Protein AF-0000000080326945 (afdb_homodimer)

Foldseek 3Di:
DAAEEEFEPLLFFLNVLLVLVVLQVPHEYEYEEQDPVSQVVSQVVSCVPRVHHYHYDHDDLLDDCNLVVSLVVVVVVDLRYAEYELDDAAFAFAAPVPDDPVVLVSRLSNLAVSLVSNCVSCVVSNLPYQAHEYEYEAALLLLAQAGRRRSNSVSSVVRLVVQLVVQVVCVVTNYFGAYEHEYLALTCNCVVNVNPPLSVVSVVVHDGSNQSSVQRVVCGVVSHHYTYPDPVSVVSSVVSVVDDRVVVRVVNCVSRPD/DAAEEEFEPLLFFLNVLLVLVVLQVPHEYEYEEQDPVSQVVSQVVSCVPRVHHYHYDHDDLLDDCNLVVSLVVVVVVDLRYAEYELDDAAFAFAAPVPDDPVVLVSRLSNLAVSLVSNCVSCVVSNLPYQAHEYEYEAALLLLAQAGRRRSNSVSSVVRLVVQLVVQVVCVVTNYFGAYEHEYLALTCNCVVNVNPPLSVVSVVVHDGSNQSSVQRVVCGVVSHHYTYPDPVSVVVSVVSVVDPRVVVRVVNCVSRPD

Radius of gyration: 23.0 Å; Cα contacts (8 Å, |Δi|>4): 1086; chains: 2; bounding box: 55×68×50 Å

Sequence (516 aa):
MNQYALITGASKGIGKAMAKSLARSGYHLLLIARSADELQQLAQSITEQYQVNVHYLPIDLSANTAALEIADWCNTQTSALSILVNNAGYGLWGNFQELSLREQLNMLRLNIDAVIELTHHLLPVLKKQKQAYILNVSSTAAYQAVPTLALYAASKSFILSYSRALRYELKDSPVAVSCLCPGPTATGFSSRAGMDALAELAEKFNMSAEKVAETGLKGMFKKKAEIIPGFLNKLSVVGTGLLPKSLIERITAGLYRQMNQYALITGASKGIGKAMAKSLARSGYHLLLIARSADELQQLAQSITEQYQVNVHYLPIDLSANTAALEIADWCNTQTSALSILVNNAGYGLWGNFQELSLREQLNMLRLNIDAVIELTHHLLPVLKKQKQAYILNVSSTAAYQAVPTLALYAASKSFILSYSRALRYELKDSPVAVSCLCPGPTATGFSSRAGMDALAELAEKFNMSAEKVAETGLKGMFKKKAEIIPGFLNKLSVVGTGLLPKSLIERITAGLYRQ

Solvent-accessible surface area (backbone atoms only — not comparable to full-atom values): 25142 Å² total; per-residue (Å²): 115,84,38,26,33,39,30,30,35,23,63,45,51,44,29,30,33,37,51,53,53,42,28,70,72,46,32,22,38,37,37,27,26,61,51,52,68,50,38,50,53,49,35,50,54,46,28,72,72,51,72,37,58,54,48,72,49,61,45,58,56,59,42,89,61,32,36,58,53,47,40,54,50,46,58,72,74,43,82,39,42,26,33,42,35,44,48,44,64,72,59,64,59,45,49,75,86,75,46,57,66,69,59,53,50,46,39,45,33,29,48,42,51,30,47,54,47,34,48,61,65,41,44,68,49,23,54,71,32,87,60,17,39,36,38,40,53,45,26,51,45,29,68,44,38,25,28,33,28,22,66,40,16,11,44,20,24,19,46,48,26,29,36,51,8,48,24,61,71,28,62,88,50,39,36,38,35,18,29,29,24,42,54,70,42,65,36,74,58,34,64,76,25,73,32,65,74,57,40,59,64,37,49,75,74,24,49,51,32,56,58,44,23,51,48,38,52,54,33,44,79,68,55,33,60,70,34,54,46,56,69,68,45,42,49,50,56,54,46,50,75,70,47,60,64,71,57,48,32,51,54,41,26,62,74,56,56,130,115,84,37,27,33,38,31,29,35,23,64,45,54,44,28,30,33,37,52,53,53,42,28,71,73,47,30,22,39,37,36,26,27,64,50,52,67,50,38,51,52,49,35,51,54,47,28,71,72,50,73,37,58,55,47,71,50,61,44,57,54,58,42,88,62,32,36,57,54,49,41,54,51,46,58,72,73,43,80,38,41,25,31,41,33,45,47,44,64,72,61,63,61,45,49,76,86,76,46,56,65,69,60,54,52,46,40,45,33,28,49,42,51,30,48,54,45,35,48,61,65,40,44,68,48,24,53,71,32,86,60,16,39,36,39,39,55,44,27,52,47,29,68,43,36,24,29,34,26,23,65,40,17,11,44,20,23,19,45,46,27,29,35,51,8,48,23,61,70,29,62,89,50,37,37,40,36,17,27,29,25,42,54,71,43,66,38,76,58,34,63,77,28,72,33,64,73,58,42,59,67,37,47,76,73,23,51,51,32,55,58,44,24,52,47,39,50,55,33,44,78,70,54,32,60,69,34,53,47,55,70,67,46,42,49,50,52,54,46,50,75,71,46,60,65,71,57,49,32,51,53,40,26,61,73,56,56,128

InterPro domains:
  IPR002347 Short-chain dehydrogenase/reductase SDR [PF00106] (4-191)
  IPR002347 Short-chain dehydrogenase/reductase SDR [PR00080] (79-90)
  IPR002347 Short-chain dehydrogenase/reductase SDR [PR00080] (132-140)
  IPR002347 Short-chain dehydrogenase/reductase SDR [PR00080] (152-171)
  IPR002347 Short-chain dehydrogenase/reductase SDR [PR00081] (4-21)
  IPR002347 Short-chain dehydrogenase/reductase SDR [PR00081] (79-90)
  IPR002347 Short-chain dehydrogenase/reductase SDR [PR00081] (126-142)
  IPR002347 Short-chain dehydrogenase/reductase SDR [PR00081] (152-171)
  IPR002347 Short-chain dehydrogenase/reductase SDR [PR00081] (173-190)
  IPR020904 Short-chain dehydrogenase/reductase, conserved site [PS00061] (139-167)
  IPR036291 NAD(P)-binding domain superfamily [SSF51735] (2-250)

Organism: NCBI:txid1503925

pLDDT: mean 90.4, std 16.18, range [36.91, 98.94]

Secondary structure (DSSP, 8-state):
---EEEEESTTSHHHHHHHHHHHHTT-EEEEEES-HHHHHHHHHHHHHHH---EEEEE--TTSTTHHHHHHHHHHHH-S-EEEEEE-------S-GGGS-HHHHHHHHIIIIIHHHHHHHHHHHHHHTSSSEEEEEE--GGGGS--TTSHHHHHHHHHHHHHHHHHHHHTTTSSEEEEEE---SBSSTHHHHTT-HHHHHHHHHH-B-HHHHHHHHHHHHHTT-SEE--SHHHHHHHHHHHHS-HHHHHHHHHHHS--/---EEEEESTTSHHHHHHHHHHHHTT-EEEEEES-HHHHHHHHHHHHHHH---EEEEE--TTSTTHHHHHHHHHHHH-S-EEEEEE-------S-GGGS-HHHHHHHHIIIIIHHHHHHHHHHHHHHTSSSEEEEEE--GGGGS--TTSHHHHHHHHHHHHHHHHHHHHTTTSSEEEEEE---SBSSTHHHHTT-HHHHHHHHHH-B-HHHHHHHHHHHHHTT-SEE--SHHHHHHHHHHHHS-HHHHHHHHHHHS--

Structure (mmCIF, N/CA/C/O backbone):
data_AF-0000000080326945-model_v1
#
loop_
_entity.id
_entity.type
_entity.pdbx_description
1 polymer 'Short-chain dehydrogenase'
#
loop_
_atom_site.group_PDB
_atom_site.id
_atom_site.type_symbol
_atom_site.label_atom_id
_atom_site.label_alt_id
_atom_site.label_comp_id
_atom_site.label_asym_id
_atom_site.label_entity_id
_atom_site.label_seq_id
_atom_site.pdbx_PDB_ins_code
_atom_site.Cartn_x
_atom_site.Cartn_y
_atom_site.Cartn_z
_atom_site.occupancy
_atom_site.B_iso_or_equiv
_atom_site.auth_seq_id
_atom_site.auth_comp_id
_atom_site.auth_asym_id
_atom_site.auth_atom_id
_atom_site.pdbx_PDB_model_num
ATOM 1 N N . MET A 1 1 ? -1.358 -33.5 -16.797 1 66.19 1 MET A N 1
ATOM 2 C CA . MET A 1 1 ? -2.186 -32.469 -16.141 1 66.19 1 MET A CA 1
ATOM 3 C C . MET A 1 1 ? -2.338 -31.25 -17.031 1 66.19 1 MET A C 1
ATOM 5 O O . MET A 1 1 ? -1.392 -30.844 -17.719 1 66.19 1 MET A O 1
ATOM 9 N N . ASN A 1 2 ? -3.572 -30.828 -17.438 1 90.81 2 ASN A N 1
ATOM 10 C CA . ASN A 1 2 ? -3.809 -29.719 -18.359 1 90.81 2 ASN A CA 1
ATOM 11 C C . ASN A 1 2 ? -3.973 -28.391 -17.609 1 90.81 2 ASN A C 1
ATOM 13 O O . ASN A 1 2 ? -4.902 -27.641 -17.875 1 90.81 2 ASN A O 1
ATOM 17 N N . GLN A 1 3 ? -3.121 -28.297 -16.5 1 97.75 3 GLN A N 1
ATOM 18 C CA . GLN A 1 3 ? -3.223 -27.078 -15.695 1 97.75 3 GLN A CA 1
ATOM 19 C C . GLN A 1 3 ? -2.111 -26.094 -16.031 1 97.75 3 GLN A C 1
ATOM 21 O O . GLN A 1 3 ? -0.981 -26.5 -16.312 1 97.75 3 GLN A O 1
ATOM 26 N N . TYR A 1 4 ? -2.486 -24.812 -16.016 1 98.81 4 TYR A N 1
ATOM 27 C CA . TYR A 1 4 ? -1.535 -23.766 -16.359 1 98.81 4 TYR A CA 1
ATOM 28 C C . TYR A 1 4 ? -1.228 -22.906 -15.133 1 98.81 4 TYR A C 1
ATOM 30 O O . TYR A 1 4 ? -2.088 -22.703 -14.273 1 98.81 4 TYR A O 1
ATOM 38 N N . ALA A 1 5 ? 0.001 -22.406 -15.086 1 98.94 5 ALA A N 1
ATOM 39 C CA . ALA A 1 5 ? 0.434 -21.375 -14.148 1 98.94 5 ALA A CA 1
ATOM 40 C C . ALA A 1 5 ? 0.866 -20.109 -14.883 1 98.94 5 ALA A C 1
ATOM 42 O O . ALA A 1 5 ? 1.608 -20.172 -15.859 1 98.94 5 ALA A O 1
ATOM 43 N N . LEU A 1 6 ? 0.332 -19 -14.477 1 98.94 6 LEU A N 1
ATOM 44 C CA . LEU A 1 6 ? 0.804 -17.703 -14.961 1 98.94 6 LEU A CA 1
ATOM 45 C C . LEU A 1 6 ? 1.778 -17.078 -13.969 1 98.94 6 LEU A C 1
ATOM 47 O O . LEU A 1 6 ? 1.476 -16.969 -12.781 1 98.94 6 LEU A O 1
ATOM 51 N N . ILE A 1 7 ? 2.973 -16.719 -14.438 1 98.94 7 ILE A N 1
ATOM 52 C CA . ILE A 1 7 ? 4.012 -16.141 -13.578 1 98.94 7 ILE A CA 1
ATOM 53 C C . ILE A 1 7 ? 4.465 -14.805 -14.141 1 98.94 7 ILE A C 1
ATOM 55 O O . ILE A 1 7 ? 4.891 -14.711 -15.297 1 98.94 7 ILE A O 1
ATOM 59 N N . THR A 1 8 ? 4.34 -13.773 -13.359 1 98.88 8 THR A N 1
ATOM 60 C CA . THR A 1 8 ? 4.883 -12.477 -13.742 1 98.88 8 THR A CA 1
ATOM 61 C C . THR A 1 8 ? 6.324 -12.328 -13.266 1 98.88 8 THR A C 1
ATOM 63 O O . THR A 1 8 ? 6.703 -12.898 -12.242 1 98.88 8 THR A O 1
ATOM 66 N N . GLY A 1 9 ? 7.082 -11.492 -13.961 1 98.19 9 GLY A N 1
ATOM 67 C CA . GLY A 1 9 ? 8.5 -11.43 -13.648 1 98.19 9 GLY A CA 1
ATOM 68 C C . GLY A 1 9 ? 9.203 -12.766 -13.797 1 98.19 9 GLY A C 1
ATOM 69 O O . GLY A 1 9 ? 10.008 -13.148 -12.945 1 98.19 9 GLY A O 1
ATOM 70 N N . ALA A 1 10 ? 8.93 -13.461 -14.852 1 98.12 10 ALA A N 1
ATOM 71 C CA . ALA A 1 10 ? 9.297 -14.867 -14.969 1 98.12 10 ALA A CA 1
ATOM 72 C C . ALA A 1 10 ? 10.703 -15.023 -15.547 1 98.12 10 ALA A C 1
ATOM 74 O O . ALA A 1 10 ? 11.281 -16.109 -15.508 1 98.12 10 ALA A O 1
ATOM 75 N N . SER A 1 11 ? 11.336 -14.016 -16.031 1 95.56 11 SER A N 1
ATOM 76 C CA . SER A 1 11 ? 12.531 -14.164 -16.844 1 95.56 11 SER A CA 1
ATOM 77 C C . SER A 1 11 ? 13.781 -14.289 -15.984 1 95.56 11 SER A C 1
ATOM 79 O O . SER A 1 11 ? 14.844 -14.695 -16.469 1 95.56 11 SER A O 1
ATOM 81 N N . LYS A 1 12 ? 13.695 -13.93 -14.742 1 93.69 12 LYS A N 1
ATOM 82 C CA . LYS A 1 12 ? 14.867 -13.984 -13.867 1 93.69 12 LYS A CA 1
ATOM 83 C C . LYS A 1 12 ? 14.461 -14.25 -12.422 1 93.69 12 LYS A C 1
ATOM 85 O O . LYS A 1 12 ? 13.273 -14.258 -12.094 1 93.69 12 LYS A O 1
ATOM 90 N N . GLY A 1 13 ? 15.438 -14.602 -11.664 1 94.81 13 GLY A N 1
ATOM 91 C CA . GLY A 1 13 ? 15.289 -14.648 -10.219 1 94.81 13 GLY A CA 1
ATOM 92 C C . GLY A 1 13 ? 14.281 -15.688 -9.75 1 94.81 13 GLY A C 1
ATOM 93 O O . GLY A 1 13 ? 14.305 -16.828 -10.219 1 94.81 13 GLY A O 1
ATOM 94 N N . ILE A 1 14 ? 13.531 -15.281 -8.789 1 96.62 14 ILE A N 1
ATOM 95 C CA . ILE A 1 14 ? 12.57 -16.172 -8.148 1 96.62 14 ILE A CA 1
ATOM 96 C C . ILE A 1 14 ? 11.516 -16.609 -9.164 1 96.62 14 ILE A C 1
ATOM 98 O O . ILE A 1 14 ? 11.125 -17.781 -9.18 1 96.62 14 ILE A O 1
ATOM 102 N N . GLY A 1 15 ? 11.086 -15.695 -10.062 1 98.19 15 GLY A N 1
ATOM 103 C CA . GLY A 1 15 ? 10.094 -16.031 -11.078 1 98.19 15 GLY A CA 1
ATOM 104 C C . GLY A 1 15 ? 10.547 -17.125 -12.023 1 98.19 15 GLY A C 1
ATOM 105 O O . GLY A 1 15 ? 9.789 -18.047 -12.312 1 98.19 15 GLY A O 1
ATOM 106 N N . LYS A 1 16 ? 11.734 -17.016 -12.445 1 98.12 16 LYS A N 1
ATOM 107 C CA . LYS A 1 16 ? 12.312 -18.031 -13.32 1 98.12 16 LYS A CA 1
ATOM 108 C C . LYS A 1 16 ? 12.406 -19.375 -12.617 1 98.12 16 LYS A C 1
ATOM 110 O O . LYS A 1 16 ? 12.078 -20.406 -13.203 1 98.12 16 LYS A O 1
ATOM 115 N N . ALA A 1 17 ? 12.844 -19.359 -11.367 1 98.12 17 ALA A N 1
ATOM 116 C CA . ALA A 1 17 ? 12.961 -20.578 -10.57 1 98.12 17 ALA A CA 1
ATOM 117 C C . ALA A 1 17 ? 11.594 -21.219 -10.352 1 98.12 17 ALA A C 1
ATOM 119 O O . ALA A 1 17 ? 11.469 -22.453 -10.398 1 98.12 17 ALA A O 1
ATOM 120 N N . MET A 1 18 ? 10.586 -20.422 -10.156 1 98.62 18 MET A N 1
ATOM 121 C CA . MET A 1 18 ? 9.234 -20.953 -9.977 1 98.62 18 MET A CA 1
ATOM 122 C C . MET A 1 18 ? 8.727 -21.594 -11.266 1 98.62 18 MET A C 1
ATOM 124 O O . MET A 1 18 ? 8.086 -22.641 -11.227 1 98.62 18 MET A O 1
ATOM 128 N N . ALA A 1 19 ? 9.008 -20.922 -12.352 1 98.81 19 ALA A N 1
ATOM 129 C CA . ALA A 1 19 ? 8.602 -21.453 -13.648 1 98.81 19 ALA A CA 1
ATOM 130 C C . ALA A 1 19 ? 9.18 -22.844 -13.875 1 98.81 19 ALA A C 1
ATOM 132 O O . ALA A 1 19 ? 8.445 -23.781 -14.219 1 98.81 19 ALA A O 1
ATOM 133 N N . LYS A 1 20 ? 10.43 -23 -13.602 1 98.62 20 LYS A N 1
ATOM 134 C CA . LYS A 1 20 ? 11.102 -24.281 -13.789 1 98.62 20 LYS A CA 1
ATOM 135 C C . LYS A 1 20 ? 10.539 -25.344 -12.852 1 98.62 20 LYS A C 1
ATOM 137 O O . LYS A 1 20 ? 10.305 -26.469 -13.258 1 98.62 20 LYS A O 1
ATOM 142 N N . SER A 1 21 ? 10.328 -24.953 -11.609 1 98.5 21 SER A N 1
ATOM 143 C CA . SER A 1 21 ? 9.812 -25.875 -10.602 1 98.5 21 SER A CA 1
ATOM 144 C C . SER A 1 21 ? 8.406 -26.359 -10.953 1 98.5 21 SER A C 1
ATOM 146 O O . SER A 1 21 ? 8.102 -27.547 -10.844 1 98.5 21 SER A O 1
ATOM 148 N N . LEU A 1 22 ? 7.551 -25.438 -11.414 1 98.75 22 LEU A N 1
ATOM 149 C CA . LEU A 1 22 ? 6.184 -25.797 -11.773 1 98.75 22 LEU A CA 1
ATOM 150 C C . LEU A 1 22 ? 6.16 -26.672 -13.023 1 98.75 22 LEU A C 1
ATOM 152 O O . LEU A 1 22 ? 5.383 -27.625 -13.102 1 98.75 22 LEU A O 1
ATOM 156 N N . ALA A 1 23 ? 7.055 -26.375 -13.969 1 98.56 23 ALA A N 1
ATOM 157 C CA . ALA A 1 23 ? 7.164 -27.203 -15.164 1 98.56 23 ALA A CA 1
ATOM 158 C C . ALA A 1 23 ? 7.598 -28.625 -14.812 1 98.56 23 ALA A C 1
ATOM 160 O O . ALA A 1 23 ? 7.051 -29.594 -15.344 1 98.56 23 ALA A O 1
ATOM 161 N N . ARG A 1 24 ? 8.555 -28.688 -13.898 1 97.75 24 ARG A N 1
ATOM 162 C CA . ARG A 1 24 ? 9.031 -29.984 -13.438 1 97.75 24 ARG A CA 1
ATOM 163 C C . ARG A 1 24 ? 7.895 -30.797 -12.828 1 97.75 24 ARG A C 1
ATOM 165 O O . ARG A 1 24 ? 7.875 -32.031 -12.945 1 97.75 24 ARG A O 1
ATOM 172 N N . SER A 1 25 ? 6.969 -30.094 -12.219 1 97.25 25 SER A N 1
ATOM 173 C CA . SER A 1 25 ? 5.828 -30.75 -11.578 1 97.25 25 SER A CA 1
ATOM 174 C C . SER A 1 25 ? 4.707 -31.016 -12.578 1 97.25 25 SER A C 1
ATOM 176 O O . SER A 1 25 ? 3.633 -31.484 -12.211 1 97.25 25 SER A O 1
ATOM 178 N N . GLY A 1 26 ? 4.883 -30.594 -13.867 1 97.75 26 GLY A N 1
ATOM 179 C CA . GLY A 1 26 ? 3.961 -30.969 -14.93 1 97.75 26 GLY A CA 1
ATOM 180 C C . GLY A 1 26 ? 3.023 -29.844 -15.336 1 97.75 26 GLY A C 1
ATOM 181 O O . GLY A 1 26 ? 2.164 -30.031 -16.203 1 97.75 26 GLY A O 1
ATOM 182 N N . TYR A 1 27 ? 3.145 -28.656 -14.758 1 98.62 27 TYR A N 1
ATOM 183 C CA . TYR A 1 27 ? 2.289 -27.547 -15.133 1 98.62 27 TYR A CA 1
ATOM 184 C C . TYR A 1 27 ? 2.725 -26.938 -16.453 1 98.62 27 TYR A C 1
ATOM 186 O O . TYR A 1 27 ? 3.922 -26.812 -16.734 1 98.62 27 TYR A O 1
ATOM 194 N N . HIS A 1 28 ? 1.732 -26.609 -17.312 1 98.81 28 HIS A N 1
ATOM 195 C CA . HIS A 1 28 ? 2.004 -25.703 -18.422 1 98.81 28 HIS A CA 1
ATOM 196 C C . HIS A 1 28 ? 2.172 -24.266 -17.938 1 98.81 28 HIS A C 1
ATOM 198 O O . HIS A 1 28 ? 1.739 -23.922 -16.828 1 98.81 28 HIS A O 1
ATOM 204 N N . LEU A 1 29 ? 2.85 -23.453 -18.781 1 98.88 29 LEU A N 1
ATOM 205 C CA . LEU A 1 29 ? 3.232 -22.156 -18.219 1 98.88 29 LEU A CA 1
ATOM 206 C C . LEU A 1 29 ? 2.797 -21.016 -19.141 1 98.88 29 LEU A C 1
ATOM 208 O O . LEU A 1 29 ? 2.838 -21.156 -20.359 1 98.88 29 LEU A O 1
ATOM 212 N N . LEU A 1 30 ? 2.346 -19.922 -18.531 1 98.94 30 LEU A N 1
ATOM 213 C CA . LEU A 1 30 ? 2.225 -18.594 -19.109 1 98.94 30 LEU A CA 1
ATOM 214 C C . LEU A 1 30 ? 3.209 -17.625 -18.469 1 98.94 30 LEU A C 1
ATOM 216 O O . LEU A 1 30 ? 3.049 -17.25 -17.297 1 98.94 30 LEU A O 1
ATOM 220 N N . LEU A 1 31 ? 4.25 -17.188 -19.234 1 98.88 31 LEU A N 1
ATOM 221 C CA . LEU A 1 31 ? 5.348 -16.422 -18.672 1 98.88 31 LEU A CA 1
ATOM 222 C C . LEU A 1 31 ? 5.25 -14.953 -19.094 1 98.88 31 LEU A C 1
ATOM 224 O O . LEU A 1 31 ? 5.109 -14.648 -20.281 1 98.88 31 LEU A O 1
ATOM 228 N N . ILE A 1 32 ? 5.281 -14.039 -18.125 1 98.88 32 ILE A N 1
ATOM 229 C CA . ILE A 1 32 ? 5.195 -12.602 -18.359 1 98.88 32 ILE A CA 1
ATOM 230 C C . ILE A 1 32 ? 6.469 -11.922 -17.859 1 98.88 32 ILE A C 1
ATOM 232 O O . ILE A 1 32 ? 6.883 -12.117 -16.719 1 98.88 32 ILE A O 1
ATOM 236 N N . ALA A 1 33 ? 7.109 -11.172 -18.625 1 98.56 33 ALA A N 1
ATOM 237 C CA . ALA A 1 33 ? 8.219 -10.289 -18.297 1 98.56 33 ALA A CA 1
ATOM 238 C C . ALA A 1 33 ? 8.438 -9.25 -19.391 1 98.56 33 ALA A C 1
ATOM 240 O O . ALA A 1 33 ? 7.664 -9.172 -20.344 1 98.56 33 ALA A O 1
ATOM 241 N N . ARG A 1 34 ? 9.414 -8.469 -19.281 1 96.69 34 ARG A N 1
ATOM 242 C CA . ARG A 1 34 ? 9.625 -7.371 -20.219 1 96.69 34 ARG A CA 1
ATOM 243 C C . ARG A 1 34 ? 10.453 -7.828 -21.422 1 96.69 34 ARG A C 1
ATOM 245 O O . ARG A 1 34 ? 10.25 -7.352 -22.547 1 96.69 34 ARG A O 1
ATOM 252 N N . SER A 1 35 ? 11.367 -8.773 -21.141 1 97 35 SER A N 1
ATOM 253 C CA . SER A 1 35 ? 12.336 -9.125 -22.172 1 97 35 SER A CA 1
ATOM 254 C C . SER A 1 35 ? 11.836 -10.273 -23.031 1 97 35 SER A C 1
ATOM 256 O O . SER A 1 35 ? 11.742 -11.414 -22.578 1 97 35 SER A O 1
ATOM 258 N N . ALA A 1 36 ? 11.656 -9.953 -24.297 1 98.06 36 ALA A N 1
ATOM 259 C CA . ALA A 1 36 ? 11.188 -10.969 -25.219 1 98.06 36 ALA A CA 1
ATOM 260 C C . ALA A 1 36 ? 12.219 -12.086 -25.391 1 98.06 36 ALA A C 1
ATOM 262 O O . ALA A 1 36 ? 11.875 -13.266 -25.359 1 98.06 36 ALA A O 1
ATOM 263 N N . ASP A 1 37 ? 13.445 -11.688 -25.516 1 98.31 37 ASP A N 1
ATOM 264 C CA . ASP A 1 37 ? 14.516 -12.648 -25.75 1 98.31 37 ASP A CA 1
ATOM 265 C C . ASP A 1 37 ? 14.672 -13.594 -24.562 1 98.31 37 ASP A C 1
ATOM 267 O O . ASP A 1 37 ? 14.805 -14.812 -24.734 1 98.31 37 ASP A O 1
ATOM 271 N N . GLU A 1 38 ? 14.664 -13.094 -23.344 1 98.06 38 GLU A N 1
ATOM 272 C CA . GLU A 1 38 ? 14.805 -13.914 -22.141 1 98.06 38 GLU A CA 1
ATOM 273 C C . GLU A 1 38 ? 13.625 -14.867 -21.984 1 98.06 38 GLU A C 1
ATOM 275 O O . GLU A 1 38 ? 13.805 -16.031 -21.594 1 98.06 38 GLU A O 1
ATOM 280 N N . LEU A 1 39 ? 12.5 -14.367 -22.328 1 98.62 39 LEU A N 1
ATOM 281 C CA . LEU A 1 39 ? 11.305 -15.195 -22.219 1 98.62 39 LEU A CA 1
ATOM 282 C C . LEU A 1 39 ? 11.336 -16.328 -23.234 1 98.62 39 LEU A C 1
ATOM 284 O O . LEU A 1 39 ? 11.008 -17.469 -22.906 1 98.62 39 LEU A O 1
ATOM 288 N N . GLN A 1 40 ? 11.688 -15.977 -24.422 1 98.5 40 GLN A N 1
ATOM 289 C CA . GLN A 1 40 ? 11.75 -16.969 -25.484 1 98.5 40 GLN A CA 1
ATOM 290 C C . GLN A 1 40 ? 12.75 -18.078 -25.156 1 98.5 40 GLN A C 1
ATOM 292 O O . GLN A 1 40 ? 12.445 -19.25 -25.312 1 98.5 40 GLN A O 1
ATOM 297 N N . GLN A 1 41 ? 13.898 -17.688 -24.703 1 98.5 41 GLN A N 1
ATOM 298 C CA . GLN A 1 41 ? 14.922 -18.656 -24.328 1 98.5 41 GLN A CA 1
ATOM 299 C C . GLN A 1 41 ? 14.445 -19.547 -23.188 1 98.5 41 GLN A C 1
ATOM 301 O O . GLN A 1 41 ? 14.664 -20.766 -23.203 1 98.5 41 GLN A O 1
ATOM 306 N N . LEU A 1 42 ? 13.828 -18.953 -22.203 1 98.56 42 LEU A N 1
ATOM 307 C CA . LEU A 1 42 ? 13.312 -19.703 -21.062 1 98.56 42 LEU A CA 1
ATOM 308 C C . LEU A 1 42 ? 12.219 -20.672 -21.516 1 98.56 42 LEU A C 1
ATOM 310 O O . LEU A 1 42 ? 12.211 -21.844 -21.109 1 98.56 42 LEU A O 1
ATOM 314 N N . ALA A 1 43 ? 11.32 -20.172 -22.328 1 98.69 43 ALA A N 1
ATOM 315 C CA . ALA A 1 43 ? 10.219 -21 -22.812 1 98.69 43 ALA A CA 1
ATOM 316 C C . ALA A 1 43 ? 10.742 -22.203 -23.578 1 98.69 43 ALA A C 1
ATOM 318 O O . ALA A 1 43 ? 10.273 -23.328 -23.359 1 98.69 43 ALA A O 1
ATOM 319 N N . GLN A 1 44 ? 11.688 -21.984 -24.422 1 98.5 44 GLN A N 1
ATOM 320 C CA . GLN A 1 44 ? 12.273 -23.062 -25.203 1 98.5 44 GLN A CA 1
ATOM 321 C C . GLN A 1 44 ? 12.977 -24.078 -24.312 1 98.5 44 GLN A C 1
ATOM 323 O O . GLN A 1 44 ? 12.781 -25.281 -24.469 1 98.5 44 GLN A O 1
ATOM 328 N N . SER A 1 45 ? 13.758 -23.562 -23.391 1 98.38 45 SER A N 1
ATOM 329 C CA . SER A 1 45 ? 14.5 -24.438 -22.484 1 98.38 45 SER A CA 1
ATOM 330 C C . SER A 1 45 ? 13.555 -25.297 -21.656 1 98.38 45 SER A C 1
ATOM 332 O O . SER A 1 45 ? 13.789 -26.5 -21.469 1 98.38 45 SER A O 1
ATOM 334 N N . ILE A 1 46 ? 12.477 -24.734 -21.172 1 98.56 46 ILE A N 1
ATOM 335 C CA . ILE A 1 46 ? 11.531 -25.438 -20.312 1 98.56 46 ILE A CA 1
ATOM 336 C C . ILE A 1 46 ? 10.758 -26.469 -21.125 1 98.56 46 ILE A C 1
ATOM 338 O O . ILE A 1 46 ? 10.562 -27.594 -20.688 1 98.56 46 ILE A O 1
ATOM 342 N N . THR A 1 47 ? 10.344 -26.078 -22.312 1 98.31 47 THR A N 1
ATOM 343 C CA . THR A 1 47 ? 9.617 -26.984 -23.188 1 98.31 47 THR A CA 1
ATOM 344 C C . THR A 1 47 ? 10.461 -28.219 -23.516 1 98.31 47 THR A C 1
ATOM 346 O O . THR A 1 47 ? 9.977 -29.344 -23.453 1 98.31 47 THR A O 1
ATOM 349 N N . GLU A 1 48 ? 11.695 -28 -23.828 1 98.12 48 GLU A N 1
ATOM 350 C CA . GLU A 1 48 ? 12.594 -29.078 -24.203 1 98.12 48 GLU A CA 1
ATOM 351 C C . GLU A 1 48 ? 12.883 -29.984 -23.016 1 98.12 48 GLU A C 1
ATOM 353 O O . GLU A 1 48 ? 12.953 -31.219 -23.156 1 98.12 48 GLU A O 1
ATOM 358 N N . GLN A 1 49 ? 13 -29.406 -21.891 1 98 49 GLN A N 1
ATOM 359 C CA . GLN A 1 49 ? 13.445 -30.156 -20.719 1 98 49 GLN A CA 1
ATOM 360 C C . GLN A 1 49 ? 12.289 -30.922 -20.062 1 98 49 GLN A C 1
ATOM 362 O O . GLN A 1 49 ? 12.461 -32.031 -19.609 1 98 49 GLN A O 1
ATOM 367 N N . TYR A 1 50 ? 11.117 -30.328 -20 1 97.5 50 TYR A N 1
ATOM 368 C CA . TYR A 1 50 ? 10.07 -30.891 -19.172 1 97.5 50 TYR A CA 1
ATOM 369 C C . TYR A 1 50 ? 8.867 -31.312 -20.016 1 97.5 50 TYR A C 1
ATOM 371 O O . TYR A 1 50 ? 7.906 -31.875 -19.484 1 97.5 50 TYR A O 1
ATOM 379 N N . GLN A 1 51 ? 8.844 -31.062 -21.344 1 97 51 GLN A N 1
ATOM 380 C CA . GLN A 1 51 ? 7.809 -31.484 -22.281 1 97 51 GLN A CA 1
ATOM 381 C C . GLN A 1 51 ? 6.441 -30.938 -21.891 1 97 51 GLN A C 1
ATOM 383 O O . GLN A 1 51 ? 5.457 -31.672 -21.859 1 97 51 GLN A O 1
ATOM 388 N N . VAL A 1 52 ? 6.426 -29.656 -21.406 1 98.25 52 VAL A N 1
ATOM 389 C CA . VAL A 1 52 ? 5.188 -28.938 -21.125 1 98.25 52 VAL A CA 1
ATOM 390 C C . VAL A 1 52 ? 5.02 -27.797 -22.125 1 98.25 52 VAL A C 1
ATOM 392 O O . VAL A 1 52 ? 5.977 -27.406 -22.797 1 98.25 52 VAL A O 1
ATOM 395 N N . ASN A 1 53 ? 3.754 -27.312 -22.266 1 98.25 53 ASN A N 1
ATOM 396 C CA . ASN A 1 53 ? 3.502 -26.125 -23.094 1 98.25 53 ASN A CA 1
ATOM 397 C C . ASN A 1 53 ? 3.873 -24.844 -22.375 1 98.25 53 ASN A C 1
ATOM 399 O O . ASN A 1 53 ? 3.531 -24.672 -21.203 1 98.25 53 ASN A O 1
ATOM 403 N N . VAL A 1 54 ? 4.648 -24.016 -23.031 1 98.69 54 VAL A N 1
ATOM 404 C CA . VAL A 1 54 ? 5.027 -22.734 -22.469 1 98.69 54 VAL A CA 1
ATOM 405 C C . VAL A 1 54 ? 4.695 -21.609 -23.453 1 98.69 54 VAL A C 1
ATOM 407 O O . VAL A 1 54 ? 5.18 -21.609 -24.578 1 98.69 54 VAL A O 1
ATOM 410 N N . HIS A 1 55 ? 3.807 -20.703 -23.062 1 98.69 55 HIS A N 1
ATOM 411 C CA . HIS A 1 55 ? 3.551 -19.469 -23.781 1 98.69 55 HIS A CA 1
ATOM 412 C C . HIS A 1 55 ? 4.145 -18.266 -23.031 1 98.69 55 HIS A C 1
ATOM 414 O O . HIS A 1 55 ? 4.344 -18.328 -21.812 1 98.69 55 HIS A O 1
ATOM 420 N N . TYR A 1 56 ? 4.535 -17.281 -23.75 1 98.75 56 TYR A N 1
ATOM 421 C CA . TYR A 1 56 ? 5.098 -16.109 -23.094 1 98.75 56 TYR A CA 1
ATOM 422 C C . TYR A 1 56 ? 4.621 -14.828 -23.75 1 98.75 56 TYR A C 1
ATOM 424 O O . TYR A 1 56 ? 4.285 -14.82 -24.938 1 98.75 56 TYR A O 1
ATOM 432 N N . LEU A 1 57 ? 4.473 -13.75 -23.016 1 98.75 57 LEU A N 1
ATOM 433 C CA . LEU A 1 57 ? 4.07 -12.43 -23.469 1 98.75 57 LEU A CA 1
ATOM 434 C C . LEU A 1 57 ? 5.012 -11.359 -22.938 1 98.75 57 LEU A C 1
ATOM 436 O O . LEU A 1 57 ? 5.031 -11.086 -21.734 1 98.75 57 LEU A O 1
ATOM 440 N N . PRO A 1 58 ? 5.949 -10.82 -23.812 1 98.62 58 PRO A N 1
ATOM 441 C CA . PRO A 1 58 ? 6.754 -9.664 -23.391 1 98.62 58 PRO A CA 1
ATOM 442 C C . PRO A 1 58 ? 5.922 -8.398 -23.234 1 98.62 58 PRO A C 1
ATOM 444 O O . PRO A 1 58 ? 5.32 -7.918 -24.188 1 98.62 58 PRO A O 1
ATOM 447 N N . ILE A 1 59 ? 5.879 -7.867 -22.016 1 98.5 59 ILE A N 1
ATOM 448 C CA . ILE A 1 59 ? 5.07 -6.68 -21.75 1 98.5 59 ILE A CA 1
ATOM 449 C C . ILE A 1 59 ? 5.555 -6.004 -20.469 1 98.5 59 ILE A C 1
ATOM 451 O O . ILE A 1 59 ? 5.965 -6.676 -19.516 1 98.5 59 ILE A O 1
ATOM 455 N N . ASP A 1 60 ? 5.57 -4.719 -20.484 1 98.06 60 ASP A N 1
ATOM 456 C CA . ASP A 1 60 ? 5.809 -3.953 -19.266 1 98.06 60 ASP A CA 1
ATOM 457 C C . ASP A 1 60 ? 4.562 -3.918 -18.391 1 98.06 60 ASP A C 1
ATOM 459 O O . ASP A 1 60 ? 3.609 -3.191 -18.672 1 98.06 60 ASP A O 1
ATOM 463 N N . LEU A 1 61 ? 4.672 -4.617 -17.312 1 97.75 61 LEU A N 1
ATOM 464 C CA . LEU A 1 61 ? 3.504 -4.82 -16.469 1 97.75 61 LEU A CA 1
ATOM 465 C C . LEU A 1 61 ? 3.129 -3.529 -15.742 1 97.75 61 LEU A C 1
ATOM 467 O O . LEU A 1 61 ? 2.031 -3.418 -15.195 1 97.75 61 LEU A O 1
ATOM 471 N N . SER A 1 62 ? 4.016 -2.545 -15.688 1 96.25 62 SER A N 1
ATOM 472 C CA . SER A 1 62 ? 3.715 -1.264 -15.055 1 96.25 62 SER A CA 1
ATOM 473 C C . SER A 1 62 ? 2.938 -0.353 -16 1 96.25 62 SER A C 1
ATOM 475 O O . SER A 1 62 ? 2.471 0.715 -15.602 1 96.25 62 SER A O 1
ATOM 477 N N . ALA A 1 63 ? 2.812 -0.77 -17.297 1 95.44 63 ALA A N 1
ATOM 478 C CA . ALA A 1 63 ? 2.088 0.039 -18.266 1 95.44 63 ALA A CA 1
ATOM 479 C C . ALA A 1 63 ? 0.587 0.014 -18 1 95.44 63 ALA A C 1
ATOM 481 O O . ALA A 1 63 ? 0.06 -0.971 -17.469 1 95.44 63 ALA A O 1
ATOM 482 N N . ASN A 1 64 ? 0.056 1.149 -18.578 1 88.62 64 ASN A N 1
ATOM 483 C CA . ASN A 1 64 ? -1.396 1.223 -18.438 1 88.62 64 ASN A CA 1
ATOM 484 C C . ASN A 1 64 ? -2.084 0.082 -19.188 1 88.62 64 ASN A C 1
ATOM 486 O O . ASN A 1 64 ? -1.63 -0.333 -20.25 1 88.62 64 ASN A O 1
ATOM 490 N N . THR A 1 65 ? -2.975 -0.759 -18.75 1 93.69 65 THR A N 1
ATOM 491 C CA . THR A 1 65 ? -3.852 -1.778 -19.328 1 93.69 65 THR A CA 1
ATOM 492 C C . THR A 1 65 ? -3.135 -3.123 -19.406 1 93.69 65 THR A C 1
ATOM 494 O O . THR A 1 65 ? -3.693 -4.102 -19.906 1 93.69 65 THR A O 1
ATOM 497 N N . ALA A 1 66 ? -1.778 -3.115 -19.062 1 98.19 66 ALA A N 1
ATOM 498 C CA . ALA A 1 66 ? -0.979 -4.332 -19.188 1 98.19 66 ALA A CA 1
ATOM 499 C C . ALA A 1 66 ? -1.695 -5.523 -18.547 1 98.19 66 ALA A C 1
ATOM 501 O O . ALA A 1 66 ? -1.752 -6.605 -19.141 1 98.19 66 ALA A O 1
ATOM 502 N N . ALA A 1 67 ? -2.246 -5.316 -17.391 1 98.44 67 ALA A N 1
ATOM 503 C CA . ALA A 1 67 ? -2.896 -6.41 -16.672 1 98.44 67 ALA A CA 1
ATOM 504 C C . ALA A 1 67 ? -4.086 -6.953 -17.453 1 98.44 67 ALA A C 1
ATOM 506 O O . ALA A 1 67 ? -4.285 -8.172 -17.531 1 98.44 67 ALA A O 1
ATOM 507 N N . LEU A 1 68 ? -4.848 -6.016 -18.016 1 98.19 68 LEU A N 1
ATOM 508 C CA . LEU A 1 68 ? -5.992 -6.441 -18.828 1 98.19 68 LEU A CA 1
ATOM 509 C C . LEU A 1 68 ? -5.531 -7.191 -20.062 1 98.19 68 LEU A C 1
ATOM 511 O O . LEU A 1 68 ? -6.125 -8.211 -20.438 1 98.19 68 LEU A O 1
ATOM 515 N N . GLU A 1 69 ? -4.535 -6.699 -20.703 1 98.62 69 GLU A N 1
ATOM 516 C CA . GLU A 1 69 ? -3.971 -7.359 -21.875 1 98.62 69 GLU A CA 1
ATOM 517 C C . GLU A 1 69 ? -3.484 -8.766 -21.531 1 98.62 69 GLU A C 1
ATOM 519 O O . GLU A 1 69 ? -3.705 -9.711 -22.297 1 98.62 69 GLU A O 1
ATOM 524 N N . ILE A 1 70 ? -2.867 -8.922 -20.422 1 98.81 70 ILE A N 1
ATOM 525 C CA . ILE A 1 70 ? -2.367 -10.211 -19.969 1 98.81 70 ILE A CA 1
ATOM 526 C C . ILE A 1 70 ? -3.537 -11.156 -19.703 1 98.81 70 ILE A C 1
ATOM 528 O O . ILE A 1 70 ? -3.51 -12.32 -20.094 1 98.81 70 ILE A O 1
ATOM 532 N N . ALA A 1 71 ? -4.535 -10.648 -19.016 1 98.69 71 ALA A N 1
ATOM 533 C CA . ALA A 1 71 ? -5.695 -11.477 -18.688 1 98.69 71 ALA A CA 1
ATOM 534 C C . ALA A 1 71 ? -6.391 -11.961 -19.953 1 98.69 71 ALA A C 1
ATOM 536 O O . ALA A 1 71 ? -6.754 -13.141 -20.062 1 98.69 71 ALA A O 1
ATOM 537 N N . ASP A 1 72 ? -6.547 -11.031 -20.906 1 98.56 72 ASP A N 1
ATOM 538 C CA . ASP A 1 72 ? -7.16 -11.391 -22.188 1 98.56 72 ASP A CA 1
ATOM 539 C C . ASP A 1 72 ? -6.32 -12.43 -22.922 1 98.56 72 ASP A C 1
ATOM 541 O O . ASP A 1 72 ? -6.855 -13.422 -23.422 1 98.56 72 ASP A O 1
ATOM 545 N N . TRP A 1 73 ? -5.062 -12.203 -22.953 1 98.81 73 TRP A N 1
ATOM 546 C CA . TRP A 1 73 ? -4.129 -13.141 -23.578 1 98.81 73 TRP A CA 1
ATOM 547 C C . TRP A 1 73 ? -4.188 -14.5 -22.906 1 98.81 73 TRP A C 1
ATOM 549 O O . TRP A 1 73 ? -4.25 -15.531 -23.578 1 98.81 73 TRP A O 1
ATOM 559 N N . CYS A 1 74 ? -4.191 -14.539 -21.562 1 98.56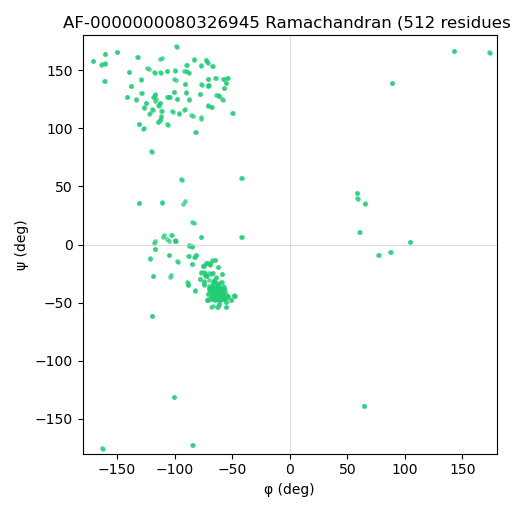 74 CYS A N 1
ATOM 560 C CA . CYS A 1 74 ? -4.301 -15.773 -20.781 1 98.56 74 CYS A CA 1
ATOM 561 C C . CYS A 1 74 ? -5.547 -16.547 -21.172 1 98.56 74 CYS A C 1
ATOM 563 O O . CYS A 1 74 ? -5.473 -17.75 -21.438 1 98.56 74 CYS A O 1
ATOM 565 N N . ASN A 1 75 ? -6.645 -15.797 -21.281 1 97.5 75 ASN A N 1
ATOM 566 C CA . ASN A 1 75 ? -7.926 -16.438 -21.562 1 97.5 75 ASN A CA 1
ATOM 567 C C . ASN A 1 75 ? -7.965 -16.984 -22.984 1 97.5 75 ASN A C 1
ATOM 569 O O . ASN A 1 75 ? -8.719 -17.922 -23.281 1 97.5 75 ASN A O 1
ATOM 573 N N . THR A 1 76 ? -7.16 -16.406 -23.875 1 98 76 THR A N 1
ATOM 574 C CA . THR A 1 76 ? -7.066 -16.938 -25.234 1 98 76 THR A CA 1
ATOM 575 C C . THR A 1 76 ? -6.199 -18.188 -25.266 1 98 76 THR A C 1
ATOM 577 O O . THR A 1 76 ? -6.391 -19.062 -26.109 1 98 76 THR A O 1
ATOM 580 N N . GLN A 1 77 ? -5.324 -18.328 -24.297 1 97.69 77 GLN A N 1
ATOM 581 C CA . GLN A 1 77 ? -4.383 -19.438 -24.312 1 97.69 77 GLN A CA 1
ATOM 582 C C . GLN A 1 77 ? -4.973 -20.672 -23.625 1 97.69 77 GLN A C 1
ATOM 584 O O . GLN A 1 77 ? -4.688 -21.797 -24.016 1 97.69 77 GLN A O 1
ATOM 589 N N . THR A 1 78 ? -5.77 -20.453 -22.594 1 97.81 78 THR A N 1
ATOM 590 C CA . THR A 1 78 ? -6.242 -21.609 -21.828 1 97.81 78 THR A CA 1
ATOM 591 C C . THR A 1 78 ? -7.434 -21.219 -20.969 1 97.81 78 THR A C 1
ATOM 593 O O . THR A 1 78 ? -7.59 -20.062 -20.578 1 97.81 78 THR A O 1
ATOM 596 N N . SER A 1 79 ? -8.258 -22.203 -20.641 1 97.56 79 SER A N 1
ATOM 597 C CA . SER A 1 79 ? -9.312 -22.062 -19.641 1 97.56 79 SER A CA 1
ATOM 598 C C . SER A 1 79 ? -8.953 -22.797 -18.359 1 97.56 79 SER A C 1
ATOM 600 O O . SER A 1 79 ? -9.734 -22.828 -17.406 1 97.56 79 SER A O 1
ATOM 602 N N . ALA A 1 80 ? -7.738 -23.344 -18.328 1 98.25 80 ALA A N 1
ATOM 603 C CA . ALA A 1 80 ? -7.328 -24.203 -17.219 1 98.25 80 ALA A CA 1
ATOM 604 C C . ALA A 1 80 ? -6.25 -23.531 -16.375 1 98.25 80 ALA A C 1
ATOM 606 O O . ALA A 1 80 ? -5.309 -24.188 -15.93 1 98.25 80 ALA A O 1
ATOM 607 N N . LEU A 1 81 ? -6.391 -22.203 -16.234 1 98.75 81 LEU A N 1
ATOM 608 C CA . LEU A 1 81 ? -5.473 -21.516 -15.336 1 98.75 81 LEU A CA 1
ATOM 609 C C . LEU A 1 81 ? -5.773 -21.859 -13.883 1 98.75 81 LEU A C 1
ATOM 611 O O . LEU A 1 81 ? -6.863 -21.562 -13.383 1 98.75 81 LEU A O 1
ATOM 615 N N . SER A 1 82 ? -4.758 -22.438 -13.234 1 98.75 82 SER A N 1
ATOM 616 C CA . SER A 1 82 ? -5.02 -22.844 -11.859 1 98.75 82 SER A CA 1
ATOM 617 C C . SER A 1 82 ? -4.051 -22.172 -10.891 1 98.75 82 SER A C 1
ATOM 619 O O . SER A 1 82 ? -4.25 -22.219 -9.672 1 98.75 82 SER A O 1
ATOM 621 N N . ILE A 1 83 ? -2.951 -21.516 -11.367 1 98.94 83 ILE A N 1
ATOM 622 C CA . ILE A 1 83 ? -1.988 -20.859 -10.5 1 98.94 83 ILE A CA 1
ATOM 623 C C . ILE A 1 83 ? -1.673 -19.469 -11.039 1 98.94 83 ILE A C 1
ATOM 625 O O . ILE A 1 83 ? -1.364 -19.312 -12.227 1 98.94 83 ILE A O 1
ATOM 629 N N . LEU A 1 84 ? -1.844 -18.5 -10.273 1 98.94 84 LEU A N 1
ATOM 630 C CA . LEU A 1 84 ? -1.369 -17.141 -10.539 1 98.94 84 LEU A CA 1
ATOM 631 C C . LEU A 1 84 ? -0.252 -16.766 -9.57 1 98.94 84 LEU A C 1
ATOM 633 O O . LEU A 1 84 ? -0.461 -16.734 -8.352 1 98.94 84 LEU A O 1
ATOM 637 N N . VAL A 1 85 ? 0.961 -16.562 -10.094 1 98.94 85 VAL A N 1
ATOM 638 C CA . VAL A 1 85 ? 2.088 -16.094 -9.289 1 98.94 85 VAL A CA 1
ATOM 639 C C . VAL A 1 85 ? 2.375 -14.633 -9.617 1 98.94 85 VAL A C 1
ATOM 641 O O . VAL A 1 85 ? 2.934 -14.32 -10.672 1 98.94 85 VAL A O 1
ATOM 644 N N . ASN A 1 86 ? 1.961 -13.789 -8.734 1 98.88 86 ASN A N 1
ATOM 645 C CA . ASN A 1 86 ? 2.346 -12.383 -8.805 1 98.88 86 ASN A CA 1
ATOM 646 C C . ASN A 1 86 ? 3.73 -12.156 -8.203 1 98.88 86 ASN A C 1
ATOM 648 O O . ASN A 1 86 ? 3.857 -11.914 -7 1 98.88 86 ASN A O 1
ATOM 652 N N . ASN A 1 87 ? 4.715 -12.117 -9.055 1 98.5 87 ASN A N 1
ATOM 653 C CA . ASN A 1 87 ? 6.105 -12.094 -8.609 1 98.5 87 ASN A CA 1
ATOM 654 C C . ASN A 1 87 ? 6.824 -10.828 -9.062 1 98.5 87 ASN A C 1
ATOM 656 O O . ASN A 1 87 ? 7.773 -10.383 -8.422 1 98.5 87 ASN A O 1
ATOM 660 N N . ALA A 1 88 ? 6.348 -10.234 -10.195 1 98.19 88 ALA A N 1
ATOM 661 C CA . ALA A 1 88 ? 7.008 -9.047 -10.719 1 98.19 88 ALA A CA 1
ATOM 662 C C . ALA A 1 88 ? 7.043 -7.934 -9.672 1 98.19 88 ALA A C 1
ATOM 664 O O . ALA A 1 88 ? 6.047 -7.676 -9 1 98.19 88 ALA A O 1
ATOM 665 N N . GLY A 1 89 ? 8.117 -7.34 -9.531 1 96.38 89 GLY A N 1
ATOM 666 C CA . GLY A 1 89 ? 8.32 -6.238 -8.602 1 96.38 89 GLY A CA 1
ATOM 667 C C . GLY A 1 89 ? 9.773 -5.793 -8.523 1 96.38 89 GLY A C 1
ATOM 668 O O . GLY A 1 89 ? 10.664 -6.469 -9.039 1 96.38 89 GLY A O 1
ATOM 669 N N . TYR A 1 90 ? 9.984 -4.668 -7.969 1 94.5 90 TYR A N 1
ATOM 670 C CA . TYR A 1 90 ? 11.336 -4.18 -7.734 1 94.5 90 TYR A CA 1
ATOM 671 C C . TYR A 1 90 ? 11.344 -3.096 -6.66 1 94.5 90 TYR A C 1
ATOM 673 O O . TYR A 1 90 ? 10.289 -2.656 -6.203 1 94.5 90 TYR A O 1
ATOM 681 N N . GLY A 1 91 ? 12.547 -2.822 -6.145 1 94.75 91 GLY A N 1
ATOM 682 C CA . GLY A 1 91 ? 12.734 -1.768 -5.164 1 94.75 91 GLY A CA 1
ATOM 683 C C . GLY A 1 91 ? 13.648 -0.656 -5.648 1 94.75 91 GLY A C 1
ATOM 684 O O . GLY A 1 91 ? 14.477 -0.87 -6.527 1 94.75 91 GLY A O 1
ATOM 685 N N . LEU A 1 92 ? 13.367 0.55 -5.168 1 93.81 92 LEU A N 1
ATOM 686 C CA . LEU A 1 92 ? 14.266 1.692 -5.32 1 93.81 92 LEU A CA 1
ATOM 687 C C . LEU A 1 92 ? 14.977 2.004 -4.008 1 93.81 92 LEU A C 1
ATOM 689 O O . LEU A 1 92 ? 14.328 2.182 -2.975 1 93.81 92 LEU A O 1
ATOM 693 N N . TRP A 1 93 ? 16.203 2.066 -4.113 1 92.12 93 TRP A N 1
ATOM 694 C CA . TRP A 1 93 ? 17 2.322 -2.914 1 92.12 93 TRP A CA 1
ATOM 695 C C . TRP A 1 93 ? 17.422 3.785 -2.842 1 92.12 93 TRP A C 1
ATOM 697 O O . TRP A 1 93 ? 17.922 4.34 -3.82 1 92.12 93 TRP A O 1
ATOM 707 N N . GLY A 1 94 ? 17.234 4.441 -1.725 1 94.38 94 GLY A N 1
ATOM 708 C CA . GLY A 1 94 ? 17.562 5.832 -1.455 1 94.38 94 GLY A CA 1
ATOM 709 C C . GLY A 1 94 ? 16.547 6.531 -0.582 1 94.38 94 GLY A C 1
ATOM 710 O O . GLY A 1 94 ? 15.453 6 -0.339 1 94.38 94 GLY A O 1
ATOM 711 N N . ASN A 1 95 ? 16.969 7.727 -0.071 1 95.62 95 ASN A N 1
ATOM 712 C CA . ASN A 1 95 ? 15.992 8.516 0.681 1 95.62 95 ASN A CA 1
ATOM 713 C C . ASN A 1 95 ? 14.836 8.969 -0.202 1 95.62 95 ASN A C 1
ATOM 715 O O . ASN A 1 95 ? 15.039 9.328 -1.365 1 95.62 95 ASN A O 1
ATOM 719 N N . PHE A 1 96 ? 13.656 9 0.343 1 97.75 96 PHE A N 1
ATOM 720 C CA . PHE A 1 96 ? 12.414 9.344 -0.333 1 97.75 96 PHE A CA 1
ATOM 721 C C . PHE A 1 96 ? 12.57 10.633 -1.131 1 97.75 96 PHE A C 1
ATOM 723 O O . PHE A 1 96 ? 12.227 10.688 -2.312 1 97.75 96 PHE A O 1
ATOM 730 N N . GLN A 1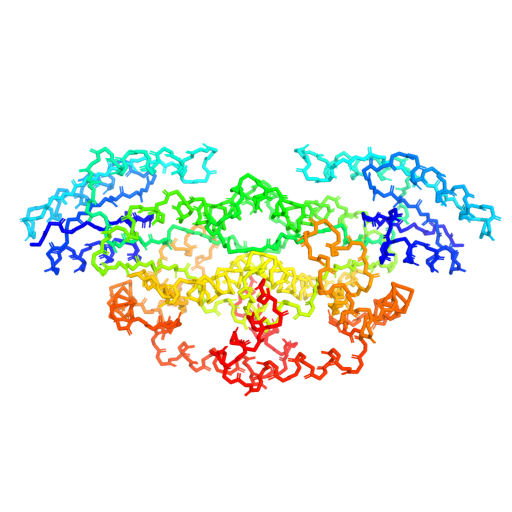 97 ? 13.211 11.594 -0.515 1 96.38 97 GLN A N 1
ATOM 731 C CA . GLN A 1 97 ? 13.281 12.922 -1.11 1 96.38 97 GLN A CA 1
ATOM 732 C C . GLN A 1 97 ? 14.281 12.953 -2.264 1 96.38 97 GLN A C 1
ATOM 734 O O . GLN A 1 97 ? 14.219 13.828 -3.129 1 96.38 97 GLN A O 1
ATOM 739 N N . GLU A 1 98 ? 15.156 11.984 -2.305 1 96.31 98 GLU A N 1
ATOM 740 C CA . GLU A 1 98 ? 16.234 11.992 -3.283 1 96.31 98 GLU A CA 1
ATOM 741 C C . GLU A 1 98 ? 15.891 11.148 -4.504 1 96.31 98 GLU A C 1
ATOM 743 O O . GLU A 1 98 ? 16.547 11.242 -5.543 1 96.31 98 GLU A O 1
ATOM 748 N N . LEU A 1 99 ? 14.891 10.344 -4.371 1 96.38 99 LEU A N 1
ATOM 749 C CA . LEU A 1 99 ? 14.477 9.469 -5.461 1 96.38 99 LEU A CA 1
ATOM 750 C C . LEU A 1 99 ? 13.484 10.18 -6.379 1 96.38 99 LEU A C 1
ATOM 752 O O . LEU A 1 99 ? 12.672 10.984 -5.922 1 96.38 99 LEU A O 1
ATOM 756 N N . SER A 1 100 ? 13.539 9.828 -7.664 1 97.31 100 SER A N 1
ATOM 757 C CA . SER A 1 100 ? 12.586 10.344 -8.633 1 97.31 100 SER A CA 1
ATOM 758 C C . SER A 1 100 ? 11.164 9.945 -8.281 1 97.31 100 SER A C 1
ATOM 760 O O . SER A 1 100 ? 10.883 8.766 -8.047 1 97.31 100 SER A O 1
ATOM 762 N N . LEU A 1 101 ? 10.305 11.031 -8.242 1 97.56 101 LEU A N 1
ATOM 763 C CA . LEU A 1 101 ? 8.906 10.75 -7.953 1 97.56 101 LEU A CA 1
ATOM 764 C C . LEU A 1 101 ? 8.312 9.805 -8.992 1 97.56 101 LEU A C 1
ATOM 766 O O . LEU A 1 101 ? 7.578 8.875 -8.648 1 97.56 101 LEU A O 1
ATOM 770 N N . ARG A 1 102 ? 8.617 10.086 -10.211 1 97.12 102 ARG A N 1
ATOM 771 C CA . ARG A 1 102 ? 8.109 9.273 -11.312 1 97.12 102 ARG A CA 1
ATOM 772 C C . ARG A 1 102 ? 8.516 7.809 -11.133 1 97.12 102 ARG A C 1
ATOM 774 O O . ARG A 1 102 ? 7.688 6.91 -11.289 1 97.12 102 ARG A O 1
ATOM 781 N N . GLU A 1 103 ? 9.773 7.504 -10.789 1 97.38 103 GLU A N 1
ATOM 782 C CA . GLU A 1 103 ? 10.266 6.141 -10.617 1 97.38 103 GLU A CA 1
ATOM 783 C C . GLU A 1 103 ? 9.617 5.473 -9.406 1 97.38 103 GLU A C 1
ATOM 785 O O . GLU A 1 103 ? 9.312 4.281 -9.438 1 97.38 103 GLU A O 1
ATOM 790 N N . GLN A 1 104 ? 9.469 6.258 -8.383 1 98 104 GLN A N 1
ATOM 791 C CA . GLN A 1 104 ? 8.836 5.73 -7.176 1 98 104 GLN A CA 1
ATOM 792 C C . GLN A 1 104 ? 7.391 5.32 -7.445 1 98 104 GLN A C 1
ATOM 794 O O . GLN A 1 104 ? 6.953 4.246 -7.023 1 98 104 GLN A O 1
ATOM 799 N N . LEU A 1 105 ? 6.648 6.156 -8.195 1 97.88 105 LEU A N 1
ATOM 800 C CA . LEU A 1 105 ? 5.258 5.848 -8.508 1 97.88 105 LEU A CA 1
ATOM 801 C C . LEU A 1 105 ? 5.168 4.676 -9.477 1 97.88 105 LEU A C 1
ATOM 803 O O . LEU A 1 105 ? 4.23 3.879 -9.414 1 97.88 105 LEU A O 1
ATOM 807 N N . ASN A 1 106 ? 6.113 4.605 -10.398 1 97.81 106 ASN A N 1
ATOM 808 C CA . ASN A 1 106 ? 6.156 3.461 -11.305 1 97.81 106 ASN A CA 1
ATOM 809 C C . ASN A 1 106 ? 6.367 2.154 -10.547 1 97.81 106 ASN A C 1
ATOM 811 O O . ASN A 1 106 ? 5.777 1.13 -10.891 1 97.81 106 ASN A O 1
ATOM 815 N N . MET A 1 107 ? 7.234 2.166 -9.547 1 97.75 107 MET A N 1
ATOM 816 C CA . MET A 1 107 ? 7.449 1.006 -8.688 1 97.75 107 MET A CA 1
ATOM 817 C C . MET A 1 107 ? 6.152 0.588 -8 1 97.75 107 MET A C 1
ATOM 819 O O . MET A 1 107 ? 5.82 -0.598 -7.965 1 97.75 107 MET A O 1
ATOM 823 N N . LEU A 1 108 ? 5.395 1.572 -7.488 1 98.44 108 LEU A N 1
ATOM 824 C CA . LEU A 1 108 ? 4.141 1.27 -6.805 1 98.44 108 LEU A CA 1
ATOM 825 C C . LEU A 1 108 ? 3.117 0.702 -7.781 1 98.44 108 LEU A C 1
ATOM 827 O O . LEU A 1 108 ? 2.346 -0.194 -7.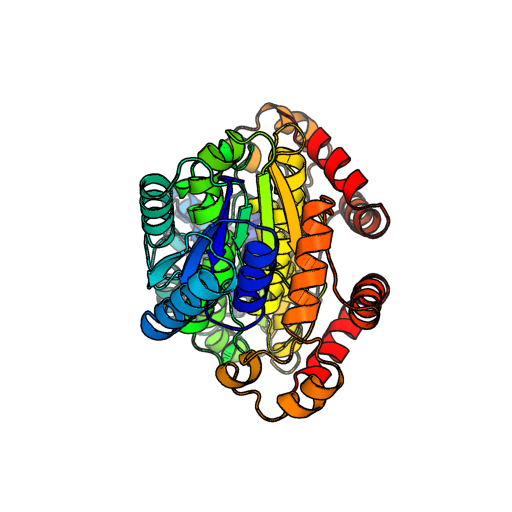426 1 98.44 108 LEU A O 1
ATOM 831 N N . ARG A 1 109 ? 3.121 1.241 -8.977 1 98.06 109 ARG A N 1
ATOM 832 C CA . ARG A 1 109 ? 2.248 0.715 -10.023 1 98.06 109 ARG A CA 1
ATOM 833 C C . ARG A 1 109 ? 2.51 -0.769 -10.258 1 98.06 109 ARG A C 1
ATOM 835 O O . ARG A 1 109 ? 1.572 -1.564 -10.352 1 98.06 109 ARG A O 1
ATOM 842 N N . LEU A 1 110 ? 3.715 -1.109 -10.352 1 98.44 110 LEU A N 1
ATOM 843 C CA . LEU A 1 110 ? 4.09 -2.496 -10.609 1 98.44 110 LEU A CA 1
ATOM 844 C C . LEU A 1 110 ? 3.836 -3.365 -9.383 1 98.44 110 LEU A C 1
ATOM 846 O O . LEU A 1 110 ? 3.227 -4.434 -9.484 1 98.44 110 LEU A O 1
ATOM 850 N N . ASN A 1 111 ? 4.289 -2.898 -8.195 1 98.56 111 ASN A N 1
ATOM 851 C CA . ASN A 1 111 ? 4.293 -3.707 -6.98 1 98.56 111 ASN A CA 1
ATOM 852 C C . ASN A 1 111 ? 2.883 -3.879 -6.418 1 98.56 111 ASN A C 1
ATOM 854 O O . ASN A 1 111 ? 2.611 -4.844 -5.699 1 98.56 111 ASN A O 1
ATOM 858 N N . ILE A 1 112 ? 2.018 -2.895 -6.727 1 98.75 112 ILE A N 1
ATOM 859 C CA . ILE A 1 112 ? 0.711 -2.926 -6.078 1 98.75 112 ILE A CA 1
ATOM 860 C C . ILE A 1 112 ? -0.386 -3.039 -7.133 1 98.75 112 ILE A C 1
ATOM 862 O O . ILE A 1 112 ? -1.024 -4.086 -7.266 1 98.75 112 ILE A O 1
ATOM 866 N N . ASP A 1 113 ? -0.486 -2.029 -8.031 1 98.56 113 ASP A N 1
ATOM 867 C CA . ASP A 1 113 ? -1.629 -1.945 -8.938 1 98.56 113 ASP A CA 1
ATOM 868 C C . ASP A 1 113 ? -1.682 -3.156 -9.867 1 98.56 113 ASP A C 1
ATOM 870 O O . ASP A 1 113 ? -2.756 -3.707 -10.117 1 98.56 113 ASP A O 1
ATOM 874 N N . ALA A 1 114 ? -0.553 -3.535 -10.383 1 98.62 114 ALA A N 1
ATOM 875 C CA . ALA A 1 114 ? -0.506 -4.668 -11.305 1 98.62 114 ALA A CA 1
ATOM 876 C C . ALA A 1 114 ? -1.011 -5.941 -10.641 1 98.62 114 ALA A C 1
ATOM 878 O O . ALA A 1 114 ? -1.727 -6.734 -11.258 1 98.62 114 ALA A O 1
ATOM 879 N N . VAL A 1 115 ? -0.625 -6.16 -9.375 1 98.75 115 VAL A N 1
ATOM 880 C CA . VAL A 1 115 ? -1.036 -7.344 -8.625 1 98.75 115 VAL A CA 1
ATOM 881 C C . VAL A 1 115 ? -2.553 -7.344 -8.453 1 98.75 115 VAL A C 1
ATOM 883 O O . VAL A 1 115 ? -3.209 -8.359 -8.688 1 98.75 115 VAL A O 1
ATOM 886 N N . ILE A 1 116 ? -3.131 -6.176 -8.062 1 98.75 116 ILE A N 1
ATOM 887 C CA . ILE A 1 116 ? -4.562 -6.023 -7.832 1 98.75 116 ILE A CA 1
ATOM 888 C C . ILE A 1 116 ? -5.324 -6.254 -9.133 1 98.75 116 ILE A C 1
ATOM 890 O O . ILE A 1 116 ? -6.305 -7 -9.164 1 98.75 116 ILE A O 1
ATOM 894 N N . GLU A 1 117 ? -4.863 -5.641 -10.203 1 98.69 117 GLU A N 1
ATOM 895 C CA . GLU A 1 117 ? -5.535 -5.715 -11.5 1 98.69 117 GLU A CA 1
ATOM 896 C C . GLU A 1 117 ? -5.52 -7.141 -12.039 1 98.69 117 GLU A C 1
ATOM 898 O O . GLU A 1 117 ? -6.551 -7.656 -12.484 1 98.69 117 GLU A O 1
ATOM 903 N N . LEU A 1 118 ? -4.363 -7.781 -12.016 1 98.75 118 LEU A N 1
ATOM 904 C CA . LEU A 1 118 ? -4.234 -9.133 -12.555 1 98.75 118 LEU A CA 1
ATOM 905 C C . LEU A 1 118 ? -5.105 -10.109 -11.773 1 98.75 118 LEU A C 1
ATOM 907 O O . LEU A 1 118 ? -5.801 -10.938 -12.367 1 98.75 118 LEU A O 1
ATOM 911 N N . THR A 1 119 ? -5.02 -9.984 -10.453 1 98.81 119 THR A N 1
ATOM 912 C CA . THR A 1 119 ? -5.828 -10.859 -9.609 1 98.81 119 THR A CA 1
ATOM 913 C C . THR A 1 119 ? -7.312 -10.672 -9.906 1 98.81 119 THR A C 1
ATOM 915 O O . THR A 1 119 ? -8.047 -11.656 -10.07 1 98.81 119 THR A O 1
ATOM 918 N N . HIS A 1 120 ? -7.738 -9.422 -9.984 1 98.69 120 HIS A N 1
ATOM 919 C CA . HIS A 1 120 ? -9.141 -9.125 -10.234 1 98.69 120 HIS A CA 1
ATOM 920 C C . HIS A 1 120 ? -9.602 -9.727 -11.562 1 98.69 120 HIS A C 1
ATOM 922 O O . HIS A 1 120 ? -10.656 -10.359 -11.633 1 98.69 120 HIS A O 1
ATOM 928 N N . HIS A 1 121 ? -8.82 -9.586 -12.609 1 98.56 121 HIS A N 1
ATOM 929 C CA . HIS A 1 121 ? -9.188 -10.016 -13.953 1 98.56 121 HIS A CA 1
ATOM 930 C C . HIS A 1 121 ? -9.148 -11.539 -14.07 1 98.56 121 HIS A C 1
ATOM 932 O O . HIS A 1 121 ? -9.906 -12.125 -14.852 1 98.56 121 HIS A O 1
ATOM 938 N N . LEU A 1 122 ? -8.328 -12.219 -13.266 1 98.81 122 LEU A N 1
ATOM 939 C CA . LEU A 1 122 ? -8.094 -13.633 -13.492 1 98.81 122 LEU A CA 1
ATOM 940 C C . LEU A 1 122 ? -8.836 -14.484 -12.469 1 98.81 122 LEU A C 1
ATOM 942 O O . LEU A 1 122 ? -8.906 -15.711 -12.602 1 98.81 122 LEU A O 1
ATOM 946 N N . LEU A 1 123 ? -9.414 -13.82 -11.43 1 98.69 123 LEU A N 1
ATOM 947 C CA . LEU A 1 123 ? -10.133 -14.555 -10.391 1 98.69 123 LEU A CA 1
ATOM 948 C C . LEU A 1 123 ? -11.258 -15.391 -10.992 1 98.69 123 LEU A C 1
ATOM 950 O O . LEU A 1 123 ? -11.469 -16.531 -10.594 1 98.69 123 LEU A O 1
ATOM 954 N N . PRO A 1 124 ? -11.977 -14.867 -12.023 1 98.31 124 PRO A N 1
ATOM 955 C CA . PRO A 1 124 ? -13.078 -15.664 -12.578 1 98.31 124 PRO A CA 1
ATOM 956 C C . PRO A 1 124 ? -12.602 -17 -13.164 1 98.31 124 PRO A C 1
ATOM 958 O O . PRO A 1 124 ? -13.242 -18.031 -12.945 1 98.31 124 PRO A O 1
ATOM 961 N N . VAL A 1 125 ? -11.516 -17.047 -13.867 1 98.5 125 VAL A N 1
ATOM 962 C CA . VAL A 1 125 ? -11.031 -18.297 -14.461 1 98.5 125 VAL A CA 1
ATOM 963 C C . VAL A 1 125 ? -10.43 -19.188 -13.375 1 98.5 125 VAL A C 1
ATOM 965 O O . VAL A 1 125 ? -10.547 -20.406 -13.43 1 98.5 125 VAL A O 1
ATOM 968 N N . LEU A 1 126 ? -9.789 -18.625 -12.352 1 98.81 126 LEU A N 1
ATOM 969 C CA . LEU A 1 126 ? -9.234 -19.391 -11.242 1 98.81 126 LEU A CA 1
ATOM 970 C C . LEU A 1 126 ? -10.336 -20.094 -10.461 1 98.81 126 LEU A C 1
ATOM 972 O O . LEU A 1 126 ? -10.188 -21.266 -10.078 1 98.81 126 LEU A O 1
ATOM 976 N N . LYS A 1 127 ? -11.422 -19.438 -10.312 1 98.44 127 LYS A N 1
ATOM 977 C CA . LYS A 1 127 ? -12.523 -19.953 -9.5 1 98.44 127 LYS A CA 1
ATOM 978 C C . LYS A 1 127 ? -13.227 -21.109 -10.203 1 98.44 127 LYS A C 1
ATOM 980 O O . LYS A 1 127 ? -13.992 -21.844 -9.578 1 98.44 127 LYS A O 1
ATOM 985 N N . LYS A 1 128 ? -13 -21.25 -11.484 1 98 128 LYS A N 1
ATOM 986 C CA . LYS A 1 128 ? -13.641 -22.312 -12.25 1 98 128 LYS A CA 1
ATOM 987 C C . LYS A 1 128 ? -12.883 -23.625 -12.102 1 98 128 LYS A C 1
ATOM 989 O O . LYS A 1 128 ? -13.391 -24.688 -12.469 1 98 128 LYS A O 1
ATOM 994 N N . GLN A 1 129 ? -11.711 -23.594 -11.539 1 98.31 129 GLN A N 1
ATOM 995 C CA . GLN A 1 129 ? -10.898 -24.797 -11.383 1 98.31 129 GLN A CA 1
ATOM 996 C C . GLN A 1 129 ? -11.305 -25.578 -10.141 1 98.31 129 GLN A C 1
ATOM 998 O O . GLN A 1 129 ? -11.961 -25.031 -9.242 1 98.31 129 GLN A O 1
ATOM 1003 N N . LYS A 1 130 ? -10.969 -26.859 -10.117 1 97.81 130 LYS A N 1
ATOM 1004 C CA . LYS A 1 130 ? -11.203 -27.672 -8.922 1 97.81 130 LYS A CA 1
ATOM 1005 C C . LYS A 1 130 ? -10.398 -27.156 -7.738 1 97.81 130 LYS A C 1
ATOM 1007 O O . LYS A 1 130 ? -10.898 -27.109 -6.613 1 97.81 130 LYS A O 1
ATOM 1012 N N . GLN A 1 131 ? -9.188 -26.859 -7.977 1 98.38 131 GLN A N 1
ATOM 1013 C CA . GLN A 1 131 ? -8.266 -26.219 -7.027 1 98.38 131 GLN A CA 1
ATOM 1014 C C . GLN A 1 131 ? -7.371 -25.203 -7.723 1 98.38 131 GLN A C 1
ATOM 1016 O O . GLN A 1 131 ? -6.781 -25.5 -8.766 1 98.38 131 GLN A O 1
ATOM 1021 N N . ALA A 1 132 ? -7.355 -23.984 -7.188 1 98.81 132 ALA A N 1
ATOM 1022 C CA . ALA A 1 132 ? -6.5 -22.938 -7.742 1 98.81 132 ALA A CA 1
ATOM 1023 C C . ALA A 1 132 ? -5.719 -22.234 -6.645 1 98.81 132 ALA A C 1
ATOM 1025 O O . ALA A 1 132 ? -6.023 -22.391 -5.457 1 98.81 132 ALA A O 1
ATOM 1026 N N . TYR A 1 133 ? -4.613 -21.516 -7.047 1 98.94 133 TYR A N 1
ATOM 1027 C CA . TYR A 1 133 ? -3.707 -20.859 -6.109 1 98.94 133 TYR A CA 1
ATOM 1028 C C . TYR A 1 133 ? -3.311 -19.469 -6.609 1 98.94 133 TYR A C 1
ATOM 1030 O O . TYR A 1 133 ? -3.088 -19.281 -7.809 1 98.94 133 TYR A O 1
ATOM 1038 N N . ILE A 1 134 ? -3.318 -18.578 -5.75 1 98.94 134 ILE A N 1
ATOM 1039 C CA . ILE A 1 134 ? -2.664 -17.281 -5.953 1 98.94 134 ILE A CA 1
ATOM 1040 C C . ILE A 1 134 ? -1.471 -17.156 -5.008 1 98.94 134 ILE A C 1
ATOM 1042 O O . ILE A 1 134 ? -1.609 -17.328 -3.795 1 98.94 134 ILE A O 1
ATOM 1046 N N . LEU A 1 135 ? -0.303 -16.953 -5.531 1 98.94 135 LEU A N 1
ATOM 1047 C CA . LEU A 1 135 ? 0.897 -16.672 -4.754 1 98.94 135 LEU A CA 1
ATOM 1048 C C . LEU A 1 135 ? 1.378 -15.242 -5.012 1 98.94 135 LEU A C 1
ATOM 1050 O O . LEU A 1 135 ? 1.833 -14.93 -6.113 1 98.94 135 LEU A O 1
ATOM 1054 N N . ASN A 1 136 ? 1.193 -14.375 -4.047 1 98.94 136 ASN A N 1
ATOM 1055 C CA . ASN A 1 136 ? 1.749 -13.023 -4.094 1 98.94 136 ASN A CA 1
ATOM 1056 C C . ASN A 1 136 ? 3.139 -12.969 -3.465 1 98.94 136 ASN A C 1
ATOM 1058 O O . ASN A 1 136 ? 3.34 -13.461 -2.352 1 98.94 136 ASN A O 1
ATOM 1062 N N . VAL A 1 137 ? 4.066 -12.375 -4.176 1 98.5 137 VAL A N 1
ATOM 1063 C CA . VAL A 1 137 ? 5.422 -12.273 -3.646 1 98.5 137 VAL A CA 1
ATOM 1064 C C . VAL A 1 137 ? 5.613 -10.914 -2.973 1 98.5 137 VAL A C 1
ATOM 1066 O O . VAL A 1 137 ? 5.539 -9.875 -3.627 1 98.5 137 VAL A O 1
ATOM 1069 N N . SER A 1 138 ? 5.77 -10.938 -1.716 1 97.75 138 SER A N 1
ATOM 1070 C CA . SER A 1 138 ? 6.086 -9.781 -0.886 1 97.75 138 SER A CA 1
ATOM 1071 C C . SER A 1 138 ? 7.566 -9.742 -0.533 1 97.75 138 SER A C 1
ATOM 1073 O O . SER A 1 138 ? 8.422 -9.797 -1.418 1 97.75 138 SER A O 1
ATOM 1075 N N . SER A 1 139 ? 7.859 -9.555 0.746 1 94.5 139 SER A N 1
ATOM 1076 C CA . SER A 1 139 ? 9.219 -9.477 1.277 1 94.5 139 SER A CA 1
ATOM 1077 C C . SER A 1 139 ? 9.211 -9.484 2.803 1 94.5 139 SER A C 1
ATOM 1079 O O . SER A 1 139 ? 8.195 -9.18 3.428 1 94.5 139 SER A O 1
ATOM 1081 N N . THR A 1 140 ? 10.367 -9.883 3.352 1 92.5 140 THR A N 1
ATOM 1082 C CA . THR A 1 140 ? 10.523 -9.703 4.789 1 92.5 140 THR A CA 1
ATOM 1083 C C . THR A 1 140 ? 10.461 -8.219 5.156 1 92.5 140 THR A C 1
ATOM 1085 O O . THR A 1 140 ? 10.172 -7.871 6.305 1 92.5 140 THR A O 1
ATOM 1088 N N . ALA A 1 141 ? 10.672 -7.324 4.215 1 92.94 141 ALA A N 1
ATOM 1089 C CA . ALA A 1 141 ? 10.562 -5.883 4.418 1 92.94 141 ALA A CA 1
ATOM 1090 C C . ALA A 1 141 ? 9.117 -5.484 4.738 1 92.94 141 ALA A C 1
ATOM 1092 O O . ALA A 1 141 ? 8.867 -4.371 5.199 1 92.94 141 ALA A O 1
ATOM 1093 N N . ALA A 1 142 ? 8.18 -6.395 4.52 1 95.69 142 ALA A N 1
ATOM 1094 C CA . ALA A 1 142 ? 6.766 -6.113 4.727 1 95.69 142 ALA A CA 1
ATOM 1095 C C . ALA A 1 142 ? 6.449 -5.957 6.215 1 95.69 142 ALA A C 1
ATOM 1097 O O . ALA A 1 142 ? 5.395 -5.434 6.578 1 95.69 142 ALA A O 1
ATOM 1098 N N . TYR A 1 143 ? 7.359 -6.422 7.066 1 93.38 143 TYR A N 1
ATOM 1099 C CA . TYR A 1 143 ? 7.016 -6.57 8.477 1 93.38 143 TYR A CA 1
ATOM 1100 C C . TYR A 1 143 ? 7.539 -5.395 9.297 1 93.38 143 TYR A C 1
ATOM 1102 O O . TYR A 1 143 ? 7.426 -5.383 10.523 1 93.38 143 TYR A O 1
ATOM 1110 N N . GLN A 1 144 ? 8.133 -4.445 8.625 1 91.5 144 GLN A N 1
ATOM 1111 C CA . GLN A 1 144 ? 8.711 -3.289 9.305 1 91.5 144 GLN A CA 1
ATOM 1112 C C . GLN A 1 144 ? 8.898 -2.123 8.336 1 91.5 144 GLN A C 1
ATOM 1114 O O . GLN A 1 144 ? 9 -2.324 7.129 1 91.5 144 GLN A O 1
ATOM 1119 N N . ALA A 1 145 ? 8.922 -0.898 8.961 1 92.94 145 ALA A N 1
ATOM 1120 C CA . ALA A 1 145 ? 9.359 0.25 8.172 1 92.94 145 ALA A CA 1
ATOM 1121 C C . ALA A 1 145 ? 10.859 0.191 7.898 1 92.94 145 ALA A C 1
ATOM 1123 O O . ALA A 1 145 ? 11.641 -0.152 8.789 1 92.94 145 ALA A O 1
ATOM 1124 N N . VAL A 1 146 ? 11.25 0.489 6.676 1 92.25 146 VAL A N 1
ATOM 1125 C CA . VAL A 1 146 ? 12.656 0.39 6.305 1 92.25 146 VAL A CA 1
ATOM 1126 C C . VAL A 1 146 ? 13.117 1.703 5.68 1 92.25 146 VAL A C 1
ATOM 1128 O O . VAL A 1 146 ? 12.945 1.919 4.477 1 92.25 146 VAL A O 1
ATOM 1131 N N . PRO A 1 147 ? 13.797 2.543 6.488 1 93.5 147 PRO A N 1
ATOM 1132 C CA . PRO A 1 147 ? 14.391 3.736 5.883 1 93.5 147 PRO A CA 1
ATOM 1133 C C . PRO A 1 147 ? 15.289 3.41 4.688 1 93.5 147 PRO A C 1
ATOM 1135 O O . PRO A 1 147 ? 15.93 2.355 4.664 1 93.5 147 PRO A O 1
ATOM 1138 N N . THR A 1 148 ? 15.305 4.25 3.611 1 93.12 148 THR A N 1
ATOM 1139 C CA . THR A 1 148 ? 16.031 4.148 2.355 1 93.12 148 THR A CA 1
ATOM 1140 C C . THR A 1 148 ? 15.375 3.137 1.425 1 93.12 148 THR A C 1
ATOM 1142 O O . THR A 1 148 ? 15.766 3.002 0.263 1 93.12 148 THR A O 1
ATOM 1145 N N . LEU A 1 149 ? 14.398 2.383 1.896 1 95.06 149 LEU A N 1
ATOM 1146 C CA . LEU A 1 149 ? 13.5 1.539 1.12 1 95.06 149 LEU A CA 1
ATOM 1147 C C . LEU A 1 149 ? 12.047 1.787 1.517 1 95.06 149 LEU A C 1
ATOM 1149 O O . LEU A 1 149 ? 11.25 0.848 1.595 1 95.06 149 LEU A O 1
ATOM 1153 N N . ALA A 1 150 ? 11.773 3.021 1.824 1 96.56 150 ALA A N 1
ATOM 1154 C CA . ALA A 1 150 ? 10.516 3.402 2.475 1 96.56 150 ALA A CA 1
ATOM 1155 C C . ALA A 1 150 ? 9.312 2.916 1.672 1 96.56 150 ALA A C 1
ATOM 1157 O O . ALA A 1 150 ? 8.469 2.189 2.193 1 96.56 150 ALA A O 1
ATOM 1158 N N . LEU A 1 151 ? 9.258 3.252 0.39 1 98.5 151 LEU A N 1
ATOM 1159 C CA . LEU A 1 151 ? 8.078 2.928 -0.406 1 98.5 151 LEU A CA 1
ATOM 1160 C C . LEU A 1 151 ? 8.086 1.458 -0.815 1 98.5 151 LEU A C 1
ATOM 1162 O O . LEU A 1 151 ? 7.031 0.838 -0.945 1 98.5 151 LEU A O 1
ATOM 1166 N N . TYR A 1 152 ? 9.25 0.853 -0.977 1 97.06 152 TYR A N 1
ATOM 1167 C CA . TYR A 1 152 ? 9.312 -0.577 -1.255 1 97.06 152 TYR A CA 1
ATOM 1168 C C . TYR A 1 152 ? 8.734 -1.384 -0.099 1 97.06 152 TYR A C 1
ATOM 1170 O O . TYR A 1 152 ? 7.828 -2.193 -0.292 1 97.06 152 TYR A O 1
ATOM 1178 N N . ALA A 1 153 ? 9.281 -1.114 1.115 1 97.19 153 ALA A N 1
ATOM 1179 C CA . ALA A 1 153 ? 8.805 -1.824 2.297 1 97.19 153 ALA A CA 1
ATOM 1180 C C . ALA A 1 153 ? 7.305 -1.604 2.5 1 97.19 153 ALA A C 1
ATOM 1182 O O . ALA A 1 153 ? 6.566 -2.545 2.805 1 97.19 153 ALA A O 1
ATOM 1183 N N . ALA A 1 154 ? 6.867 -0.383 2.295 1 98.69 154 ALA A N 1
ATOM 1184 C CA . ALA A 1 154 ? 5.449 -0.07 2.434 1 98.69 154 ALA A CA 1
ATOM 1185 C C . ALA A 1 154 ? 4.613 -0.846 1.418 1 98.69 154 ALA A C 1
ATOM 1187 O O . ALA A 1 154 ? 3.537 -1.352 1.746 1 98.69 154 ALA A O 1
ATOM 1188 N N . SER A 1 155 ? 5.082 -0.962 0.191 1 98.69 155 SER A N 1
ATOM 1189 C CA . SER A 1 155 ? 4.363 -1.704 -0.839 1 98.69 155 SER A CA 1
ATOM 1190 C C . SER A 1 155 ? 4.25 -3.182 -0.478 1 98.69 155 SER A C 1
ATOM 1192 O O . SER A 1 155 ? 3.229 -3.816 -0.75 1 98.69 155 SER A O 1
ATOM 1194 N N . LYS A 1 156 ? 5.301 -3.715 0.106 1 98.44 156 LYS A N 1
ATOM 1195 C CA . LYS A 1 156 ? 5.281 -5.125 0.475 1 98.44 156 LYS A CA 1
ATOM 1196 C C . LYS A 1 156 ? 4.402 -5.363 1.701 1 98.44 156 LYS A C 1
ATOM 1198 O O . LYS A 1 156 ? 3.77 -6.414 1.824 1 98.44 156 LYS A O 1
ATOM 1203 N N . SER A 1 157 ? 4.344 -4.379 2.607 1 98.38 157 SER A N 1
ATOM 1204 C CA . SER A 1 157 ? 3.363 -4.43 3.689 1 98.38 157 SER A CA 1
ATOM 1205 C C . SER A 1 157 ? 1.939 -4.438 3.146 1 98.38 157 SER A C 1
ATOM 1207 O O . SER A 1 157 ? 1.08 -5.164 3.65 1 98.38 157 SER A O 1
ATOM 1209 N N . PHE A 1 158 ? 1.685 -3.617 2.135 1 98.81 158 PHE A N 1
ATOM 1210 C CA . PHE A 1 158 ? 0.399 -3.598 1.446 1 98.81 158 PHE A CA 1
ATOM 1211 C C . PHE A 1 158 ? 0.046 -4.984 0.919 1 98.81 158 PHE A C 1
ATOM 1213 O O . PHE A 1 158 ? -1.047 -5.492 1.179 1 98.81 158 PHE A O 1
ATOM 1220 N N . ILE A 1 159 ? 0.976 -5.617 0.237 1 98.88 159 ILE A N 1
ATOM 1221 C CA . ILE A 1 159 ? 0.748 -6.906 -0.408 1 98.88 159 ILE A CA 1
ATOM 1222 C C . ILE A 1 159 ? 0.447 -7.965 0.648 1 98.88 159 ILE A C 1
ATOM 1224 O O . ILE A 1 159 ? -0.42 -8.82 0.45 1 98.88 159 ILE A O 1
ATOM 1228 N N . LEU A 1 160 ? 1.173 -7.934 1.732 1 98.38 160 LEU A N 1
ATOM 1229 C CA . LEU A 1 160 ? 0.955 -8.891 2.811 1 98.38 160 LEU A CA 1
ATOM 1230 C C . LEU A 1 160 ? -0.45 -8.75 3.387 1 98.38 160 LEU A C 1
ATOM 1232 O O . LEU A 1 160 ? -1.183 -9.734 3.492 1 98.38 160 LEU A O 1
ATOM 1236 N N . SER A 1 161 ? -0.859 -7.527 3.762 1 98.19 161 SER A N 1
ATOM 1237 C CA . SER A 1 161 ? -2.184 -7.262 4.316 1 98.19 161 SER A CA 1
ATOM 1238 C C . SER A 1 161 ? -3.281 -7.664 3.336 1 98.19 161 SER A C 1
ATOM 1240 O O . SER A 1 161 ? -4.227 -8.367 3.709 1 98.19 161 SER A O 1
ATOM 1242 N N . TYR A 1 162 ? -3.119 -7.258 2.068 1 98.69 162 TYR A N 1
ATOM 1243 C CA . TYR A 1 162 ? -4.055 -7.57 0.996 1 98.69 162 TYR A CA 1
ATOM 1244 C C . TYR A 1 162 ? -4.215 -9.078 0.832 1 98.69 162 TYR A C 1
ATOM 1246 O O . TYR A 1 162 ? -5.336 -9.586 0.749 1 98.69 162 TYR A O 1
ATOM 1254 N N . SER A 1 163 ? -3.1 -9.773 0.816 1 98.81 163 SER A N 1
ATOM 1255 C CA . SER A 1 163 ? -3.105 -11.219 0.588 1 98.81 163 SER A CA 1
ATOM 1256 C C . SER A 1 163 ? -3.891 -11.945 1.673 1 98.81 163 SER A C 1
ATOM 1258 O O . SER A 1 163 ? -4.688 -12.836 1.377 1 98.81 163 SER A O 1
ATOM 1260 N N . ARG A 1 164 ? -3.637 -11.531 2.891 1 97.88 164 ARG A N 1
ATOM 1261 C CA . ARG A 1 164 ? -4.305 -12.195 4.004 1 97.88 164 ARG A CA 1
ATOM 1262 C C . ARG A 1 164 ? -5.809 -11.93 3.98 1 97.88 164 ARG A C 1
ATOM 1264 O O . ARG A 1 164 ? -6.605 -12.82 4.258 1 97.88 164 ARG A O 1
ATOM 1271 N N . ALA A 1 165 ? -6.207 -10.695 3.697 1 97.75 165 ALA A N 1
ATOM 1272 C CA . ALA A 1 165 ? -7.629 -10.367 3.617 1 97.75 165 ALA A CA 1
ATOM 1273 C C . ALA A 1 165 ? -8.297 -11.125 2.471 1 97.75 165 ALA A C 1
ATOM 1275 O O . ALA A 1 165 ? -9.391 -11.672 2.637 1 97.75 165 ALA A O 1
ATOM 1276 N N . LEU A 1 166 ? -7.652 -11.141 1.315 1 98.5 166 LEU A N 1
ATOM 1277 C CA . LEU A 1 166 ? -8.188 -11.844 0.155 1 98.5 166 LEU A CA 1
ATOM 1278 C C . LEU A 1 166 ? -8.352 -13.328 0.445 1 98.5 166 LEU A C 1
ATOM 1280 O O . LEU A 1 166 ? -9.344 -13.938 0.04 1 98.5 166 LEU A O 1
ATOM 1284 N N . ARG A 1 167 ? -7.324 -13.938 1.098 1 98.38 167 ARG A N 1
ATOM 1285 C CA . ARG A 1 167 ? -7.375 -15.336 1.506 1 98.38 167 ARG A CA 1
ATOM 1286 C C . ARG A 1 167 ? -8.656 -15.641 2.277 1 98.38 167 ARG A C 1
ATOM 1288 O O . ARG A 1 167 ? -9.344 -16.625 1.994 1 98.38 167 ARG A O 1
ATOM 1295 N N . TYR A 1 168 ? -8.945 -14.773 3.238 1 96.56 168 TYR A N 1
ATOM 1296 C CA . TYR A 1 168 ? -10.148 -14.961 4.039 1 96.56 168 TYR A CA 1
ATOM 1297 C C . TYR A 1 168 ? -11.406 -14.844 3.176 1 96.56 168 TYR A C 1
ATOM 1299 O O . TYR A 1 168 ? -12.336 -15.641 3.305 1 96.56 168 TYR A O 1
ATOM 1307 N N . GLU A 1 169 ? -11.453 -13.859 2.279 1 96.81 169 GLU A N 1
ATOM 1308 C CA . GLU A 1 169 ? -12.625 -13.617 1.444 1 96.81 169 GLU A CA 1
ATOM 1309 C C . GLU A 1 169 ? -12.883 -14.789 0.504 1 96.81 169 GLU A C 1
ATOM 1311 O O . GLU A 1 169 ? -14.031 -15.055 0.136 1 96.81 169 GLU A O 1
ATOM 1316 N N . LEU A 1 170 ? -11.812 -15.5 0.137 1 98.06 170 LEU A N 1
ATOM 1317 C CA . LEU A 1 170 ? -11.938 -16.578 -0.848 1 98.06 170 LEU A CA 1
ATOM 1318 C C . LEU A 1 170 ? -11.938 -17.938 -0.171 1 98.06 170 LEU A C 1
ATOM 1320 O O . LEU A 1 170 ? -11.859 -18.969 -0.843 1 98.06 170 LEU A O 1
ATOM 1324 N N . LYS A 1 171 ? -12 -17.984 1.155 1 95.81 171 LYS A N 1
ATOM 1325 C CA . LYS A 1 171 ? -11.797 -19.219 1.927 1 95.81 171 LYS A CA 1
ATOM 1326 C C . LYS A 1 171 ? -12.797 -20.281 1.525 1 95.81 171 LYS A C 1
ATOM 1328 O O . LYS A 1 171 ? -12.523 -21.484 1.65 1 95.81 171 LYS A O 1
ATOM 1333 N N . ASP A 1 172 ? -13.953 -19.859 1.008 1 96.62 172 ASP A N 1
ATOM 1334 C CA . ASP A 1 172 ? -14.992 -20.828 0.643 1 96.62 172 ASP A CA 1
ATOM 1335 C C . ASP A 1 172 ? -14.977 -21.109 -0.859 1 96.62 172 ASP A C 1
ATOM 1337 O O . ASP A 1 172 ? -15.891 -21.75 -1.385 1 96.62 172 ASP A O 1
ATOM 1341 N N . SER A 1 173 ? -14.078 -20.562 -1.575 1 97.94 173 SER A N 1
ATOM 1342 C CA . SER A 1 173 ? -13.859 -20.828 -2.992 1 97.94 173 SER A CA 1
ATOM 1343 C C . SER A 1 173 ? -12.734 -21.844 -3.191 1 97.94 173 SER A C 1
ATOM 1345 O O . SER A 1 173 ? -12.047 -22.219 -2.238 1 97.94 173 SER A O 1
ATOM 1347 N N . PRO A 1 174 ? -12.555 -22.328 -4.395 1 98.56 174 PRO A N 1
ATOM 1348 C CA . PRO A 1 174 ? -11.445 -23.25 -4.648 1 98.56 174 PRO A CA 1
ATOM 1349 C C . PRO A 1 174 ? -10.102 -22.547 -4.758 1 98.56 174 PRO A C 1
ATOM 1351 O O . PRO A 1 174 ? -9.086 -23.188 -5.062 1 98.56 174 PRO A O 1
ATOM 1354 N N . VAL A 1 175 ? -10.094 -21.25 -4.484 1 98.88 175 VAL A N 1
ATOM 1355 C CA . VAL A 1 175 ? -8.875 -20.469 -4.684 1 98.88 175 VAL A CA 1
ATOM 1356 C C . VAL A 1 175 ? -8.188 -20.234 -3.338 1 98.88 175 VAL A C 1
ATOM 1358 O O . VAL A 1 175 ? -8.75 -19.578 -2.455 1 98.88 175 VAL A O 1
ATOM 1361 N N . ALA A 1 176 ? -6.973 -20.812 -3.146 1 98.88 176 ALA A N 1
ATOM 1362 C CA . ALA A 1 176 ? -6.137 -20.516 -1.984 1 98.88 176 ALA A CA 1
ATOM 1363 C C . ALA A 1 176 ? -5.188 -19.359 -2.262 1 98.88 176 ALA A C 1
ATOM 1365 O O . ALA A 1 176 ? -4.652 -19.234 -3.365 1 98.88 176 ALA A O 1
ATOM 1366 N N . VAL A 1 177 ? -5.035 -18.484 -1.296 1 98.88 177 VAL A N 1
ATOM 1367 C CA . VAL A 1 177 ? -4.156 -17.328 -1.437 1 98.88 177 VAL A CA 1
ATOM 1368 C C . VAL A 1 177 ? -3.02 -17.422 -0.423 1 98.88 177 VAL A C 1
ATOM 1370 O O . VAL A 1 177 ? -3.256 -17.609 0.772 1 98.88 177 VAL A O 1
ATOM 1373 N N . SER A 1 178 ? -1.793 -17.359 -0.902 1 98.88 178 SER A N 1
ATOM 1374 C CA . SER A 1 178 ? -0.592 -17.359 -0.073 1 98.88 178 SER A CA 1
ATOM 1375 C C . SER A 1 178 ? 0.271 -16.125 -0.364 1 98.88 178 SER A C 1
ATOM 1377 O O . SER A 1 178 ? 0.201 -15.562 -1.454 1 98.88 178 SER A O 1
ATOM 1379 N N . CYS A 1 179 ? 1.001 -15.711 0.613 1 98.75 179 CYS A N 1
ATOM 1380 C CA . CYS A 1 179 ? 1.968 -14.625 0.479 1 98.75 179 CYS A CA 1
ATOM 1381 C C . CYS A 1 179 ? 3.377 -15.109 0.802 1 98.75 179 CYS A C 1
ATOM 1383 O O . CYS A 1 179 ? 3.641 -15.57 1.915 1 98.75 179 CYS A O 1
ATOM 1385 N N . LEU A 1 180 ? 4.277 -15.078 -0.192 1 98.62 180 LEU A N 1
ATOM 1386 C CA . LEU A 1 180 ? 5.688 -15.406 -0.008 1 98.62 180 LEU A CA 1
ATOM 1387 C C . LEU A 1 180 ? 6.484 -14.18 0.412 1 98.62 180 LEU A C 1
ATOM 1389 O O . LEU A 1 180 ? 6.453 -13.148 -0.27 1 98.62 180 LEU A O 1
ATOM 1393 N N . CYS A 1 181 ? 7.168 -14.25 1.487 1 97.12 181 CYS A N 1
ATOM 1394 C CA . CYS A 1 181 ? 7.926 -13.133 2.031 1 97.12 181 CYS A CA 1
ATOM 1395 C C . CYS A 1 181 ? 9.406 -13.469 2.131 1 97.12 181 CYS A C 1
ATOM 1397 O O . CYS A 1 181 ? 9.93 -13.688 3.227 1 97.12 181 CYS A O 1
ATOM 1399 N N . PRO A 1 182 ? 10.062 -13.359 0.986 1 94.62 182 PRO A N 1
ATOM 1400 C CA . PRO A 1 182 ? 11.492 -13.68 0.984 1 94.62 182 PRO A CA 1
ATOM 1401 C C . PRO A 1 182 ? 12.344 -12.562 1.591 1 94.62 182 PRO A C 1
ATOM 1403 O O . PRO A 1 182 ? 11.906 -11.414 1.655 1 94.62 182 PRO A O 1
ATOM 1406 N N . GLY A 1 183 ? 13.508 -12.906 2.117 1 86.56 183 GLY A N 1
ATOM 1407 C CA . GLY A 1 183 ? 14.523 -11.938 2.482 1 86.56 183 GLY A CA 1
ATOM 1408 C C . GLY A 1 183 ? 15.414 -11.539 1.317 1 86.56 183 GLY A C 1
ATOM 1409 O O . GLY A 1 183 ? 15.078 -11.797 0.159 1 86.56 183 GLY A O 1
ATOM 1410 N N . PRO A 1 184 ? 16.531 -10.719 1.708 1 67.81 184 PRO A N 1
ATOM 1411 C CA . PRO A 1 184 ? 17.5 -10.422 0.641 1 67.81 184 PRO A CA 1
ATOM 1412 C C . PRO A 1 184 ? 17.938 -11.672 -0.115 1 67.81 184 PRO A C 1
ATOM 1414 O O . PRO A 1 184 ? 18.266 -12.688 0.503 1 67.81 184 PRO A O 1
ATOM 1417 N N . THR A 1 185 ? 17.594 -11.719 -1.26 1 51.75 185 THR A N 1
ATOM 1418 C CA . THR A 1 185 ? 17.891 -12.875 -2.094 1 51.75 185 THR A CA 1
ATOM 1419 C C . THR A 1 185 ? 18.844 -12.5 -3.227 1 51.75 185 THR A C 1
ATOM 1421 O O . THR A 1 185 ? 18.797 -11.383 -3.74 1 51.75 185 THR A O 1
ATOM 1424 N N . ALA A 1 186 ? 20.016 -13.125 -3.277 1 43.09 186 ALA A N 1
ATOM 1425 C CA . ALA A 1 186 ? 20.969 -12.867 -4.344 1 43.09 186 ALA A CA 1
ATOM 1426 C C . ALA A 1 186 ? 20.281 -12.766 -5.699 1 43.09 186 ALA A C 1
ATOM 1428 O O . ALA A 1 186 ? 20.125 -13.758 -6.406 1 43.09 186 ALA A O 1
ATOM 1429 N N . THR A 1 187 ? 19.312 -11.836 -5.809 1 45.62 187 THR A N 1
ATOM 1430 C CA . THR A 1 187 ? 18.703 -11.602 -7.113 1 45.62 187 THR A CA 1
ATOM 1431 C C . THR A 1 187 ? 19.312 -10.367 -7.773 1 45.62 187 THR A C 1
ATOM 1433 O O . THR A 1 187 ? 20.047 -9.609 -7.129 1 45.62 187 THR A O 1
ATOM 1436 N N . GLY A 1 188 ? 19.453 -10.148 -8.945 1 40.22 188 GLY A N 1
ATOM 1437 C CA . GLY A 1 188 ? 19.859 -8.93 -9.609 1 40.22 188 GLY A CA 1
ATOM 1438 C C . GLY A 1 188 ? 19.219 -7.684 -9.031 1 40.22 188 GLY A C 1
ATOM 1439 O O . GLY A 1 188 ? 19.172 -6.637 -9.68 1 40.22 188 GLY A O 1
ATOM 1440 N N . PHE A 1 189 ? 18.516 -7.773 -8 1 41.56 189 PHE A N 1
ATOM 1441 C CA . PHE A 1 189 ? 17.859 -6.641 -7.367 1 41.56 189 PHE A CA 1
ATOM 1442 C C . PHE A 1 189 ? 18.859 -5.582 -6.949 1 41.56 189 PHE A C 1
ATOM 1444 O O . PHE A 1 189 ? 18.594 -4.383 -7.027 1 41.56 189 PHE A O 1
ATOM 1451 N N . SER A 1 190 ? 20.016 -6.062 -6.473 1 40 190 SER A N 1
ATOM 1452 C CA . SER A 1 190 ? 21.031 -5.102 -6.086 1 40 190 SER A CA 1
ATOM 1453 C C . SER A 1 190 ? 21.469 -4.246 -7.273 1 40 190 SER A C 1
ATOM 1455 O O . SER A 1 190 ? 21.953 -3.125 -7.094 1 40 190 SER A O 1
ATOM 1457 N N . SER A 1 191 ? 21.5 -4.879 -8.344 1 39.78 191 SER A N 1
ATOM 1458 C CA . SER A 1 191 ? 22.031 -4.062 -9.422 1 39.78 191 SER A CA 1
ATOM 1459 C C . SER A 1 191 ? 21.094 -2.92 -9.789 1 39.78 191 SER A C 1
ATOM 1461 O O . SER A 1 191 ? 21.547 -1.831 -10.148 1 39.78 191 SER A O 1
ATOM 1463 N N . ARG A 1 192 ? 19.875 -3.289 -9.883 1 40.62 192 ARG A N 1
ATOM 1464 C CA . ARG A 1 192 ? 19.016 -2.203 -10.32 1 40.62 192 ARG A CA 1
ATOM 1465 C C . ARG A 1 192 ? 18.828 -1.167 -9.219 1 40.62 192 ARG A C 1
ATOM 1467 O O . ARG A 1 192 ? 18.516 -0.008 -9.492 1 40.62 192 ARG A O 1
ATOM 1474 N N . ALA A 1 193 ? 18.953 -1.696 -8.039 1 43.69 193 ALA A N 1
ATOM 1475 C CA . ALA A 1 193 ? 18.734 -0.75 -6.949 1 43.69 193 ALA A CA 1
ATOM 1476 C C . ALA A 1 193 ? 20.016 0.027 -6.633 1 43.69 193 ALA A C 1
ATOM 1478 O O . ALA A 1 193 ? 20.094 0.701 -5.602 1 43.69 193 ALA A O 1
ATOM 1479 N N . GLY A 1 194 ? 21.078 0.137 -7.496 1 37.69 194 GLY A N 1
ATOM 1480 C CA . GLY A 1 194 ? 22.328 0.842 -7.254 1 37.69 194 GLY A CA 1
ATOM 1481 C C . GLY A 1 194 ? 23.094 0.304 -6.059 1 37.69 194 GLY A C 1
ATOM 1482 O O . GLY A 1 194 ? 23.875 1.026 -5.441 1 37.69 194 GLY A O 1
ATOM 1483 N N . MET A 1 195 ? 22.766 -0.761 -5.496 1 42.22 195 MET A N 1
ATOM 1484 C CA . MET A 1 195 ? 23.391 -1.242 -4.262 1 42.22 195 MET A CA 1
ATOM 1485 C C . MET A 1 195 ? 24.531 -2.209 -4.57 1 42.22 195 MET A C 1
ATOM 1487 O O . MET A 1 195 ? 24.453 -3.393 -4.23 1 42.22 195 MET A O 1
ATOM 1491 N N . ASP A 1 196 ? 25.406 -1.923 -5.23 1 38.62 196 ASP A N 1
ATOM 1492 C CA . ASP A 1 196 ? 26.562 -2.785 -5.449 1 38.62 196 ASP A CA 1
ATOM 1493 C C . ASP A 1 196 ? 27.188 -3.217 -4.121 1 38.62 196 ASP A C 1
ATOM 1495 O O . ASP A 1 196 ? 27.688 -4.332 -4.004 1 38.62 196 ASP A O 1
ATOM 1499 N N . ALA A 1 197 ? 27.344 -2.352 -3.23 1 39.81 197 ALA A N 1
ATOM 1500 C CA . ALA A 1 197 ? 28.094 -2.652 -2.016 1 39.81 197 ALA A CA 1
ATOM 1501 C C . ALA A 1 197 ? 27.359 -3.684 -1.158 1 39.81 197 ALA A C 1
ATOM 1503 O O . ALA A 1 197 ? 28 -4.543 -0.537 1 39.81 197 ALA A O 1
ATOM 1504 N N . LEU A 1 198 ? 26.219 -3.631 -0.927 1 39.28 198 LEU A N 1
ATOM 1505 C CA . LEU A 1 198 ? 25.406 -4.57 -0.164 1 39.28 198 LEU A CA 1
ATOM 1506 C C . LEU A 1 198 ? 25.266 -5.895 -0.906 1 39.28 198 LEU A C 1
ATOM 1508 O O . LEU A 1 198 ? 24.766 -6.875 -0.348 1 39.28 198 LEU A O 1
ATOM 1512 N N . ALA A 1 199 ? 25.547 -5.973 -2.047 1 42.16 199 ALA A N 1
ATOM 1513 C CA . ALA A 1 199 ? 25.594 -7.219 -2.805 1 42.16 199 ALA A CA 1
ATOM 1514 C C . ALA A 1 199 ? 26.516 -8.234 -2.133 1 42.16 199 ALA A C 1
ATOM 1516 O O . ALA A 1 199 ? 26.203 -9.422 -2.074 1 42.16 199 ALA A O 1
ATOM 1517 N N . GLU A 1 200 ? 27.578 -7.809 -1.729 1 43.09 200 GLU A N 1
ATOM 1518 C CA . GLU A 1 200 ? 28.531 -8.742 -1.127 1 43.09 200 GLU A CA 1
ATOM 1519 C C . GLU A 1 200 ? 27.984 -9.305 0.184 1 43.09 200 GLU A C 1
ATOM 1521 O O . GLU A 1 200 ? 28.125 -10.5 0.456 1 43.09 200 GLU A O 1
ATOM 1526 N N . LEU A 1 201 ? 27.594 -8.516 1.049 1 40.19 201 LEU A N 1
ATOM 1527 C CA . LEU A 1 201 ? 27.109 -9.039 2.324 1 40.19 201 LEU A CA 1
ATOM 1528 C C . LEU A 1 201 ? 25.828 -9.828 2.139 1 40.19 201 LEU A C 1
ATOM 1530 O O . LEU A 1 201 ? 25.625 -10.859 2.785 1 40.19 201 LEU A O 1
ATOM 1534 N N . ALA A 1 202 ? 25 -9.422 1.268 1 44.5 202 ALA A N 1
ATOM 1535 C CA . ALA A 1 202 ? 23.766 -10.094 0.872 1 44.5 202 ALA A CA 1
ATOM 1536 C C . ALA A 1 202 ? 24.062 -11.43 0.192 1 44.5 202 ALA A C 1
ATOM 1538 O O . ALA A 1 202 ? 23.297 -12.383 0.325 1 44.5 202 ALA A O 1
ATOM 1539 N N . GLU A 1 203 ? 25.125 -11.531 -0.464 1 44.44 203 GLU A N 1
ATOM 1540 C CA . GLU A 1 203 ? 25.484 -12.828 -1.033 1 44.44 203 GLU A CA 1
ATOM 1541 C C . GLU A 1 203 ? 25.656 -13.883 0.057 1 44.44 203 GLU A C 1
ATOM 1543 O O . GLU A 1 203 ? 25.375 -15.062 -0.168 1 44.44 203 GLU A O 1
ATOM 1548 N N . LYS A 1 204 ? 26.312 -13.391 1.083 1 43.88 204 LYS A N 1
ATOM 1549 C CA . LYS A 1 204 ? 26.625 -14.445 2.047 1 43.88 204 LYS A CA 1
ATOM 1550 C C . LYS A 1 204 ? 25.344 -14.969 2.703 1 43.88 204 LYS A C 1
ATOM 1552 O O . LYS A 1 204 ? 25.312 -16.125 3.154 1 43.88 204 LYS A O 1
ATOM 1557 N N . PHE A 1 205 ? 24.328 -14.219 2.977 1 50.41 205 PHE A N 1
ATOM 1558 C CA . PHE A 1 205 ? 23.156 -14.656 3.719 1 50.41 205 PHE A CA 1
ATOM 1559 C C . PHE A 1 205 ? 21.938 -14.766 2.801 1 50.41 205 PHE A C 1
ATOM 1561 O O . PHE A 1 205 ? 20.844 -15.078 3.254 1 50.41 205 PHE A O 1
ATOM 1568 N N . ASN A 1 206 ? 22.234 -14.602 1.468 1 63.06 206 ASN A N 1
ATOM 1569 C CA . ASN A 1 206 ? 21.188 -14.57 0.46 1 63.06 206 ASN A CA 1
ATOM 1570 C C . ASN A 1 206 ? 20.781 -15.977 0.029 1 63.06 206 ASN A C 1
ATOM 1572 O O . ASN A 1 206 ? 21.625 -16.797 -0.301 1 63.06 206 ASN A O 1
ATOM 1576 N N . MET A 1 207 ? 19.516 -16.328 0.435 1 79.75 207 MET A N 1
ATOM 1577 C CA . MET A 1 207 ? 18.969 -17.562 -0.106 1 79.75 207 MET A CA 1
ATOM 1578 C C . MET A 1 207 ? 18.938 -17.531 -1.63 1 79.75 207 MET A C 1
ATOM 1580 O O . MET A 1 207 ? 18.766 -16.469 -2.223 1 79.75 207 MET A O 1
ATOM 1584 N N . SER A 1 208 ? 19.234 -18.719 -2.236 1 89.62 208 SER A N 1
ATOM 1585 C CA . SER A 1 208 ? 19.156 -18.797 -3.691 1 89.62 208 SER A CA 1
ATOM 1586 C C . SER A 1 208 ? 17.703 -18.656 -4.176 1 89.62 208 SER A C 1
ATOM 1588 O O . SER A 1 208 ? 16.766 -19.016 -3.455 1 89.62 208 SER A O 1
ATOM 1590 N N . ALA A 1 209 ? 17.562 -18.188 -5.383 1 94.06 209 ALA A N 1
ATOM 1591 C CA . ALA A 1 209 ? 16.234 -18.062 -6 1 94.06 209 ALA A CA 1
ATOM 1592 C C . ALA A 1 209 ? 15.523 -19.406 -6.039 1 94.06 209 ALA A C 1
ATOM 1594 O O . ALA A 1 209 ? 14.312 -19.484 -5.828 1 94.06 209 ALA A O 1
ATOM 1595 N N . GLU A 1 210 ? 16.297 -20.484 -6.262 1 94.94 210 GLU A N 1
ATOM 1596 C CA . GLU A 1 210 ? 15.75 -21.828 -6.352 1 94.94 210 GLU A CA 1
ATOM 1597 C C . GLU A 1 210 ? 15.172 -22.281 -5.016 1 94.94 210 GLU A C 1
ATOM 1599 O O . GLU A 1 210 ? 14.07 -22.828 -4.965 1 94.94 210 GLU A O 1
ATOM 1604 N N . LYS A 1 211 ? 15.906 -22 -3.959 1 94.56 211 LYS A N 1
ATOM 1605 C CA . LYS A 1 211 ? 15.43 -22.391 -2.633 1 94.56 211 LYS A CA 1
ATOM 1606 C C . LYS A 1 211 ? 14.195 -21.594 -2.232 1 94.56 211 LYS A C 1
ATOM 1608 O O . LYS A 1 211 ? 13.258 -22.156 -1.653 1 94.56 211 LYS A O 1
ATOM 1613 N N . VAL A 1 212 ? 14.203 -20.328 -2.533 1 96.19 212 VAL A N 1
ATOM 1614 C CA . VAL A 1 212 ? 13.055 -19.469 -2.236 1 96.19 212 VAL A CA 1
ATOM 1615 C C . VAL A 1 212 ? 11.836 -19.938 -3.023 1 96.19 212 VAL A C 1
ATOM 1617 O O . VAL A 1 212 ? 10.742 -20.078 -2.469 1 96.19 212 VAL A O 1
ATOM 1620 N N . ALA A 1 213 ? 12.047 -20.25 -4.289 1 97.44 213 ALA A N 1
ATOM 1621 C CA . ALA A 1 213 ? 10.969 -20.703 -5.156 1 97.44 213 ALA A CA 1
ATOM 1622 C C . ALA A 1 213 ? 10.375 -22.016 -4.648 1 97.44 213 ALA A C 1
ATOM 1624 O O . ALA A 1 213 ? 9.148 -22.172 -4.562 1 97.44 213 ALA A O 1
ATOM 1625 N N . GLU A 1 214 ? 11.227 -22.938 -4.285 1 96.94 214 GLU A N 1
ATOM 1626 C CA . GLU A 1 214 ? 10.773 -24.234 -3.803 1 96.94 214 GLU A CA 1
ATOM 1627 C C . GLU A 1 214 ? 9.969 -24.094 -2.512 1 96.94 214 GLU A C 1
ATOM 1629 O O . GLU A 1 214 ? 8.906 -24.703 -2.371 1 96.94 214 GLU A O 1
ATOM 1634 N N . THR A 1 215 ? 10.516 -23.297 -1.591 1 97.31 215 THR A N 1
ATOM 1635 C CA . THR A 1 215 ? 9.812 -23.078 -0.331 1 97.31 215 THR A CA 1
ATOM 1636 C C . THR A 1 215 ? 8.477 -22.375 -0.571 1 97.31 215 THR A C 1
ATOM 1638 O O . THR A 1 215 ? 7.469 -22.734 0.042 1 97.31 215 THR A O 1
ATOM 1641 N N . GLY A 1 216 ? 8.492 -21.406 -1.428 1 98.31 216 GLY A N 1
ATOM 1642 C CA . GLY A 1 216 ? 7.277 -20.688 -1.762 1 98.31 216 GLY A CA 1
ATOM 1643 C C . GLY A 1 216 ? 6.199 -21.578 -2.361 1 98.31 216 GLY A C 1
ATOM 1644 O O . GLY A 1 216 ? 5.051 -21.547 -1.918 1 98.31 216 GLY A O 1
ATOM 1645 N N . LEU A 1 217 ? 6.57 -22.406 -3.342 1 98.75 217 LEU A N 1
ATOM 1646 C CA . LEU A 1 217 ? 5.609 -23.281 -4.02 1 98.75 217 LEU A CA 1
ATOM 1647 C C . LEU A 1 217 ? 5.098 -24.359 -3.082 1 98.75 217 LEU A C 1
ATOM 1649 O O . LEU A 1 217 ? 3.906 -24.672 -3.076 1 98.75 217 LEU A O 1
ATOM 1653 N N . LYS A 1 218 ? 6.012 -24.906 -2.283 1 98.56 218 LYS A N 1
ATOM 1654 C CA . LYS A 1 218 ? 5.59 -25.906 -1.298 1 98.56 218 LYS A CA 1
ATOM 1655 C C . LYS A 1 218 ? 4.566 -25.312 -0.328 1 98.56 218 LYS A C 1
ATOM 1657 O O . LYS A 1 218 ? 3.553 -25.953 -0.027 1 98.56 218 LYS A O 1
ATOM 1662 N N . GLY A 1 219 ? 4.883 -24.125 0.167 1 98.69 219 GLY A N 1
ATOM 1663 C CA . GLY A 1 219 ? 3.947 -23.453 1.049 1 98.69 219 GLY A CA 1
ATOM 1664 C C . GLY A 1 219 ? 2.621 -23.141 0.382 1 98.69 219 GLY A C 1
ATOM 1665 O O . GLY A 1 219 ? 1.563 -23.25 1.002 1 98.69 219 GLY A O 1
ATOM 1666 N N . MET A 1 220 ? 2.676 -22.734 -0.852 1 98.69 220 MET A N 1
ATOM 1667 C CA . MET A 1 220 ? 1.47 -22.422 -1.618 1 98.69 220 MET A CA 1
ATOM 1668 C C . MET A 1 220 ? 0.579 -23.656 -1.744 1 98.69 220 MET A C 1
ATOM 1670 O O . MET A 1 220 ? -0.619 -23.594 -1.46 1 98.69 220 MET A O 1
ATOM 1674 N N . PHE A 1 221 ? 1.154 -24.781 -2.105 1 98.62 221 PHE A N 1
ATOM 1675 C CA . PHE A 1 221 ? 0.386 -26 -2.303 1 98.62 221 PHE A CA 1
ATOM 1676 C C . PHE A 1 221 ? -0.185 -26.5 -0.982 1 98.62 221 PHE A C 1
ATOM 1678 O O . PHE A 1 221 ? -1.207 -27.188 -0.962 1 98.62 221 PHE A O 1
ATOM 1685 N N . LYS A 1 222 ? 0.479 -26.109 0.118 1 98.69 222 LYS A N 1
ATOM 1686 C CA . LYS A 1 222 ? -0.028 -26.453 1.444 1 98.69 222 LYS A CA 1
ATOM 1687 C C . LYS A 1 222 ? -1.018 -25.391 1.939 1 98.69 222 LYS A C 1
ATOM 1689 O O . LYS A 1 222 ? -1.487 -25.469 3.076 1 98.69 222 LYS A O 1
ATOM 1694 N N . LYS A 1 223 ? -1.264 -24.375 1.157 1 98.5 223 LYS A N 1
ATOM 1695 C CA . LYS A 1 223 ? -2.25 -23.328 1.397 1 98.5 223 LYS A CA 1
ATOM 1696 C C . LYS A 1 223 ? -1.888 -22.5 2.631 1 98.5 223 LYS A C 1
ATOM 1698 O O . LYS A 1 223 ? -2.766 -22.109 3.398 1 98.5 223 LYS A O 1
ATOM 1703 N N . LYS A 1 224 ? -0.588 -22.328 2.785 1 98.25 224 LYS A N 1
ATOM 1704 C CA . LYS A 1 224 ? -0.145 -21.484 3.891 1 98.25 224 LYS A CA 1
ATOM 1705 C C . LYS A 1 224 ? -0.463 -20.016 3.625 1 98.25 224 LYS A C 1
ATOM 1707 O O . LYS A 1 224 ? -0.331 -19.547 2.496 1 98.25 224 LYS A O 1
ATOM 1712 N N . ALA A 1 225 ? -0.852 -19.281 4.676 1 97.5 225 ALA A N 1
ATOM 1713 C CA . ALA A 1 225 ? -1.183 -17.875 4.539 1 97.5 225 ALA A CA 1
ATOM 1714 C C . ALA A 1 225 ? 0.069 -17.047 4.273 1 97.5 225 ALA A C 1
ATOM 1716 O O . ALA A 1 225 ? 0.062 -16.156 3.416 1 97.5 225 ALA A O 1
ATOM 1717 N N . GLU A 1 226 ? 1.13 -17.234 5.004 1 97.38 226 GLU A N 1
ATOM 1718 C CA . GLU A 1 226 ? 2.416 -16.547 4.938 1 97.38 226 GLU A CA 1
ATOM 1719 C C . GLU A 1 226 ? 3.57 -17.547 4.863 1 97.38 226 GLU A C 1
ATOM 1721 O O . GLU A 1 226 ? 3.604 -18.531 5.613 1 97.38 226 GLU A O 1
ATOM 1726 N N . ILE A 1 227 ? 4.445 -17.328 3.924 1 97.94 227 ILE A N 1
ATOM 1727 C CA . ILE A 1 227 ? 5.594 -18.188 3.711 1 97.94 227 ILE A CA 1
ATOM 1728 C C . ILE A 1 227 ? 6.883 -17.375 3.812 1 97.94 227 ILE A C 1
ATOM 1730 O O . ILE A 1 227 ? 7.152 -16.516 2.969 1 97.94 227 ILE A O 1
ATOM 1734 N N . ILE A 1 228 ? 7.668 -17.578 4.762 1 95.75 228 ILE A N 1
ATOM 1735 C CA . ILE A 1 228 ? 8.945 -16.906 4.973 1 95.75 228 ILE A CA 1
ATOM 1736 C C . ILE A 1 228 ? 10.086 -17.922 4.836 1 95.75 228 ILE A C 1
ATOM 1738 O O . ILE A 1 228 ? 10.328 -18.719 5.742 1 95.75 228 ILE A O 1
ATOM 1742 N N . PRO A 1 229 ? 10.797 -17.844 3.699 1 93.94 229 PRO A N 1
ATOM 1743 C CA . PRO A 1 229 ? 11.875 -18.812 3.494 1 93.94 229 PRO A CA 1
ATOM 1744 C C . PRO A 1 229 ? 13.07 -18.578 4.414 1 93.94 229 PRO A C 1
ATOM 1746 O O . PRO A 1 229 ? 13.523 -17.438 4.562 1 93.94 229 PRO A O 1
ATOM 1749 N N . GLY A 1 230 ? 13.609 -19.625 4.961 1 88.94 230 GLY A N 1
ATOM 1750 C CA . GLY A 1 230 ? 14.836 -19.547 5.738 1 88.94 230 GLY A CA 1
ATOM 1751 C C . GLY A 1 230 ? 14.594 -19.266 7.211 1 88.94 230 GLY A C 1
ATOM 1752 O O . GLY A 1 230 ? 13.805 -18.391 7.559 1 88.94 230 GLY A O 1
ATOM 1753 N N . PHE A 1 231 ? 15.312 -19.906 7.984 1 81 231 PHE A N 1
ATOM 1754 C CA . PHE A 1 231 ? 15.156 -19.812 9.43 1 81 231 PHE A CA 1
ATOM 1755 C C . PHE A 1 231 ? 15.531 -18.406 9.922 1 81 231 PHE A C 1
ATOM 1757 O O . PHE A 1 231 ? 14.836 -17.844 10.773 1 81 231 PHE A O 1
ATOM 1764 N N . LEU A 1 232 ? 16.547 -17.906 9.328 1 77.88 232 LEU A N 1
ATOM 1765 C CA . LEU A 1 232 ? 17.016 -16.594 9.766 1 77.88 232 LEU A CA 1
ATOM 1766 C C . LEU A 1 232 ? 15.992 -15.523 9.406 1 77.88 232 LEU A C 1
ATOM 1768 O O . LEU A 1 232 ? 15.773 -14.586 10.18 1 77.88 232 LEU A O 1
ATOM 1772 N N . ASN A 1 233 ? 15.398 -15.68 8.234 1 85.62 233 ASN A N 1
ATOM 1773 C CA . ASN A 1 233 ? 14.344 -14.758 7.844 1 85.62 233 ASN A CA 1
ATOM 1774 C C . ASN A 1 233 ? 13.141 -14.859 8.773 1 85.62 233 ASN A C 1
ATOM 1776 O O . ASN A 1 233 ? 12.555 -13.844 9.156 1 85.62 233 ASN A O 1
ATOM 1780 N N . LYS A 1 234 ? 12.82 -16.047 9.133 1 86.56 234 LYS A N 1
ATOM 1781 C CA . LYS A 1 234 ? 11.711 -16.25 10.055 1 86.56 234 LYS A CA 1
ATOM 1782 C C . LYS A 1 234 ? 11.984 -15.602 11.406 1 86.56 234 LYS A C 1
ATOM 1784 O O . LYS A 1 234 ? 11.109 -14.938 11.961 1 86.56 234 LYS A O 1
ATOM 1789 N N . LEU A 1 235 ? 13.195 -15.75 11.828 1 81 235 LEU A N 1
ATOM 1790 C CA . LEU A 1 235 ? 13.578 -15.164 13.109 1 81 235 LEU A CA 1
ATOM 1791 C C . LEU A 1 235 ? 13.523 -13.648 13.055 1 81 235 LEU A C 1
ATOM 1793 O O . LEU A 1 235 ? 13.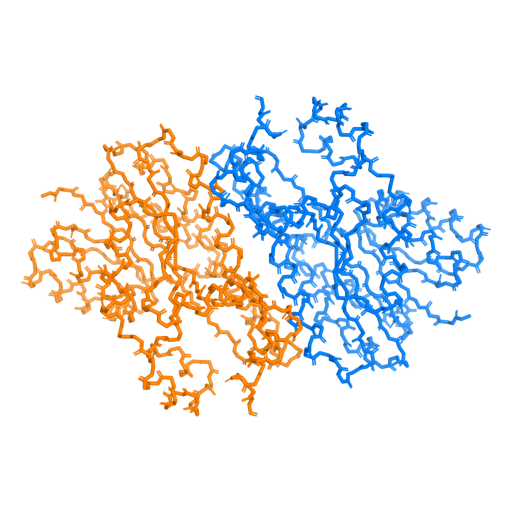102 -13 14.016 1 81 235 LEU A O 1
ATOM 1797 N N . SER A 1 236 ? 13.945 -13.18 11.961 1 81.81 236 SER A N 1
ATOM 1798 C CA . SER A 1 236 ? 13.945 -11.734 11.789 1 81.81 236 SER A CA 1
ATOM 1799 C C . SER A 1 236 ? 12.523 -11.18 11.82 1 81.81 236 SER A C 1
ATOM 1801 O O . SER A 1 236 ? 12.273 -10.133 12.422 1 81.81 236 SER A O 1
ATOM 1803 N N . VAL A 1 237 ? 11.648 -11.852 11.188 1 85.25 237 VAL A N 1
ATOM 1804 C CA . VAL A 1 237 ? 10.25 -11.422 11.125 1 85.25 237 VAL A CA 1
ATOM 1805 C C . VAL A 1 237 ? 9.633 -11.492 12.516 1 85.25 237 VAL A C 1
ATOM 1807 O O . VAL A 1 237 ? 8.93 -10.562 12.938 1 85.25 237 VAL A O 1
ATOM 1810 N N . VAL A 1 238 ? 9.984 -12.531 13.258 1 81.5 238 VAL A N 1
ATOM 1811 C CA . VAL A 1 238 ? 9.484 -12.68 14.617 1 81.5 238 VAL A CA 1
ATOM 1812 C C . VAL A 1 238 ? 10.062 -11.578 15.508 1 81.5 238 VAL A C 1
ATOM 1814 O O . VAL A 1 238 ? 9.359 -11 16.328 1 81.5 238 VAL A O 1
ATOM 1817 N N . GLY A 1 239 ? 11.32 -11.281 15.32 1 79.56 239 GLY A N 1
ATOM 1818 C CA . GLY A 1 239 ? 11.992 -10.25 16.094 1 79.56 239 GLY A CA 1
ATOM 1819 C C . GLY A 1 239 ? 11.398 -8.875 15.898 1 79.56 239 GLY A C 1
ATOM 1820 O O . GLY A 1 239 ? 11.312 -8.086 16.844 1 79.56 239 GLY A O 1
ATOM 1821 N N . THR A 1 240 ? 10.93 -8.648 14.703 1 82 240 THR A N 1
ATOM 1822 C CA . THR A 1 240 ? 10.336 -7.352 14.398 1 82 240 THR A CA 1
ATOM 1823 C C . THR A 1 240 ? 9.062 -7.141 15.211 1 82 240 THR A C 1
ATOM 1825 O O . THR A 1 240 ? 8.711 -6.004 15.539 1 82 240 THR A O 1
ATOM 1828 N N . GLY A 1 241 ? 8.375 -8.219 15.5 1 78.31 241 GLY A N 1
ATOM 1829 C CA . GLY A 1 241 ? 7.16 -8.125 16.297 1 78.31 241 GLY A CA 1
ATOM 1830 C C . GLY A 1 241 ? 7.426 -7.887 17.766 1 78.31 241 GLY A C 1
ATOM 1831 O O . GLY A 1 241 ? 6.555 -7.406 18.5 1 78.31 241 GLY A O 1
ATOM 1832 N N . LEU A 1 242 ? 8.664 -8.148 18.188 1 78.56 242 LEU A N 1
ATOM 1833 C CA . LEU A 1 242 ? 8.969 -8.125 19.609 1 78.56 242 LEU A CA 1
ATOM 1834 C C . LEU A 1 242 ? 9.734 -6.852 19.984 1 78.56 242 LEU A C 1
ATOM 1836 O O . LEU A 1 242 ? 9.648 -6.383 21.125 1 78.56 242 LEU A O 1
ATOM 1840 N N . LEU A 1 243 ? 10.469 -6.266 19.094 1 79.62 243 LEU A N 1
ATOM 1841 C CA . LEU A 1 243 ? 11.32 -5.109 19.359 1 79.62 243 LEU A CA 1
ATOM 1842 C C . LEU A 1 243 ? 10.555 -3.809 19.125 1 79.62 243 LEU A C 1
ATOM 1844 O O . LEU A 1 243 ? 9.648 -3.756 18.281 1 79.62 243 LEU A O 1
ATOM 1848 N N . PRO A 1 244 ? 10.984 -2.766 19.953 1 80.5 244 PRO A N 1
ATOM 1849 C CA . PRO A 1 244 ? 10.398 -1.457 19.656 1 80.5 244 PRO A CA 1
ATOM 1850 C C . PRO A 1 244 ? 10.617 -1.032 18.203 1 80.5 244 PRO A C 1
ATOM 1852 O O . PRO A 1 244 ? 11.688 -1.277 17.641 1 80.5 244 PRO A O 1
ATOM 1855 N N . LYS A 1 245 ? 9.602 -0.469 17.656 1 83.38 245 LYS A N 1
ATOM 1856 C CA . LYS A 1 245 ? 9.625 -0.091 16.25 1 83.38 245 LYS A CA 1
ATOM 1857 C C . LYS A 1 245 ? 10.781 0.858 15.961 1 83.38 245 LYS A C 1
ATOM 1859 O O . LYS A 1 245 ? 11.422 0.762 14.906 1 83.38 245 LYS A O 1
ATOM 1864 N N . SER A 1 246 ? 11.062 1.774 16.844 1 81.62 246 SER A N 1
ATOM 1865 C CA . SER A 1 246 ? 12.148 2.723 16.625 1 81.62 246 SER A CA 1
ATOM 1866 C C . SER A 1 246 ? 13.492 2.008 16.531 1 81.62 246 SER A C 1
ATOM 1868 O O . SER A 1 246 ? 14.367 2.424 15.773 1 81.62 246 SER A O 1
ATOM 1870 N N . LEU A 1 247 ? 13.648 0.973 17.266 1 77.25 247 LEU A N 1
ATOM 1871 C CA . LEU A 1 247 ? 14.875 0.184 17.219 1 77.25 247 LEU A CA 1
ATOM 1872 C C . LEU A 1 247 ? 14.977 -0.568 15.891 1 77.25 247 LEU A C 1
ATOM 1874 O O . LEU A 1 247 ? 16.047 -0.625 15.289 1 77.25 247 LEU A O 1
ATOM 1878 N N . ILE A 1 248 ? 13.898 -1.029 15.484 1 78.94 248 ILE A N 1
ATOM 1879 C CA . ILE A 1 248 ? 13.859 -1.757 14.219 1 78.94 248 ILE A CA 1
ATOM 1880 C C . ILE A 1 248 ? 14.227 -0.817 13.078 1 78.94 248 ILE A C 1
ATOM 1882 O O . ILE A 1 248 ? 15.023 -1.173 12.203 1 78.94 248 ILE A O 1
ATOM 1886 N N . GLU A 1 249 ? 13.688 0.375 13.07 1 82.06 249 GLU A N 1
ATOM 1887 C CA . GLU A 1 249 ? 13.984 1.36 12.039 1 82.06 249 GLU A CA 1
ATOM 1888 C C . GLU A 1 249 ? 15.469 1.727 12.031 1 82.06 249 GLU A C 1
ATOM 1890 O O . GLU A 1 249 ? 16.062 1.888 10.969 1 82.06 249 GLU A O 1
ATOM 1895 N N . ARG A 1 250 ? 16.031 1.813 13.195 1 78.06 250 ARG A N 1
ATOM 1896 C CA . ARG A 1 250 ? 17.453 2.123 13.312 1 78.06 250 ARG A CA 1
ATOM 1897 C C . ARG A 1 250 ? 18.312 0.995 12.75 1 78.06 250 ARG A C 1
ATOM 1899 O O . ARG A 1 250 ? 19.266 1.242 12 1 78.06 250 ARG A O 1
ATOM 1906 N N . ILE A 1 251 ? 17.969 -0.211 13.125 1 77.06 251 ILE A N 1
ATOM 1907 C CA . ILE A 1 251 ? 18.719 -1.383 12.688 1 77.06 251 ILE A CA 1
ATOM 1908 C C . ILE A 1 251 ? 18.625 -1.523 11.172 1 77.06 251 ILE A C 1
ATOM 1910 O O . ILE A 1 251 ? 19.641 -1.707 10.492 1 77.06 251 ILE A O 1
ATOM 1914 N N . THR A 1 252 ? 17.484 -1.387 10.672 1 81.94 252 THR A N 1
ATOM 1915 C CA . THR A 1 252 ? 17.297 -1.556 9.234 1 81.94 252 THR A CA 1
ATOM 1916 C C . THR A 1 252 ? 17.938 -0.409 8.461 1 81.94 252 THR A C 1
ATOM 1918 O O . THR A 1 252 ? 18.5 -0.618 7.383 1 81.94 252 THR A O 1
ATOM 1921 N N . ALA A 1 253 ? 17.844 0.782 9.016 1 79.38 253 ALA A N 1
ATOM 1922 C CA . ALA A 1 253 ? 18.531 1.915 8.398 1 79.38 253 ALA A CA 1
ATOM 1923 C C . ALA A 1 253 ? 20.031 1.661 8.305 1 79.38 253 ALA A C 1
ATOM 1925 O O . ALA A 1 253 ? 20.672 2.039 7.316 1 79.38 253 ALA A O 1
ATOM 1926 N N . GLY A 1 254 ? 20.547 1.066 9.32 1 77.19 254 GLY A N 1
ATOM 1927 C CA . GLY A 1 254 ? 21.969 0.744 9.336 1 77.19 254 GLY A CA 1
ATOM 1928 C C . GLY A 1 254 ? 22.359 -0.297 8.305 1 77.19 254 GLY A C 1
ATOM 1929 O O . GLY A 1 254 ? 23.453 -0.243 7.746 1 77.19 254 GLY A O 1
ATOM 1930 N N . LEU A 1 255 ? 21.422 -1.186 8.055 1 70.5 255 LEU A N 1
ATOM 1931 C CA . LEU A 1 255 ? 21.672 -2.262 7.102 1 70.5 255 LEU A CA 1
ATOM 1932 C C . LEU A 1 255 ? 21.656 -1.736 5.672 1 70.5 255 LEU A C 1
ATOM 1934 O O . LEU A 1 255 ? 22.344 -2.268 4.805 1 70.5 255 LEU A O 1
ATOM 1938 N N . TYR A 1 256 ? 20.969 -0.627 5.488 1 69.81 256 TYR A N 1
ATOM 1939 C CA . TYR A 1 256 ? 20.766 -0.15 4.125 1 69.81 256 TYR A CA 1
ATOM 1940 C C . TYR A 1 256 ? 21.422 1.211 3.92 1 69.81 256 TYR A C 1
ATOM 1942 O O . TYR A 1 256 ? 21.125 1.912 2.951 1 69.81 256 TYR A O 1
ATOM 1950 N N . ARG A 1 257 ? 22.141 1.696 5.059 1 62.12 257 ARG A N 1
ATOM 1951 C CA . ARG A 1 257 ? 22.828 2.973 4.949 1 62.12 257 ARG A CA 1
ATOM 1952 C C . ARG A 1 257 ? 23.859 2.939 3.826 1 62.12 257 ARG A C 1
ATOM 1954 O O . ARG A 1 257 ? 24.547 1.933 3.635 1 62.12 257 ARG A O 1
ATOM 1961 N N . GLN A 1 258 ? 23.703 3.975 2.84 1 50.09 258 GLN A N 1
ATOM 1962 C CA . GLN A 1 258 ? 24.688 4.168 1.792 1 50.09 258 GLN A CA 1
ATOM 1963 C C . GLN A 1 258 ? 26.062 4.488 2.387 1 50.09 258 GLN A C 1
ATOM 1965 O O . GLN A 1 258 ? 26.156 5.137 3.43 1 50.09 258 GLN A O 1
ATOM 1970 N N . MET B 1 1 ? 1.439 34.625 14.117 1 66.56 1 MET B N 1
ATOM 1971 C CA . MET B 1 1 ? 2.246 33.594 13.516 1 66.56 1 MET B CA 1
ATOM 1972 C C . MET B 1 1 ? 1.953 33.469 12.023 1 66.56 1 MET B C 1
ATOM 1974 O O . MET B 1 1 ? 0.803 33.594 11.602 1 66.56 1 MET B O 1
ATOM 1978 N N . ASN B 1 2 ? 2.938 33.625 11.094 1 90.94 2 ASN B N 1
ATOM 1979 C CA . ASN B 1 2 ? 2.736 33.625 9.648 1 90.94 2 ASN B CA 1
ATOM 1980 C C . ASN B 1 2 ? 2.916 32.219 9.07 1 90.94 2 ASN B C 1
ATOM 1982 O O . ASN B 1 2 ? 3.525 32.062 8.008 1 90.94 2 ASN B O 1
ATOM 1986 N N . GLN B 1 3 ? 2.469 31.219 9.922 1 97.75 3 GLN B N 1
ATOM 1987 C CA . GLN B 1 3 ? 2.641 29.844 9.484 1 97.75 3 GLN B CA 1
ATOM 1988 C C . GLN B 1 3 ? 1.349 29.281 8.883 1 97.75 3 GLN B C 1
ATOM 1990 O O . GLN B 1 3 ? 0.255 29.609 9.359 1 97.75 3 GLN B O 1
ATOM 1995 N N . TYR B 1 4 ? 1.516 28.5 7.836 1 98.81 4 TYR B N 1
ATOM 1996 C CA . TYR B 1 4 ? 0.37 27.906 7.145 1 98.81 4 TYR B CA 1
ATOM 1997 C C . TYR B 1 4 ? 0.331 26.406 7.332 1 98.81 4 TYR B C 1
ATOM 1999 O O . TYR B 1 4 ? 1.375 25.75 7.445 1 98.81 4 TYR B O 1
ATOM 2007 N N . ALA B 1 5 ? -0.875 25.875 7.363 1 98.94 5 ALA B N 1
ATOM 2008 C CA . ALA B 1 5 ? -1.143 24.438 7.293 1 98.94 5 ALA B CA 1
ATOM 2009 C C . ALA B 1 5 ? -1.948 24.094 6.047 1 98.94 5 ALA B C 1
ATOM 2011 O O . ALA B 1 5 ? -2.936 24.75 5.73 1 98.94 5 ALA B O 1
ATOM 2012 N N . LEU B 1 6 ? -1.477 23.125 5.305 1 98.94 6 LEU B N 1
ATOM 2013 C CA . LEU B 1 6 ? -2.25 22.562 4.199 1 98.94 6 LEU B CA 1
ATOM 2014 C C . LEU B 1 6 ? -2.957 21.281 4.625 1 98.94 6 LEU B C 1
ATOM 2016 O O . LEU B 1 6 ? -2.326 20.375 5.168 1 98.94 6 LEU B O 1
ATOM 2020 N N . ILE B 1 7 ? -4.273 21.219 4.441 1 98.94 7 ILE B N 1
ATOM 2021 C CA . ILE B 1 7 ? -5.07 20.062 4.852 1 98.94 7 ILE B CA 1
ATOM 2022 C C . ILE B 1 7 ? -5.852 19.531 3.654 1 98.94 7 ILE B C 1
ATOM 2024 O O . ILE B 1 7 ? -6.617 20.266 3.021 1 98.94 7 ILE B O 1
ATOM 2028 N N . THR B 1 8 ? -5.645 18.297 3.33 1 98.88 8 THR B N 1
ATOM 2029 C CA . THR B 1 8 ? -6.453 17.656 2.301 1 98.88 8 THR B CA 1
ATOM 2030 C C . THR B 1 8 ? -7.691 17 2.912 1 98.88 8 THR B C 1
ATOM 2032 O O . THR B 1 8 ? -7.66 16.562 4.062 1 98.88 8 THR B O 1
ATOM 2035 N N . GLY B 1 9 ? -8.734 16.859 2.104 1 98.19 9 GLY B N 1
ATOM 2036 C CA . GLY B 1 9 ? -9.984 16.391 2.674 1 98.19 9 GLY B CA 1
ATOM 2037 C C . GLY B 1 9 ? -10.508 17.281 3.783 1 98.19 9 GLY B C 1
ATOM 2038 O O . GLY B 1 9 ? -10.953 16.781 4.824 1 98.19 9 GLY B O 1
ATOM 2039 N N . ALA B 1 10 ? -10.469 18.547 3.586 1 98.19 10 ALA B N 1
ATOM 2040 C CA . ALA B 1 10 ? -10.656 19.516 4.668 1 98.19 10 ALA B CA 1
ATOM 2041 C C . ALA B 1 10 ? -12.133 19.844 4.859 1 98.19 10 ALA B C 1
ATOM 2043 O O . ALA B 1 10 ? -12.516 20.453 5.867 1 98.19 10 ALA B O 1
ATOM 2044 N N . SER B 1 11 ? -13.023 19.453 4.023 1 95.56 11 SER B N 1
ATOM 2045 C CA . SER B 1 11 ? -14.383 19.984 4.004 1 95.56 11 SER B CA 1
ATOM 2046 C C . SER B 1 11 ? -15.281 19.25 4.996 1 95.56 11 SER B C 1
ATOM 2048 O O . SER B 1 11 ? -16.375 19.719 5.316 1 95.56 11 SER B O 1
ATOM 2050 N N . LYS B 1 12 ? -14.867 18.109 5.453 1 93.75 12 LYS B N 1
ATOM 2051 C CA . LYS B 1 12 ? -15.695 17.344 6.375 1 93.75 12 LYS B CA 1
ATOM 2052 C C . LYS B 1 12 ? -14.844 16.5 7.32 1 93.75 12 LYS B C 1
ATOM 2054 O O . LYS B 1 12 ? -13.617 16.422 7.156 1 93.75 12 LYS B O 1
ATOM 2059 N N . GLY B 1 13 ? -15.477 16.031 8.32 1 94.88 13 GLY B N 1
ATOM 2060 C CA . GLY B 1 13 ? -14.891 15.016 9.18 1 94.88 13 GLY B CA 1
ATOM 2061 C C . GLY B 1 13 ? -13.664 15.492 9.922 1 94.88 13 GLY B C 1
ATOM 2062 O O . GLY B 1 13 ? -13.664 16.594 10.492 1 94.88 13 GLY B O 1
ATOM 2063 N N . ILE B 1 14 ? -12.719 14.625 9.977 1 96.69 14 ILE B N 1
ATOM 2064 C CA . ILE B 1 14 ? -11.492 14.859 10.719 1 96.69 14 ILE B CA 1
ATOM 2065 C C . ILE B 1 14 ? -10.75 16.062 10.117 1 96.69 14 ILE B C 1
ATOM 2067 O O . ILE B 1 14 ? -10.219 16.891 10.852 1 96.69 14 ILE B O 1
ATOM 2071 N N . GLY B 1 15 ? -10.75 16.188 8.773 1 98.19 15 GLY B N 1
ATOM 2072 C CA . GLY B 1 15 ? -10.078 17.281 8.102 1 98.19 15 GLY B CA 1
ATOM 2073 C C . GLY B 1 15 ? -10.641 18.641 8.484 1 98.19 15 GLY B C 1
ATOM 2074 O O . GLY B 1 15 ? -9.883 19.578 8.766 1 98.19 15 GLY B O 1
ATOM 2075 N N . LYS B 1 16 ? -11.906 18.719 8.516 1 98.19 16 LYS B N 1
ATOM 2076 C CA . LYS B 1 16 ? -12.578 19.953 8.906 1 98.19 16 LYS B CA 1
ATOM 2077 C C . LYS B 1 16 ? -12.258 20.312 10.359 1 98.19 16 LYS B C 1
ATOM 2079 O O . LYS B 1 16 ? -11.977 21.469 10.672 1 98.19 16 LYS B O 1
ATOM 2084 N N . ALA B 1 17 ? -12.281 19.312 11.219 1 98.12 17 ALA B N 1
ATOM 2085 C CA . ALA B 1 17 ? -11.984 19.516 12.633 1 98.12 17 ALA B CA 1
ATOM 2086 C C . ALA B 1 17 ? -10.539 19.969 12.828 1 98.12 17 ALA B C 1
ATOM 2088 O O . ALA B 1 17 ? -10.258 20.828 13.672 1 98.12 17 ALA B O 1
ATOM 2089 N N . MET B 1 18 ? -9.641 19.438 12.055 1 98.62 18 MET B N 1
ATOM 2090 C CA . MET B 1 18 ? -8.242 19.828 12.133 1 98.62 18 MET B CA 1
ATOM 2091 C C . MET B 1 18 ? -8.062 21.281 11.688 1 98.62 18 MET B C 1
ATOM 2093 O O . MET B 1 18 ? -7.301 22.031 12.297 1 98.62 18 MET B O 1
ATOM 2097 N N . ALA B 1 19 ? -8.758 21.609 10.609 1 98.81 19 ALA B N 1
ATOM 2098 C CA . ALA B 1 19 ? -8.688 22.969 10.109 1 98.81 19 ALA B CA 1
ATOM 2099 C C . ALA B 1 19 ? -9.102 23.969 11.18 1 98.81 19 ALA B C 1
ATOM 2101 O O . ALA B 1 19 ? -8.391 24.953 11.438 1 98.81 19 ALA B O 1
ATOM 2102 N N . LYS B 1 20 ? -10.18 23.688 11.836 1 98.62 20 LYS B N 1
ATOM 2103 C CA . LYS B 1 20 ? -10.695 24.578 12.875 1 98.62 20 LYS B CA 1
ATOM 2104 C C . LYS B 1 20 ? -9.727 24.672 14.055 1 98.62 20 LYS B C 1
ATOM 2106 O O . LYS B 1 20 ? -9.469 25.75 14.578 1 98.62 20 LYS B O 1
ATOM 2111 N N . SER B 1 21 ? -9.203 23.531 14.453 1 98.5 21 SER B N 1
ATOM 2112 C CA . SER B 1 21 ? -8.289 23.469 15.586 1 98.5 21 SER B CA 1
ATOM 2113 C C . SER B 1 21 ? -7 24.234 15.297 1 98.5 21 SER B C 1
ATOM 2115 O O . SER B 1 21 ? -6.512 24.984 16.156 1 98.5 21 SER B O 1
ATOM 2117 N N . LEU B 1 22 ? -6.461 24.094 14.086 1 98.75 22 LEU B N 1
ATOM 2118 C CA . LEU B 1 22 ? -5.234 24.781 13.711 1 98.75 22 LEU B CA 1
ATOM 2119 C C . LEU B 1 22 ? -5.469 26.281 13.602 1 98.75 22 LEU B C 1
ATOM 2121 O O . LEU B 1 22 ? -4.625 27.078 14.023 1 98.75 22 LEU B O 1
ATOM 2125 N N . ALA B 1 23 ? -6.633 26.672 13.102 1 98.62 23 ALA B N 1
ATOM 2126 C CA . ALA B 1 23 ? -6.984 28.078 13.023 1 98.62 23 ALA B CA 1
ATOM 2127 C C . ALA B 1 23 ? -7.09 28.703 14.414 1 98.62 23 ALA B C 1
ATOM 2129 O O . ALA B 1 23 ? -6.602 29.812 14.648 1 98.62 23 ALA B O 1
ATOM 2130 N N . ARG B 1 24 ? -7.703 27.938 15.297 1 97.75 24 ARG B N 1
ATOM 2131 C CA . ARG B 1 24 ? -7.836 28.391 16.672 1 97.75 24 ARG B CA 1
ATOM 2132 C C . ARG B 1 24 ? -6.465 28.625 17.297 1 97.75 24 ARG B C 1
ATOM 2134 O O . ARG B 1 24 ? -6.309 29.531 18.125 1 97.75 24 ARG B O 1
ATOM 2141 N N . SER B 1 25 ? -5.508 27.844 16.875 1 97.31 25 SER B N 1
ATOM 2142 C CA . SER B 1 25 ? -4.148 27.953 17.391 1 97.31 25 SER B CA 1
ATOM 2143 C C . SER B 1 25 ? -3.361 29.016 16.641 1 97.31 25 SER B C 1
ATOM 2145 O O . SER B 1 25 ? -2.168 29.203 16.891 1 97.31 25 SER B O 1
ATOM 2147 N N . GLY B 1 26 ? -3.975 29.672 15.617 1 97.81 26 GLY B N 1
ATOM 2148 C CA . GLY B 1 26 ? -3.371 30.828 14.984 1 97.81 26 GLY B CA 1
ATOM 2149 C C . GLY B 1 26 ? -2.77 30.516 13.625 1 97.81 26 GLY B C 1
ATOM 2150 O O . GLY B 1 26 ? -2.197 31.406 12.977 1 97.81 26 GLY B O 1
ATOM 2151 N N . TYR B 1 27 ? -2.869 29.297 13.133 1 98.62 27 TYR B N 1
ATOM 2152 C CA . TYR B 1 27 ? -2.332 28.953 11.82 1 98.62 27 TYR B CA 1
ATOM 2153 C C . TYR B 1 27 ? -3.23 29.484 10.703 1 98.62 27 TYR B C 1
ATOM 2155 O O . TYR B 1 27 ? -4.457 29.422 10.812 1 98.62 27 TYR B O 1
ATOM 2163 N N . HIS B 1 28 ? -2.592 30.047 9.656 1 98.81 28 HIS B N 1
ATOM 2164 C CA . HIS B 1 28 ? -3.312 30.234 8.398 1 98.81 28 HIS B CA 1
ATOM 2165 C C . HIS B 1 28 ? -3.523 28.906 7.68 1 98.81 28 HIS B C 1
ATOM 2167 O O . HIS B 1 28 ? -2.828 27.922 7.961 1 98.81 28 HIS B O 1
ATOM 2173 N N . LEU B 1 29 ? -4.531 28.891 6.762 1 98.88 29 LEU B N 1
ATOM 2174 C CA . LEU B 1 29 ? -4.902 27.562 6.258 1 98.88 29 LEU B CA 1
ATOM 2175 C C . LEU B 1 29 ? -4.93 27.562 4.734 1 98.88 29 LEU B C 1
ATOM 2177 O O . LEU B 1 29 ? -5.32 28.547 4.109 1 98.88 29 LEU B O 1
ATOM 2181 N N . LEU B 1 30 ? -4.477 26.453 4.152 1 98.94 30 LEU B N 1
ATOM 2182 C CA . LEU B 1 30 ? -4.727 26.016 2.781 1 98.94 30 LEU B CA 1
ATOM 2183 C C . LEU B 1 30 ? -5.594 24.766 2.754 1 98.94 30 LEU B C 1
ATOM 2185 O O . LEU B 1 30 ? -5.145 23.688 3.139 1 98.94 30 LEU B O 1
ATOM 2189 N N . LEU B 1 31 ? -6.867 24.906 2.291 1 98.88 31 LEU B N 1
ATOM 2190 C CA . LEU B 1 31 ? -7.844 23.828 2.389 1 98.88 31 LEU B CA 1
ATOM 2191 C C . LEU B 1 31 ? -8.078 23.188 1.025 1 98.88 31 LEU B C 1
ATOM 2193 O O . LEU B 1 31 ? -8.344 23.875 0.044 1 98.88 31 LEU B O 1
ATOM 2197 N N . ILE B 1 32 ? -7.945 21.875 0.943 1 98.88 32 ILE B N 1
ATOM 2198 C CA . ILE B 1 32 ? -8.133 21.094 -0.284 1 98.88 32 ILE B CA 1
ATOM 2199 C C . ILE B 1 32 ? -9.281 20.109 -0.105 1 98.88 32 ILE B C 1
ATOM 2201 O O . ILE B 1 32 ? -9.297 19.344 0.856 1 98.88 32 ILE B O 1
ATOM 2205 N N . ALA B 1 33 ? -10.211 20.094 -0.932 1 98.56 33 ALA B N 1
ATOM 2206 C CA . ALA B 1 33 ? -11.281 19.109 -1.051 1 98.56 33 ALA B CA 1
ATOM 2207 C C . ALA B 1 33 ? -11.961 19.203 -2.412 1 98.56 33 ALA B C 1
ATOM 2209 O O . ALA B 1 33 ? -11.523 19.953 -3.283 1 98.56 33 ALA B O 1
ATOM 2210 N N . ARG B 1 34 ? -12.977 18.469 -2.61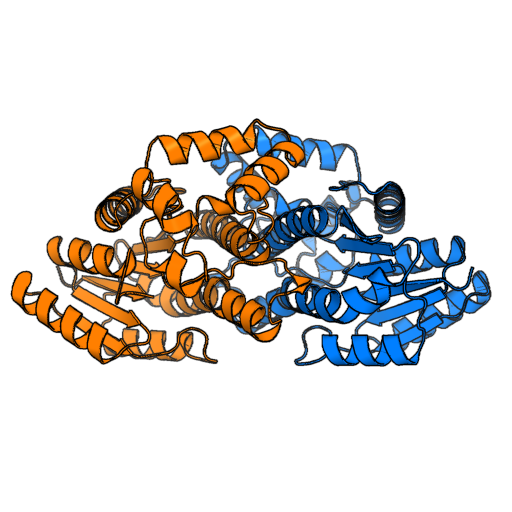1 1 96.62 34 ARG B N 1
ATOM 2211 C CA . ARG B 1 34 ? -13.609 18.406 -3.926 1 96.62 34 ARG B CA 1
ATOM 2212 C C . ARG B 1 34 ? -14.688 19.484 -4.059 1 96.62 34 ARG B C 1
ATOM 2214 O O . ARG B 1 34 ? -14.898 20.016 -5.145 1 96.62 34 ARG B O 1
ATOM 2221 N N . SER B 1 35 ? -15.32 19.781 -2.918 1 97.06 35 SER B N 1
ATOM 2222 C CA . SER B 1 35 ? -16.5 20.641 -2.984 1 97.06 35 SER B CA 1
ATOM 2223 C C . SER B 1 35 ? -16.125 22.109 -2.807 1 97.06 35 SER B C 1
ATOM 2225 O O . SER B 1 35 ? -15.75 22.531 -1.714 1 97.06 35 SER B O 1
ATOM 2227 N N . ALA B 1 36 ? -16.375 22.844 -3.859 1 98.06 36 ALA B N 1
ATOM 2228 C CA . ALA B 1 36 ? -16.078 24.266 -3.807 1 98.06 36 ALA B CA 1
ATOM 2229 C C . ALA B 1 36 ? -16.938 24.984 -2.773 1 98.06 36 ALA B C 1
ATOM 2231 O O . ALA B 1 36 ? -16.453 25.781 -1.982 1 98.06 36 ALA B O 1
ATOM 2232 N N . ASP B 1 37 ? -18.188 24.641 -2.771 1 98.31 37 ASP B N 1
ATOM 2233 C CA . ASP B 1 37 ? -19.141 25.297 -1.876 1 98.31 37 ASP B CA 1
ATOM 2234 C C . ASP B 1 37 ? -18.797 25.016 -0.414 1 98.31 37 ASP B C 1
ATOM 2236 O O . ASP B 1 37 ? -18.812 25.938 0.414 1 98.31 37 ASP B O 1
ATOM 2240 N N . GLU B 1 38 ? -18.5 23.781 -0.06 1 98.06 38 GLU B N 1
ATOM 2241 C CA . GLU B 1 38 ? -18.156 23.422 1.312 1 98.06 38 GLU B CA 1
ATOM 2242 C C . GLU B 1 38 ? -16.859 24.094 1.758 1 98.06 38 GLU B C 1
ATOM 2244 O O . GLU B 1 38 ? -16.75 24.547 2.898 1 98.06 38 GLU B O 1
ATOM 2249 N N . LEU B 1 39 ? -15.969 24.172 0.834 1 98.62 39 LEU B N 1
ATOM 2250 C CA . LEU B 1 39 ? -14.695 24.812 1.15 1 98.62 39 LEU B CA 1
ATOM 2251 C C . LEU B 1 39 ? -14.875 26.312 1.381 1 98.62 39 LEU B C 1
ATOM 2253 O O . LEU B 1 39 ? -14.305 26.875 2.322 1 98.62 39 LEU B O 1
ATOM 2257 N N . GLN B 1 40 ? -15.609 26.906 0.523 1 98.5 40 GLN B N 1
ATOM 2258 C CA . GLN B 1 40 ? -15.852 28.328 0.633 1 98.5 40 GLN B CA 1
ATOM 2259 C C . GLN B 1 40 ? -16.531 28.672 1.954 1 98.5 40 GLN B C 1
ATOM 2261 O O . GLN B 1 40 ? -16.141 29.609 2.643 1 98.5 40 GLN B O 1
ATOM 2266 N N . GLN B 1 41 ? -17.531 27.922 2.289 1 98.5 41 GLN B N 1
ATOM 2267 C CA . GLN B 1 41 ? -18.25 28.141 3.539 1 98.5 41 GLN B CA 1
ATOM 2268 C C . GLN B 1 41 ? -17.328 27.953 4.742 1 98.5 41 GLN B C 1
ATOM 2270 O O . GLN B 1 41 ? -17.375 28.734 5.691 1 98.5 41 GLN B O 1
ATOM 2275 N N . LEU B 1 42 ? -16.547 26.922 4.703 1 98.56 42 LEU B N 1
ATOM 2276 C CA . LEU B 1 42 ? -15.609 26.656 5.789 1 98.56 42 LEU B CA 1
ATOM 2277 C C . LEU B 1 42 ? -14.578 27.766 5.906 1 98.56 42 LEU B C 1
ATOM 2279 O O . LEU B 1 42 ? -14.281 28.234 7.012 1 98.56 42 LEU B O 1
ATOM 2283 N N . ALA B 1 43 ? -14.047 28.172 4.77 1 98.69 43 ALA B N 1
ATOM 2284 C CA . ALA B 1 43 ? -13.039 29.219 4.75 1 98.69 43 ALA B CA 1
ATOM 2285 C C . ALA B 1 43 ? -13.594 30.516 5.348 1 98.69 43 ALA B C 1
ATOM 2287 O O . ALA B 1 43 ? -12.938 31.156 6.164 1 98.69 43 ALA B O 1
ATOM 2288 N N . GLN B 1 44 ? -14.773 30.844 4.969 1 98.5 44 GLN B N 1
ATOM 2289 C CA . GLN B 1 44 ? -15.414 32.062 5.469 1 98.5 44 GLN B CA 1
ATOM 2290 C C . GLN B 1 44 ? -15.656 31.984 6.973 1 98.5 44 GLN B C 1
ATOM 2292 O O . GLN B 1 44 ? -15.352 32.906 7.711 1 98.5 44 GLN B O 1
ATOM 2297 N N . SER B 1 45 ? -16.203 30.859 7.387 1 98.38 45 SER B N 1
ATOM 2298 C CA . SER B 1 45 ? -16.5 30.656 8.805 1 98.38 45 SER B CA 1
ATOM 2299 C C . SER B 1 45 ? -15.234 30.734 9.648 1 98.38 45 SER B C 1
ATOM 2301 O O . SER B 1 45 ? -15.234 31.344 10.719 1 98.38 45 SER B O 1
ATOM 2303 N N . ILE B 1 46 ? -14.148 30.156 9.195 1 98.62 46 ILE B N 1
ATOM 2304 C CA . ILE B 1 46 ? -12.898 30.109 9.945 1 98.62 46 ILE B CA 1
ATOM 2305 C C . ILE B 1 46 ? -12.273 31.5 9.977 1 98.62 46 ILE B C 1
ATOM 2307 O O . ILE B 1 46 ? -11.797 31.953 11.023 1 98.62 46 ILE B O 1
ATOM 2311 N N . THR B 1 47 ? -12.305 32.188 8.844 1 98.31 47 THR B N 1
ATOM 2312 C CA . THR B 1 47 ? -11.742 33.531 8.781 1 98.31 47 THR B CA 1
ATOM 2313 C C . THR B 1 47 ? -12.469 34.469 9.75 1 98.31 47 THR B C 1
ATOM 2315 O O . THR B 1 47 ? -11.836 35.219 10.477 1 98.31 47 THR B O 1
ATOM 2318 N N . GLU B 1 48 ? -13.75 34.375 9.766 1 98.12 48 GLU B N 1
ATOM 2319 C CA . GLU B 1 48 ? -14.57 35.25 10.617 1 98.12 48 GLU B CA 1
ATOM 2320 C C . GLU B 1 48 ? -14.359 34.906 12.094 1 98.12 48 GLU B C 1
ATOM 2322 O O . GLU B 1 48 ? -14.289 35.812 12.93 1 98.12 48 GLU B O 1
ATOM 2327 N N . GLN B 1 49 ? -14.211 33.688 12.383 1 98.06 49 GLN B N 1
ATOM 2328 C CA . GLN B 1 49 ? -14.172 33.25 13.766 1 98.06 49 GLN B CA 1
ATOM 2329 C C . GLN B 1 49 ? -12.781 33.438 14.367 1 98.06 49 GLN B C 1
ATOM 2331 O O . GLN B 1 49 ? -12.656 33.812 15.531 1 98.06 49 GLN B O 1
ATOM 2336 N N . TYR B 1 50 ? -11.75 33.156 13.617 1 97.5 50 TYR B N 1
ATOM 2337 C CA . TYR B 1 50 ? -10.422 33.062 14.219 1 97.5 50 TYR B CA 1
ATOM 2338 C C . TYR B 1 50 ? -9.484 34.125 13.656 1 97.5 50 TYR B C 1
ATOM 2340 O O . TYR B 1 50 ? -8.344 34.25 14.109 1 97.5 50 TYR B O 1
ATOM 2348 N N . GLN B 1 51 ? -9.898 34.938 12.672 1 97.06 51 GLN B N 1
ATOM 2349 C CA . GLN B 1 51 ? -9.148 36.062 12.102 1 97.06 51 GLN B CA 1
ATOM 2350 C C . GLN B 1 51 ? -7.816 35.594 11.531 1 97.06 51 GLN B C 1
ATOM 2352 O O . GLN B 1 51 ? -6.777 36.219 11.797 1 97.06 51 GLN B O 1
ATOM 2357 N N . VAL B 1 52 ? -7.84 34.406 10.859 1 98.31 52 VAL B N 1
ATOM 2358 C CA . VAL B 1 52 ? -6.688 33.906 10.117 1 98.31 52 VAL B CA 1
ATOM 2359 C C . VAL B 1 52 ? -6.988 33.906 8.625 1 98.31 52 VAL B C 1
ATOM 2361 O O . VAL B 1 52 ? -8.148 34.031 8.219 1 98.31 52 VAL B O 1
ATOM 2364 N N . ASN B 1 53 ? -5.902 33.875 7.789 1 98.31 53 ASN B N 1
ATOM 2365 C CA . ASN B 1 53 ? -6.078 33.75 6.348 1 98.31 53 ASN B CA 1
ATOM 2366 C C . ASN B 1 53 ? -6.387 32.312 5.941 1 98.31 53 ASN B C 1
ATOM 2368 O O . ASN B 1 53 ? -5.73 31.375 6.402 1 98.31 53 ASN B O 1
ATOM 2372 N N . VAL B 1 54 ? -7.434 32.156 5.172 1 98.75 54 VAL B N 1
ATOM 2373 C CA . VAL B 1 54 ? -7.801 30.828 4.676 1 98.75 54 VAL B CA 1
ATOM 2374 C C . VAL B 1 54 ? -7.941 30.875 3.158 1 98.75 54 VAL B C 1
ATOM 2376 O O . VAL B 1 54 ? -8.742 31.641 2.621 1 98.75 54 VAL B O 1
ATOM 2379 N N . HIS B 1 55 ? -7.113 30.109 2.453 1 98.69 55 HIS B N 1
ATOM 2380 C CA . HIS B 1 55 ? -7.262 29.859 1.024 1 98.69 55 HIS B CA 1
ATOM 2381 C C . HIS B 1 55 ? -7.762 28.438 0.767 1 98.69 55 HIS B C 1
ATOM 2383 O O . HIS B 1 55 ? -7.57 27.547 1.6 1 98.69 55 HIS B O 1
ATOM 2389 N N . TYR B 1 56 ? -8.492 28.266 -0.278 1 98.75 56 TYR B N 1
ATOM 2390 C CA . TYR B 1 56 ? -8.984 26.922 -0.574 1 98.75 56 TYR B CA 1
ATOM 2391 C C . TYR B 1 56 ? -8.914 26.641 -2.068 1 98.75 56 TYR B C 1
ATOM 2393 O O . TYR B 1 56 ? -8.953 27.562 -2.887 1 98.75 56 TYR B O 1
ATOM 2401 N N . LEU B 1 57 ? -8.703 25.406 -2.457 1 98.75 57 LEU B N 1
ATOM 2402 C CA . LEU B 1 57 ? -8.641 24.922 -3.832 1 98.75 57 LEU B CA 1
ATOM 2403 C C . LEU B 1 57 ? -9.516 23.688 -4.016 1 98.75 57 LEU B C 1
ATOM 2405 O O . LEU B 1 57 ? -9.203 22.625 -3.486 1 98.75 57 LEU B O 1
ATOM 2409 N N . PRO B 1 58 ? -10.742 23.859 -4.664 1 98.62 58 PRO B N 1
ATOM 2410 C CA . PRO B 1 58 ? -11.531 22.672 -5.016 1 98.62 58 PRO B CA 1
ATOM 2411 C C . PRO B 1 58 ? -10.867 21.828 -6.105 1 98.62 58 PRO B C 1
ATOM 2413 O O . PRO B 1 58 ? -10.656 22.312 -7.223 1 98.62 58 PRO B O 1
ATOM 2416 N N . ILE B 1 59 ? -10.547 20.594 -5.781 1 98.5 59 ILE B N 1
ATOM 2417 C CA . ILE B 1 59 ? -9.859 19.734 -6.742 1 98.5 59 ILE B CA 1
ATOM 2418 C C . ILE B 1 59 ? -10.023 18.266 -6.328 1 98.5 59 ILE B C 1
ATOM 2420 O O . ILE B 1 59 ? -10.031 17.953 -5.137 1 98.5 59 ILE B O 1
ATOM 2424 N N . ASP B 1 60 ? -10.219 17.422 -7.285 1 98.06 60 ASP B N 1
ATOM 2425 C CA . ASP B 1 60 ? -10.18 15.984 -7.051 1 98.06 60 ASP B CA 1
ATOM 2426 C C . ASP B 1 60 ? -8.742 15.484 -6.922 1 98.06 60 ASP B C 1
ATOM 2428 O O . ASP B 1 60 ? -8.031 15.352 -7.922 1 98.06 60 ASP B O 1
ATOM 2432 N N . LEU B 1 61 ? -8.422 15.156 -5.723 1 97.81 61 LEU B N 1
ATOM 2433 C CA . LEU B 1 61 ? -7.039 14.82 -5.41 1 97.81 61 LEU B CA 1
ATOM 2434 C C . LEU B 1 61 ? -6.641 13.492 -6.051 1 97.81 61 LEU B C 1
ATOM 2436 O O . LEU B 1 61 ? -5.453 13.172 -6.137 1 97.81 61 LEU B O 1
ATOM 2440 N N . SER B 1 62 ? -7.598 12.672 -6.488 1 96.38 62 SER B N 1
ATOM 2441 C CA . SER B 1 62 ? -7.301 11.406 -7.148 1 96.38 62 SER B CA 1
ATOM 2442 C C . SER B 1 62 ? -6.98 11.609 -8.625 1 96.38 62 SER B C 1
ATOM 2444 O O . SER B 1 62 ? -6.559 10.68 -9.312 1 96.38 62 SER B O 1
ATOM 2446 N N . ALA B 1 63 ? -7.207 12.852 -9.125 1 95.56 63 ALA B N 1
ATOM 2447 C CA . ALA B 1 63 ? -6.934 13.148 -10.531 1 95.56 63 ALA B CA 1
ATOM 2448 C C . ALA B 1 63 ? -5.43 13.172 -10.805 1 95.56 63 ALA B C 1
ATOM 2450 O O . ALA B 1 63 ? -4.637 13.508 -9.922 1 95.56 63 ALA B O 1
ATOM 2451 N N . ASN B 1 64 ? -5.254 12.906 -12.141 1 88.75 64 ASN B N 1
ATOM 2452 C CA . ASN B 1 64 ? -3.855 12.969 -12.555 1 88.75 64 ASN B CA 1
ATOM 2453 C C . ASN B 1 64 ? -3.273 14.367 -12.367 1 88.75 64 ASN B C 1
ATOM 2455 O O . ASN B 1 64 ? -3.969 15.367 -12.57 1 88.75 64 ASN B O 1
ATOM 2459 N N . THR B 1 65 ? -2.18 14.727 -11.758 1 93.69 65 THR B N 1
ATOM 2460 C CA . THR B 1 65 ? -1.386 15.938 -11.609 1 93.69 65 THR B CA 1
ATOM 2461 C C . THR B 1 65 ? -1.902 16.781 -10.445 1 93.69 65 THR B C 1
ATOM 2463 O O . THR B 1 65 ? -1.395 17.875 -10.195 1 93.69 65 THR B O 1
ATOM 2466 N N . ALA B 1 66 ? -3.084 16.344 -9.836 1 98.19 66 ALA B N 1
ATOM 2467 C CA . ALA B 1 66 ? -3.705 17.125 -8.766 1 98.19 66 ALA B CA 1
ATOM 2468 C C . ALA B 1 66 ? -2.674 17.531 -7.727 1 98.19 66 ALA B C 1
ATOM 2470 O O . ALA B 1 66 ? -2.646 18.688 -7.301 1 98.19 66 ALA B O 1
ATOM 2471 N N . ALA B 1 67 ? -1.826 16.625 -7.344 1 98.44 67 ALA B N 1
ATOM 2472 C CA . ALA B 1 67 ? -0.843 16.906 -6.301 1 98.44 67 ALA B CA 1
ATOM 2473 C C . ALA B 1 67 ? 0.115 18.016 -6.73 1 98.44 67 ALA B C 1
ATOM 2475 O O . ALA B 1 67 ? 0.454 18.891 -5.938 1 98.44 67 ALA B O 1
ATOM 2476 N N . LEU B 1 68 ? 0.53 17.922 -8 1 98.19 68 LEU B N 1
ATOM 2477 C CA . LEU B 1 68 ? 1.423 18.953 -8.516 1 98.19 68 LEU B CA 1
ATOM 2478 C C . LEU B 1 68 ? 0.719 20.297 -8.57 1 98.19 68 LEU B C 1
ATOM 2480 O O . LEU B 1 68 ? 1.308 21.328 -8.227 1 98.19 68 LEU B O 1
ATOM 2484 N N . GLU B 1 69 ? -0.48 20.312 -9.008 1 98.62 69 GLU B N 1
ATOM 2485 C CA . GLU B 1 69 ? -1.276 21.531 -9.055 1 98.62 69 GLU B CA 1
ATOM 2486 C C . GLU B 1 69 ? -1.436 22.141 -7.664 1 98.62 69 GLU B C 1
ATOM 2488 O O . GLU B 1 69 ? -1.328 23.359 -7.496 1 98.62 69 GLU B O 1
ATOM 2493 N N . ILE B 1 70 ? -1.661 21.328 -6.699 1 98.81 70 ILE B N 1
ATOM 2494 C CA . ILE B 1 70 ? -1.817 21.781 -5.316 1 98.81 70 ILE B CA 1
ATOM 2495 C C . ILE B 1 70 ? -0.5 22.359 -4.812 1 98.81 70 ILE B C 1
ATOM 2497 O O . ILE B 1 70 ? -0.486 23.422 -4.184 1 98.81 70 ILE B O 1
ATOM 2501 N N . ALA B 1 71 ? 0.587 21.672 -5.074 1 98.69 71 ALA B N 1
ATOM 2502 C CA . ALA B 1 71 ? 1.894 22.141 -4.625 1 98.69 71 ALA B CA 1
ATOM 2503 C C . ALA B 1 71 ? 2.23 23.5 -5.238 1 98.69 71 ALA B C 1
ATOM 2505 O O . ALA B 1 71 ? 2.707 24.391 -4.543 1 98.69 71 ALA B O 1
ATOM 2506 N N . ASP B 1 72 ? 1.949 23.609 -6.543 1 98.56 72 ASP B N 1
ATOM 2507 C CA . ASP B 1 72 ? 2.189 24.875 -7.23 1 98.56 72 ASP B CA 1
ATOM 2508 C C . ASP B 1 72 ? 1.32 25.984 -6.648 1 98.56 72 ASP B C 1
ATOM 2510 O O . ASP B 1 72 ? 1.808 27.078 -6.383 1 98.56 72 ASP B O 1
ATOM 2514 N N . TRP B 1 73 ? 0.091 25.672 -6.457 1 98.81 73 TRP B N 1
ATOM 2515 C CA . TRP B 1 73 ? -0.848 26.625 -5.859 1 98.81 73 TRP B CA 1
ATOM 2516 C C . TRP B 1 73 ? -0.397 27.031 -4.461 1 98.81 73 TRP B C 1
ATOM 2518 O O . TRP B 1 73 ? -0.398 28.203 -4.117 1 98.81 73 TRP B O 1
ATOM 2528 N N . CYS B 1 74 ? 0.018 26.062 -3.629 1 98.56 74 CYS B N 1
ATOM 2529 C CA . CYS B 1 74 ? 0.529 26.312 -2.287 1 98.56 74 CYS B CA 1
ATOM 2530 C C . CYS B 1 74 ? 1.693 27.297 -2.32 1 98.56 74 CYS B C 1
ATOM 2532 O O . CYS B 1 74 ? 1.712 28.281 -1.566 1 98.56 74 CYS B O 1
ATOM 2534 N N . ASN B 1 75 ? 2.594 27.031 -3.268 1 97.5 75 ASN B N 1
ATOM 2535 C CA . ASN B 1 75 ? 3.803 27.844 -3.361 1 97.5 75 ASN B CA 1
ATOM 2536 C C . ASN B 1 75 ? 3.484 29.266 -3.814 1 97.5 75 ASN B C 1
ATOM 2538 O O . ASN B 1 75 ? 4.242 30.203 -3.525 1 97.5 75 ASN B O 1
ATOM 2542 N N . THR B 1 76 ? 2.389 29.438 -4.527 1 98 76 THR B N 1
ATOM 2543 C CA . THR B 1 76 ? 1.959 30.766 -4.93 1 98 76 THR B CA 1
ATOM 2544 C C . THR B 1 76 ? 1.305 31.5 -3.76 1 98 76 THR B C 1
ATOM 2546 O O . THR B 1 76 ? 1.347 32.719 -3.689 1 98 76 THR B O 1
ATOM 2549 N N . GLN B 1 77 ? 0.789 30.75 -2.812 1 97.69 77 GLN B N 1
ATOM 2550 C CA . GLN B 1 77 ? 0.05 31.359 -1.707 1 97.69 77 GLN B CA 1
ATOM 2551 C C . GLN B 1 77 ? 0.987 31.734 -0.566 1 97.69 77 GLN B C 1
ATOM 2553 O O . GLN B 1 77 ? 0.758 32.75 0.119 1 97.69 77 GLN B O 1
ATOM 2558 N N . THR B 1 78 ? 2.018 30.938 -0.347 1 97.88 78 THR B N 1
ATOM 2559 C CA . THR B 1 78 ? 2.854 31.203 0.819 1 97.88 78 THR B CA 1
ATOM 2560 C C . THR B 1 78 ? 4.188 30.469 0.705 1 97.88 78 THR B C 1
ATOM 2562 O O . THR B 1 78 ? 4.281 29.438 0.038 1 97.88 78 THR B O 1
ATOM 2565 N N . SER B 1 79 ? 5.188 31 1.363 1 97.62 79 SER B N 1
ATOM 2566 C CA . SER B 1 79 ? 6.465 30.328 1.549 1 97.62 79 SER B CA 1
ATOM 2567 C C . SER B 1 79 ? 6.613 29.797 2.977 1 97.62 79 SER B C 1
ATOM 2569 O O . SER B 1 79 ? 7.645 29.219 3.328 1 97.62 79 SER B O 1
ATOM 2571 N N . ALA B 1 80 ? 5.551 29.969 3.766 1 98.25 80 ALA B N 1
ATOM 2572 C CA . ALA B 1 80 ? 5.621 29.656 5.191 1 98.25 80 ALA B CA 1
ATOM 2573 C C . ALA B 1 80 ? 4.773 28.438 5.527 1 98.25 80 ALA B C 1
ATOM 2575 O O . ALA B 1 80 ? 4.117 28.406 6.57 1 98.25 80 ALA B O 1
ATOM 2576 N N . LEU B 1 81 ? 4.762 27.484 4.578 1 98.81 81 LEU B N 1
ATOM 2577 C CA . LEU B 1 81 ? 4.074 26.234 4.883 1 98.81 81 LEU B CA 1
ATOM 2578 C C . LEU B 1 81 ? 4.848 25.422 5.922 1 98.81 81 LEU B C 1
ATOM 2580 O O . LEU B 1 81 ? 5.988 25.031 5.68 1 98.81 81 LEU B O 1
ATOM 2584 N N . SER B 1 82 ? 4.172 25.188 7.059 1 98.75 82 SER B N 1
ATOM 2585 C CA . SER B 1 82 ? 4.895 24.484 8.109 1 98.75 82 SER B CA 1
ATOM 2586 C C . SER B 1 82 ? 4.18 23.188 8.492 1 98.75 82 SER B C 1
ATOM 2588 O O . SER B 1 82 ? 4.746 22.344 9.188 1 98.75 82 SER B O 1
ATOM 2590 N N . ILE B 1 83 ? 2.914 22.953 8.047 1 98.94 83 ILE B N 1
ATOM 2591 C CA . ILE B 1 83 ? 2.18 21.734 8.367 1 98.94 83 ILE B CA 1
ATOM 2592 C C . ILE B 1 83 ? 1.521 21.172 7.109 1 98.94 83 ILE B C 1
ATOM 2594 O O . ILE B 1 83 ? 0.85 21.906 6.379 1 98.94 83 ILE B O 1
ATOM 2598 N N . LEU B 1 84 ? 1.78 19.984 6.805 1 98.94 84 LEU B N 1
ATOM 2599 C CA . LEU B 1 84 ? 1.064 19.219 5.789 1 98.94 84 LEU B CA 1
ATOM 2600 C C . LEU B 1 84 ? 0.25 18.109 6.43 1 98.94 84 LEU B C 1
ATOM 2602 O O . LEU B 1 84 ? 0.809 17.219 7.07 1 98.94 84 LEU B O 1
ATOM 2606 N N . VAL B 1 85 ? -1.079 18.188 6.336 1 98.94 85 VAL B N 1
ATOM 2607 C CA . VAL B 1 85 ? -1.968 17.125 6.809 1 98.94 85 VAL B CA 1
ATOM 2608 C C . VAL B 1 85 ? -2.541 16.359 5.617 1 98.94 85 VAL B C 1
ATOM 2610 O O . VAL B 1 85 ? -3.434 16.859 4.926 1 98.94 85 VAL B O 1
ATOM 2613 N N . ASN B 1 86 ? -2 15.219 5.398 1 98.88 86 ASN B N 1
ATOM 2614 C CA . ASN B 1 86 ? -2.576 14.289 4.438 1 98.88 86 ASN B CA 1
ATOM 2615 C C . ASN B 1 86 ? -3.734 13.5 5.047 1 98.88 86 ASN B C 1
ATOM 2617 O O . ASN B 1 86 ? -3.527 12.43 5.625 1 98.88 86 ASN B O 1
ATOM 2621 N N . ASN B 1 87 ? -4.922 13.969 4.801 1 98.56 87 ASN B N 1
ATOM 2622 C CA . ASN B 1 87 ? -6.102 13.438 5.477 1 98.56 87 ASN B CA 1
ATOM 2623 C C . ASN B 1 87 ? -7.094 12.844 4.484 1 98.56 87 ASN B C 1
ATOM 2625 O O . ASN B 1 87 ? -7.859 11.938 4.828 1 98.56 87 ASN B O 1
ATOM 2629 N N . ALA B 1 88 ? -7.074 13.352 3.23 1 98.25 88 ALA B N 1
ATOM 2630 C CA . ALA B 1 88 ? -8.023 12.867 2.232 1 98.25 88 ALA B CA 1
ATOM 2631 C C . ALA B 1 88 ? -7.895 11.352 2.053 1 98.25 88 ALA B C 1
ATOM 2633 O O . ALA B 1 88 ? -6.785 10.828 1.961 1 98.25 88 ALA B O 1
ATOM 2634 N N . GLY B 1 89 ? -8.945 10.703 2.018 1 96.38 89 GLY B N 1
ATOM 2635 C CA . GLY B 1 89 ? -9.016 9.258 1.821 1 96.38 89 GLY B CA 1
ATOM 2636 C C . GLY B 1 89 ? -10.414 8.703 1.983 1 96.38 89 GLY B C 1
ATOM 2637 O O . GLY B 1 89 ? -11.32 9.406 2.443 1 96.38 89 GLY B O 1
ATOM 2638 N N . TYR B 1 90 ? -10.594 7.52 1.555 1 94.62 90 TYR B N 1
ATOM 2639 C CA . TYR B 1 90 ? -11.867 6.832 1.746 1 94.62 90 TYR B CA 1
ATOM 2640 C C . TYR B 1 90 ? -11.703 5.324 1.59 1 94.62 90 TYR B C 1
ATOM 2642 O O . TYR B 1 90 ? -10.633 4.848 1.212 1 94.62 90 TYR B O 1
ATOM 2650 N N . GLY B 1 91 ? -12.719 4.598 2.068 1 94.88 91 GLY B N 1
ATOM 2651 C CA . GLY B 1 91 ? -12.75 3.15 1.931 1 94.88 91 GLY B CA 1
ATOM 2652 C C . GLY B 1 91 ? -13.914 2.652 1.095 1 94.88 91 GLY B C 1
ATOM 2653 O O . GLY B 1 91 ? -14.938 3.328 0.981 1 94.88 91 GLY B O 1
ATOM 2654 N N . LEU B 1 92 ? -13.672 1.552 0.396 1 94 92 LEU B N 1
ATOM 2655 C CA . LEU B 1 92 ? -14.727 0.789 -0.268 1 94 92 LEU B CA 1
ATOM 2656 C C . LEU B 1 92 ? -15.047 -0.485 0.507 1 94 92 LEU B C 1
ATOM 2658 O O . LEU B 1 92 ? -14.148 -1.279 0.8 1 94 92 LEU B O 1
ATOM 2662 N N . TRP B 1 93 ? -16.25 -0.623 0.77 1 92.12 93 TRP B N 1
ATOM 2663 C CA . TRP B 1 93 ? -16.672 -1.786 1.54 1 92.12 93 TRP B CA 1
ATOM 2664 C C . TRP B 1 93 ? -17.25 -2.863 0.627 1 92.12 93 TRP B C 1
ATOM 2666 O O . TRP B 1 93 ? -18.094 -2.576 -0.224 1 92.12 93 TRP B O 1
ATOM 2676 N N . GLY B 1 94 ? -16.812 -4.094 0.77 1 94.5 94 GLY B N 1
ATOM 2677 C CA . GLY B 1 94 ? -17.25 -5.258 0.006 1 94.5 94 GLY B CA 1
ATOM 2678 C C . GLY B 1 94 ? -16.109 -6.219 -0.294 1 94.5 94 GLY B C 1
ATOM 2679 O O . GLY B 1 94 ? -14.938 -5.891 -0.084 1 94.5 94 GLY B O 1
ATOM 2680 N N . ASN B 1 95 ? -16.516 -7.445 -0.75 1 95.69 95 ASN B N 1
ATOM 2681 C CA . ASN B 1 95 ? -15.484 -8.391 -1.172 1 95.69 95 ASN B CA 1
ATOM 2682 C C . ASN B 1 95 ? -14.727 -7.875 -2.395 1 95.69 95 ASN B C 1
ATOM 2684 O O . ASN B 1 95 ? -15.32 -7.277 -3.293 1 95.69 95 ASN B O 1
ATOM 2688 N N . PHE B 1 96 ? -13.461 -8.133 -2.443 1 97.81 96 PHE B N 1
ATOM 2689 C CA . PHE B 1 96 ? -12.539 -7.691 -3.486 1 97.81 96 PHE B CA 1
ATOM 2690 C C . PHE B 1 96 ? -13.117 -7.977 -4.871 1 97.81 96 PHE B C 1
ATOM 2692 O O . PHE B 1 96 ? -13.156 -7.09 -5.727 1 97.81 96 PHE B O 1
ATOM 2699 N N . GLN B 1 97 ? -13.656 -9.156 -5 1 96.56 97 GLN B N 1
ATOM 2700 C CA . GLN B 1 97 ? -14.094 -9.609 -6.32 1 96.56 97 GLN B CA 1
ATOM 2701 C C . GLN B 1 97 ? -15.391 -8.914 -6.734 1 96.56 97 GLN B C 1
ATOM 2703 O O . GLN B 1 97 ? -15.711 -8.852 -7.926 1 96.56 97 GLN B O 1
ATOM 2708 N N . GLU B 1 98 ? -16.078 -8.359 -5.785 1 96.38 98 GLU B N 1
ATOM 2709 C C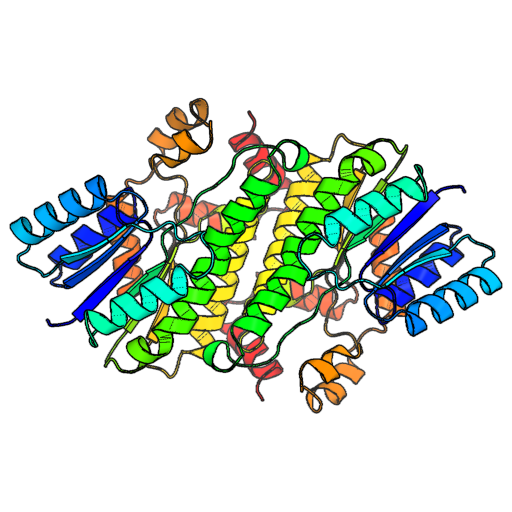A . GLU B 1 98 ? -17.391 -7.801 -6.059 1 96.38 98 GLU B CA 1
ATOM 2710 C C . GLU B 1 98 ? -17.328 -6.293 -6.277 1 96.38 98 GLU B C 1
ATOM 2712 O O . GLU B 1 98 ? -18.266 -5.684 -6.781 1 96.38 98 GLU B O 1
ATOM 2717 N N . LEU B 1 99 ? -16.234 -5.723 -5.906 1 96.5 99 LEU B N 1
ATOM 2718 C CA . LEU B 1 99 ? -16.062 -4.281 -6.039 1 96.5 99 LEU B CA 1
ATOM 2719 C C . LEU B 1 99 ? -15.5 -3.932 -7.414 1 96.5 99 LEU B C 1
ATOM 2721 O O . LEU B 1 99 ? -14.703 -4.688 -7.977 1 96.5 99 LEU B O 1
ATOM 2725 N N . SER B 1 100 ? -15.891 -2.76 -7.914 1 97.38 100 SER B N 1
ATOM 2726 C CA . SER B 1 100 ? -15.359 -2.252 -9.172 1 97.38 100 SER B CA 1
ATOM 2727 C C . SER B 1 100 ? -13.852 -2.051 -9.094 1 97.38 100 SER B C 1
ATOM 2729 O O . SER B 1 100 ? -13.352 -1.404 -8.172 1 97.38 100 SER B O 1
ATOM 2731 N N . LEU B 1 101 ? -13.18 -2.678 -10.133 1 97.62 101 LEU B N 1
ATOM 2732 C CA . LEU B 1 101 ? -11.734 -2.512 -10.172 1 97.62 101 LEU B CA 1
ATOM 2733 C C . LEU B 1 101 ? -11.359 -1.038 -10.281 1 97.62 101 LEU B C 1
ATOM 2735 O O . LEU B 1 101 ? -10.438 -0.577 -9.602 1 97.62 101 LEU B O 1
ATOM 2739 N N . ARG B 1 102 ? -12.047 -0.358 -11.133 1 97.19 102 ARG B N 1
ATOM 2740 C CA . ARG B 1 102 ? -11.797 1.063 -11.336 1 97.19 102 ARG B CA 1
ATOM 2741 C C . ARG B 1 102 ? -11.922 1.841 -10.031 1 97.19 102 ARG B C 1
ATOM 2743 O O . ARG B 1 102 ? -11.062 2.666 -9.711 1 97.19 102 ARG B O 1
ATOM 2750 N N . GLU B 1 103 ? -12.969 1.606 -9.219 1 97.44 103 GLU B N 1
ATOM 2751 C CA . GLU B 1 103 ? -13.188 2.311 -7.957 1 97.44 103 GLU B CA 1
ATOM 2752 C C . GLU B 1 103 ? -12.117 1.947 -6.93 1 97.44 103 GLU B C 1
ATOM 2754 O O . GLU B 1 103 ? -11.68 2.801 -6.156 1 97.44 103 GLU B O 1
ATOM 2759 N N . GLN B 1 104 ? -11.773 0.692 -6.945 1 98.06 104 GLN B N 1
ATOM 2760 C CA . GLN B 1 104 ? -10.734 0.24 -6.02 1 98.06 104 GLN B CA 1
ATOM 2761 C C . GLN B 1 104 ? -9.398 0.912 -6.316 1 98.06 104 GLN B C 1
ATOM 2763 O O . GLN B 1 104 ? -8.711 1.37 -5.398 1 98.06 104 GLN B O 1
ATOM 2768 N N . LEU B 1 105 ? -9.031 1.003 -7.605 1 97.88 105 LEU B N 1
ATOM 2769 C CA . LEU B 1 105 ? -7.777 1.636 -7.988 1 97.88 105 LEU B CA 1
ATOM 2770 C C . LEU B 1 105 ? -7.824 3.139 -7.73 1 97.88 105 LEU B C 1
ATOM 2772 O O . LEU B 1 105 ? -6.809 3.746 -7.387 1 97.88 105 LEU B O 1
ATOM 2776 N N . ASN B 1 106 ? -8.977 3.744 -7.945 1 97.81 106 ASN B N 1
ATOM 2777 C CA . ASN B 1 106 ? -9.133 5.16 -7.633 1 97.81 106 ASN B CA 1
ATOM 2778 C C . ASN B 1 106 ? -8.922 5.434 -6.145 1 97.81 106 ASN B C 1
ATOM 2780 O O . ASN B 1 106 ? -8.336 6.449 -5.773 1 97.81 106 ASN B O 1
ATOM 2784 N N . MET B 1 107 ? -9.438 4.566 -5.293 1 97.75 107 MET B N 1
ATOM 2785 C CA . MET B 1 107 ? -9.227 4.668 -3.854 1 97.75 107 MET B CA 1
ATOM 2786 C C . MET B 1 107 ? -7.738 4.617 -3.52 1 97.75 107 MET B C 1
ATOM 2788 O O . MET B 1 107 ? -7.246 5.418 -2.725 1 97.75 107 MET B O 1
ATOM 2792 N N . LEU B 1 108 ? -7.004 3.689 -4.172 1 98.44 108 LEU B N 1
ATOM 2793 C CA . LEU B 1 108 ? -5.574 3.559 -3.916 1 98.44 108 LEU B CA 1
ATOM 2794 C C . LEU B 1 108 ? -4.82 4.797 -4.395 1 98.44 108 LEU B C 1
ATOM 2796 O O . LEU B 1 108 ? -3.861 5.23 -3.756 1 98.44 108 LEU B O 1
ATOM 2800 N N . ARG B 1 109 ? -5.266 5.336 -5.516 1 98.12 109 ARG B N 1
ATOM 2801 C CA . ARG B 1 109 ? -4.688 6.578 -6.02 1 98.12 109 ARG B CA 1
ATOM 2802 C C . ARG B 1 109 ? -4.797 7.691 -4.984 1 98.12 109 ARG B C 1
ATOM 2804 O O . ARG B 1 109 ? -3.828 8.406 -4.73 1 98.12 109 ARG B O 1
ATOM 2811 N N . LEU B 1 110 ? -5.91 7.816 -4.414 1 98.44 110 LEU B N 1
ATOM 2812 C CA . LEU B 1 110 ? -6.148 8.867 -3.434 1 98.44 110 LEU B CA 1
ATOM 2813 C C . LEU B 1 110 ? -5.414 8.57 -2.131 1 98.44 110 LEU B C 1
ATOM 2815 O O . LEU B 1 110 ? -4.727 9.438 -1.588 1 98.44 110 LEU B O 1
ATOM 2819 N N . ASN B 1 111 ? -5.543 7.32 -1.626 1 98.62 111 ASN B N 1
ATOM 2820 C CA . ASN B 1 111 ? -5.066 6.953 -0.297 1 98.62 111 ASN B CA 1
ATOM 2821 C C . ASN B 1 111 ? -3.545 6.848 -0.259 1 98.62 111 ASN B C 1
ATOM 2823 O O . ASN B 1 111 ? -2.936 6.973 0.805 1 98.62 111 ASN B O 1
ATOM 2827 N N . ILE B 1 112 ? -2.959 6.547 -1.433 1 98.75 112 ILE B N 1
ATOM 2828 C CA . ILE B 1 112 ? -1.528 6.27 -1.417 1 98.75 112 ILE B CA 1
ATOM 2829 C C . ILE B 1 112 ? -0.795 7.277 -2.301 1 98.75 112 ILE B C 1
ATOM 2831 O O . ILE B 1 112 ? -0.085 8.148 -1.798 1 98.75 112 ILE B O 1
ATOM 2835 N N . ASP B 1 113 ? -1.114 7.285 -3.615 1 98.56 113 ASP B N 1
ATOM 2836 C CA . ASP B 1 113 ? -0.323 8.062 -4.566 1 98.56 113 ASP B CA 1
ATOM 2837 C C . ASP B 1 113 ? -0.386 9.555 -4.25 1 98.56 113 ASP B C 1
ATOM 2839 O O . ASP B 1 113 ? 0.629 10.25 -4.312 1 98.56 113 ASP B O 1
ATOM 2843 N N . ALA B 1 114 ? -1.558 10.031 -3.943 1 98.62 114 ALA B N 1
ATOM 2844 C CA . ALA B 1 114 ? -1.727 11.453 -3.648 1 98.62 114 ALA B CA 1
ATOM 2845 C C . ALA B 1 114 ? -0.874 11.875 -2.455 1 98.62 114 ALA B C 1
ATOM 2847 O O . ALA B 1 114 ? -0.277 12.953 -2.459 1 98.62 114 ALA B O 1
ATOM 2848 N N . VAL B 1 115 ? -0.824 11.031 -1.424 1 98.75 115 VAL B N 1
ATOM 2849 C CA . VAL B 1 115 ? -0.047 11.312 -0.222 1 98.75 115 VAL B CA 1
ATOM 2850 C C . VAL B 1 115 ? 1.437 11.398 -0.574 1 98.75 115 VAL B C 1
ATOM 2852 O O . VAL B 1 115 ? 2.127 12.328 -0.159 1 98.75 115 VAL B O 1
ATOM 2855 N N . ILE B 1 116 ? 1.943 10.414 -1.376 1 98.75 116 ILE B N 1
ATOM 2856 C CA . ILE B 1 116 ? 3.342 10.344 -1.784 1 98.75 116 ILE B CA 1
ATOM 2857 C C . ILE B 1 116 ? 3.699 11.562 -2.627 1 98.75 116 ILE B C 1
ATOM 2859 O O . ILE B 1 116 ? 4.719 12.211 -2.389 1 98.75 116 ILE B O 1
ATOM 2863 N N . GLU B 1 117 ? 2.854 11.891 -3.578 1 98.69 117 GLU B N 1
ATOM 2864 C CA . GLU B 1 117 ? 3.107 12.992 -4.504 1 98.69 117 GLU B CA 1
ATOM 2865 C C . GLU B 1 117 ? 3.127 14.328 -3.773 1 98.69 117 GLU B C 1
ATOM 2867 O O . GLU B 1 117 ? 4.035 15.141 -3.971 1 98.69 117 GLU B O 1
ATOM 2872 N N . LEU B 1 118 ? 2.131 14.57 -2.936 1 98.75 118 LEU B N 1
ATOM 2873 C CA . LEU B 1 118 ? 2.035 15.836 -2.219 1 98.75 118 LEU B CA 1
ATOM 2874 C C . LEU B 1 118 ? 3.23 16.031 -1.29 1 98.75 118 LEU B C 1
ATOM 2876 O O . LEU B 1 118 ? 3.822 17.109 -1.248 1 98.75 118 LEU B O 1
ATOM 2880 N N . THR B 1 119 ? 3.535 14.953 -0.562 1 98.81 119 THR B N 1
ATOM 2881 C CA . THR B 1 119 ? 4.676 15.016 0.348 1 98.81 119 THR B CA 1
ATOM 2882 C C . THR B 1 119 ? 5.961 15.32 -0.415 1 98.81 119 THR B C 1
ATOM 2884 O O . THR B 1 119 ? 6.734 16.188 -0.012 1 98.81 119 THR B O 1
ATOM 2887 N N . HIS B 1 120 ? 6.16 14.609 -1.522 1 98.69 120 HIS B N 1
ATOM 2888 C CA . HIS B 1 120 ? 7.367 14.797 -2.316 1 98.69 120 HIS B CA 1
ATOM 2889 C C . HIS B 1 120 ? 7.484 16.234 -2.811 1 98.69 120 HIS B C 1
ATOM 2891 O O . HIS B 1 120 ? 8.547 16.859 -2.705 1 98.69 120 HIS B O 1
ATOM 2897 N N . HIS B 1 121 ? 6.414 16.812 -3.299 1 98.5 121 HIS B N 1
ATOM 2898 C CA . HIS B 1 121 ? 6.41 18.141 -3.896 1 98.5 121 HIS B CA 1
ATOM 2899 C C . HIS B 1 121 ? 6.555 19.234 -2.834 1 98.5 121 HIS B C 1
ATOM 2901 O O . HIS B 1 121 ? 7.117 20.297 -3.098 1 98.5 121 HIS B O 1
ATOM 2907 N N . LEU B 1 122 ? 6.113 18.969 -1.598 1 98.81 122 LEU B N 1
ATOM 2908 C CA . LEU B 1 122 ? 6.016 20.047 -0.612 1 98.81 122 LEU B CA 1
ATOM 2909 C C . LEU B 1 122 ? 7.145 19.953 0.406 1 98.81 122 LEU B C 1
ATOM 2911 O O . LEU B 1 122 ? 7.344 20.859 1.207 1 98.81 122 LEU B O 1
ATOM 2915 N N . LEU B 1 123 ? 7.918 18.812 0.369 1 98.69 123 LEU B N 1
ATOM 2916 C CA . LEU B 1 123 ? 9.008 18.641 1.319 1 98.69 123 LEU B CA 1
ATOM 2917 C C . LEU B 1 123 ? 10.008 19.781 1.235 1 98.69 123 LEU B C 1
ATOM 2919 O O . LEU B 1 123 ? 10.484 20.266 2.262 1 98.69 123 LEU B O 1
ATOM 2923 N N . PRO B 1 124 ? 10.305 20.297 0.013 1 98.25 124 PRO B N 1
ATOM 2924 C CA . PRO B 1 124 ? 11.281 21.391 -0.063 1 98.25 124 PRO B CA 1
ATOM 2925 C C . PRO B 1 124 ? 10.844 22.641 0.709 1 98.25 124 PRO B C 1
ATOM 2927 O O . PRO B 1 124 ? 11.648 23.25 1.411 1 98.25 124 PRO B O 1
ATOM 2930 N N . VAL B 1 125 ? 9.617 23.047 0.653 1 98.5 125 VAL B N 1
ATOM 2931 C CA . VAL B 1 125 ? 9.148 24.234 1.361 1 98.5 125 VAL B CA 1
ATOM 2932 C C . VAL B 1 125 ? 9.031 23.938 2.854 1 98.5 125 VAL B C 1
ATOM 2934 O O . VAL B 1 125 ? 9.297 24.797 3.691 1 98.5 125 VAL B O 1
ATOM 2937 N N . LEU B 1 126 ? 8.656 22.719 3.25 1 98.81 126 LEU B N 1
ATOM 2938 C CA . LEU B 1 126 ? 8.57 22.328 4.652 1 98.81 126 LEU B CA 1
ATOM 2939 C C . LEU B 1 126 ? 9.945 22.375 5.312 1 98.81 126 LEU B C 1
ATOM 2941 O O . LEU B 1 126 ? 10.078 22.828 6.445 1 98.81 126 LEU B O 1
ATOM 2945 N N . LYS B 1 127 ? 10.93 21.969 4.582 1 98.44 127 LYS B N 1
ATOM 2946 C CA . LYS B 1 127 ? 12.281 21.859 5.117 1 98.44 127 LYS B CA 1
ATOM 2947 C C . LYS B 1 127 ? 12.898 23.25 5.336 1 98.44 127 LYS B C 1
ATOM 2949 O O . LYS B 1 127 ? 13.906 23.375 6.031 1 98.44 127 LYS B O 1
ATOM 2954 N N . LYS B 1 128 ? 12.32 24.25 4.742 1 98 128 LYS B N 1
ATOM 2955 C CA . LYS B 1 128 ? 12.836 25.609 4.871 1 98 128 LYS B CA 1
ATOM 2956 C C . LYS B 1 128 ? 12.352 26.266 6.164 1 98 128 LYS B C 1
ATOM 2958 O O . LYS B 1 128 ? 12.867 27.312 6.574 1 98 128 LYS B O 1
ATOM 2963 N N . GLN B 1 129 ? 11.414 25.656 6.832 1 98.31 129 GLN B N 1
ATOM 2964 C CA . GLN B 1 129 ? 10.859 26.219 8.062 1 98.31 129 GLN B CA 1
ATOM 2965 C C . GLN B 1 129 ? 11.734 25.875 9.266 1 98.31 129 GLN B C 1
ATOM 2967 O O . GLN B 1 129 ? 12.547 24.953 9.203 1 98.31 129 GLN B O 1
ATOM 2972 N N . LYS B 1 130 ? 11.586 26.656 10.328 1 97.81 130 LYS B N 1
ATOM 2973 C CA . LYS B 1 130 ? 12.281 26.359 11.57 1 97.81 130 LYS B CA 1
ATOM 2974 C C . LYS B 1 130 ? 11.812 25.016 12.148 1 97.81 130 LYS B C 1
ATOM 2976 O O . LYS B 1 130 ? 12.617 24.234 12.648 1 97.81 130 LYS B O 1
ATOM 2981 N N . GLN B 1 131 ? 10.555 24.828 12.141 1 98.38 131 GLN B N 1
ATOM 2982 C CA . GLN B 1 131 ? 9.891 23.594 12.531 1 98.38 131 GLN B CA 1
ATOM 2983 C C . GLN B 1 131 ? 8.695 23.297 11.625 1 98.38 131 GLN B C 1
ATOM 2985 O O . GLN B 1 131 ? 7.867 24.188 11.383 1 98.38 131 GLN B O 1
ATOM 2990 N N . ALA B 1 132 ? 8.672 22.109 11.062 1 98.81 132 ALA B N 1
ATOM 2991 C CA . ALA B 1 132 ? 7.551 21.703 10.211 1 98.81 132 ALA B CA 1
ATOM 2992 C C . ALA B 1 132 ? 7.047 20.312 10.586 1 98.81 132 ALA B C 1
ATOM 2994 O O . ALA B 1 132 ? 7.715 19.578 11.312 1 98.81 132 ALA B O 1
ATOM 2995 N N . TYR B 1 133 ? 5.781 19.984 10.148 1 98.94 133 TYR B N 1
ATOM 2996 C CA . TYR B 1 133 ? 5.121 18.734 10.5 1 98.94 133 TYR B CA 1
ATOM 2997 C C . TYR B 1 133 ? 4.406 18.141 9.289 1 98.94 133 TYR B C 1
ATOM 2999 O O . TYR B 1 133 ? 3.807 18.859 8.492 1 98.94 133 TYR B O 1
ATOM 3007 N N . ILE B 1 134 ? 4.547 16.906 9.141 1 98.94 134 ILE B N 1
ATOM 3008 C CA . ILE B 1 134 ? 3.689 16.109 8.266 1 98.94 134 ILE B CA 1
ATOM 3009 C C . ILE B 1 134 ? 2.834 15.164 9.102 1 98.94 134 ILE B C 1
ATOM 3011 O O . ILE B 1 134 ? 3.355 14.406 9.914 1 98.94 134 ILE B O 1
ATOM 3015 N N . LEU B 1 135 ? 1.548 15.258 8.992 1 98.94 135 LEU B N 1
ATOM 3016 C CA . LEU B 1 135 ? 0.609 14.328 9.609 1 98.94 135 LEU B CA 1
ATOM 3017 C C . LEU B 1 135 ? -0.119 13.508 8.547 1 98.94 135 LEU B C 1
ATOM 3019 O O . LEU B 1 135 ? -0.923 14.055 7.781 1 98.94 135 LEU B O 1
ATOM 3023 N N . ASN B 1 136 ? 0.227 12.242 8.43 1 98.94 136 ASN B N 1
ATOM 3024 C CA . ASN B 1 136 ? -0.498 11.312 7.574 1 98.94 136 ASN B CA 1
ATOM 3025 C C . ASN B 1 136 ? -1.623 10.617 8.328 1 98.94 136 ASN B C 1
A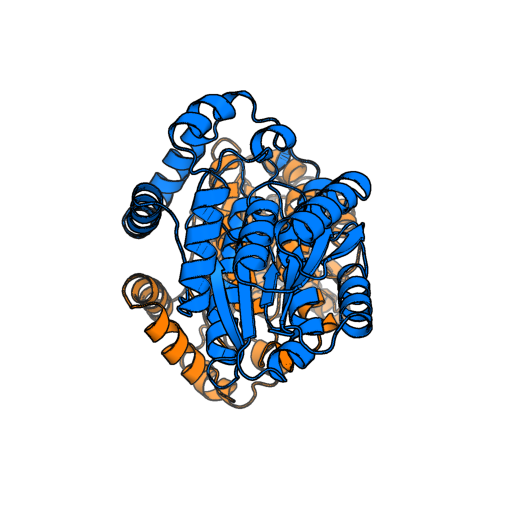TOM 3027 O O . ASN B 1 136 ? -1.408 10.094 9.43 1 98.94 136 ASN B O 1
ATOM 3031 N N . VAL B 1 137 ? -2.795 10.609 7.738 1 98.5 137 VAL B N 1
ATOM 3032 C CA . VAL B 1 137 ? -3.926 9.961 8.391 1 98.5 137 VAL B CA 1
ATOM 3033 C C . VAL B 1 137 ? -4.09 8.539 7.852 1 98.5 137 VAL B C 1
ATOM 3035 O O . VAL B 1 137 ? -4.359 8.352 6.664 1 98.5 137 VAL B O 1
ATOM 3038 N N . SER B 1 138 ? -3.857 7.605 8.672 1 97.75 138 SER B N 1
ATOM 3039 C CA . SER B 1 138 ? -4.062 6.184 8.414 1 97.75 138 SER B CA 1
ATOM 3040 C C . SER B 1 138 ? -5.359 5.688 9.039 1 97.75 138 SER B C 1
ATOM 3042 O O . SER B 1 138 ? -6.426 6.262 8.812 1 97.75 138 SER B O 1
ATOM 3044 N N . SER B 1 139 ? -5.273 4.586 9.75 1 94.5 139 SER B N 1
ATOM 3045 C CA . SER B 1 139 ? -6.402 3.949 10.43 1 94.5 139 SER B CA 1
ATOM 3046 C C . SER B 1 139 ? -5.934 2.826 11.344 1 94.5 139 SER B C 1
ATOM 3048 O O . SER B 1 139 ? -4.824 2.311 11.195 1 94.5 139 SER B O 1
ATOM 3050 N N . THR B 1 140 ? -6.809 2.525 12.328 1 92.44 140 THR B N 1
ATOM 3051 C CA . THR B 1 140 ? -6.539 1.318 13.102 1 92.44 140 THR B CA 1
ATOM 3052 C C . THR B 1 140 ? -6.574 0.082 12.211 1 92.44 140 THR B C 1
ATOM 3054 O O . THR B 1 140 ? -6.008 -0.956 12.555 1 92.44 140 THR B O 1
ATOM 3057 N N . ALA B 1 141 ? -7.188 0.154 11.047 1 92.94 141 ALA B N 1
ATOM 3058 C CA . ALA B 1 141 ? -7.219 -0.93 10.07 1 92.94 141 ALA B CA 1
ATOM 3059 C C . ALA B 1 141 ? -5.82 -1.224 9.531 1 92.94 141 ALA B C 1
ATOM 3061 O O . ALA B 1 141 ? -5.598 -2.264 8.906 1 92.94 141 ALA B O 1
ATOM 3062 N N . ALA B 1 142 ? -4.879 -0.33 9.789 1 95.75 142 ALA B N 1
ATOM 3063 C CA . ALA B 1 142 ? -3.518 -0.47 9.281 1 95.75 142 ALA B CA 1
ATOM 3064 C C . ALA B 1 142 ? -2.795 -1.63 9.961 1 95.75 142 ALA B C 1
ATOM 3066 O O . ALA B 1 142 ? -1.761 -2.094 9.477 1 95.75 142 ALA B O 1
ATOM 3067 N N . TYR B 1 143 ? -3.324 -2.076 11.094 1 93.38 143 TYR B N 1
ATOM 3068 C CA . TYR B 1 143 ? -2.553 -2.973 11.945 1 93.38 143 TYR B CA 1
ATOM 3069 C C . TYR B 1 143 ? -2.965 -4.426 11.719 1 93.38 143 TYR B C 1
ATOM 3071 O O . TYR B 1 143 ? -2.492 -5.324 12.422 1 93.38 143 TYR B O 1
ATOM 3079 N N . GLN B 1 144 ? -3.861 -4.633 10.797 1 91.5 144 GLN B N 1
ATOM 3080 C CA . GLN B 1 144 ? -4.355 -5.977 10.516 1 91.5 144 GLN B CA 1
ATOM 3081 C C . GLN B 1 144 ? -4.992 -6.051 9.133 1 91.5 144 GLN B C 1
ATOM 3083 O O . GLN B 1 144 ? -5.438 -5.039 8.594 1 91.5 144 GLN B O 1
ATOM 3088 N N . ALA B 1 145 ? -4.996 -7.332 8.602 1 93 145 ALA B N 1
ATOM 3089 C CA . ALA B 1 145 ? -5.812 -7.566 7.414 1 93 145 ALA B CA 1
ATOM 3090 C C . ALA B 1 145 ? -7.297 -7.543 7.75 1 93 145 ALA B C 1
ATOM 3092 O O . ALA B 1 145 ? -7.719 -8.086 8.773 1 93 145 ALA B O 1
ATOM 3093 N N . VAL B 1 146 ? -8.078 -6.879 6.918 1 92.31 146 VAL B N 1
ATOM 3094 C CA . VAL B 1 146 ? -9.508 -6.742 7.199 1 92.31 146 VAL B CA 1
ATOM 3095 C C . VAL B 1 146 ? -10.312 -7.211 5.992 1 92.31 146 VAL B C 1
ATOM 3097 O O . VAL B 1 146 ? -10.547 -6.441 5.055 1 92.31 146 VAL B O 1
ATOM 3100 N N . PRO B 1 147 ? -10.836 -8.461 6.07 1 93.5 147 PRO B N 1
ATOM 3101 C CA . PRO B 1 147 ? -11.742 -8.883 5.004 1 93.5 147 PRO B CA 1
ATOM 3102 C C . PRO B 1 147 ? -12.906 -7.906 4.801 1 93.5 147 PRO B C 1
ATOM 3104 O O . PRO B 1 147 ? -13.375 -7.289 5.758 1 93.5 147 PRO B O 1
ATOM 3107 N N . THR B 1 148 ? -13.367 -7.664 3.529 1 93.19 148 THR B N 1
ATOM 3108 C CA . THR B 1 148 ? -14.422 -6.766 3.072 1 93.19 148 THR B CA 1
ATOM 3109 C C . THR B 1 148 ? -13.938 -5.32 3.057 1 93.19 148 THR B C 1
ATOM 3111 O O . THR B 1 148 ? -14.633 -4.43 2.574 1 93.19 148 THR B O 1
ATOM 3114 N N . LEU B 1 149 ? -12.773 -5.039 3.602 1 95.12 149 LEU B N 1
ATOM 3115 C CA . LEU B 1 149 ? -12.031 -3.783 3.486 1 95.12 149 LEU B CA 1
ATOM 3116 C C . LEU B 1 149 ? -10.578 -4.039 3.104 1 95.12 149 LEU B C 1
ATOM 3118 O O . LEU B 1 149 ? -9.672 -3.369 3.604 1 95.12 149 LEU B O 1
ATOM 3122 N N . ALA B 1 150 ? -10.398 -5.039 2.293 1 96.56 150 ALA B N 1
ATOM 3123 C CA . ALA B 1 150 ? -9.07 -5.598 2.027 1 96.56 150 ALA B CA 1
ATOM 3124 C C . ALA B 1 150 ? -8.109 -4.52 1.541 1 96.56 150 ALA B C 1
ATOM 3126 O O . ALA B 1 150 ? -7.055 -4.309 2.139 1 96.56 150 ALA B O 1
ATOM 3127 N N . LEU B 1 151 ? -8.492 -3.787 0.501 1 98.5 151 LEU B N 1
ATOM 3128 C CA . LEU B 1 151 ? -7.578 -2.82 -0.094 1 98.5 151 LEU B CA 1
ATOM 3129 C C . LEU B 1 151 ? -7.504 -1.552 0.75 1 98.5 151 LEU B C 1
ATOM 3131 O O . LEU B 1 151 ? -6.457 -0.903 0.811 1 98.5 151 LEU B O 1
ATOM 3135 N N . TYR B 1 152 ? -8.562 -1.189 1.453 1 97.06 152 TYR B N 1
ATOM 3136 C CA . TYR B 1 152 ? -8.508 -0.049 2.361 1 97.06 152 TYR B CA 1
ATOM 3137 C C . TYR B 1 152 ? -7.5 -0.292 3.48 1 97.06 152 TYR B C 1
ATOM 3139 O O . TYR B 1 152 ? -6.59 0.513 3.691 1 97.06 152 TYR B O 1
ATOM 3147 N N . ALA B 1 153 ? -7.684 -1.444 4.172 1 97.19 153 ALA B N 1
ATOM 3148 C CA . ALA B 1 153 ? -6.773 -1.784 5.262 1 97.19 153 ALA B CA 1
ATOM 3149 C C . ALA B 1 153 ? -5.332 -1.869 4.77 1 97.19 153 ALA B C 1
ATOM 3151 O O . ALA B 1 153 ? -4.414 -1.37 5.43 1 97.19 153 ALA B O 1
ATOM 3152 N N . ALA B 1 154 ? -5.152 -2.463 3.613 1 98.69 154 ALA B N 1
ATOM 3153 C CA . ALA B 1 154 ? -3.816 -2.572 3.035 1 98.69 154 ALA B CA 1
ATOM 3154 C C . ALA B 1 154 ? -3.23 -1.193 2.748 1 98.69 154 ALA B C 1
ATOM 3156 O O . ALA B 1 154 ? -2.045 -0.952 2.994 1 98.69 154 ALA B O 1
ATOM 3157 N N . SER B 1 155 ? -4.031 -0.273 2.238 1 98.75 155 SER B N 1
ATOM 3158 C CA . SER B 1 155 ? -3.561 1.078 1.948 1 98.75 155 SER B CA 1
ATOM 3159 C C . SER B 1 155 ? -3.139 1.802 3.223 1 98.75 155 SER B C 1
ATOM 3161 O O . SER B 1 155 ? -2.168 2.561 3.219 1 98.75 155 SER B O 1
ATOM 3163 N N . LYS B 1 156 ? -3.875 1.569 4.285 1 98.44 156 LYS B N 1
ATOM 3164 C CA . LYS B 1 156 ? -3.549 2.23 5.547 1 98.44 156 LYS B CA 1
ATOM 3165 C C . LYS B 1 156 ? -2.318 1.602 6.195 1 98.44 156 LYS B C 1
ATOM 3167 O O . LYS B 1 156 ? -1.537 2.291 6.855 1 98.44 156 LYS B O 1
ATOM 3172 N N . SER B 1 157 ? -2.117 0.299 5.992 1 98.38 157 SER B N 1
ATOM 3173 C CA . SER B 1 157 ? -0.86 -0.33 6.387 1 98.38 157 SER B CA 1
ATOM 3174 C C . SER B 1 157 ? 0.321 0.274 5.633 1 98.38 157 SER B C 1
ATOM 3176 O O . SER B 1 157 ? 1.386 0.497 6.211 1 98.38 157 SER B O 1
ATOM 3178 N N . PHE B 1 158 ? 0.133 0.51 4.336 1 98.75 158 PHE B N 1
ATOM 3179 C CA . PHE B 1 158 ? 1.133 1.187 3.518 1 98.75 158 PHE B CA 1
ATOM 3180 C C . PHE B 1 158 ? 1.5 2.537 4.121 1 98.75 158 PHE B C 1
ATOM 3182 O O . PHE B 1 158 ? 2.68 2.834 4.316 1 98.75 158 PHE B O 1
ATOM 3189 N N . ILE B 1 159 ? 0.51 3.33 4.465 1 98.88 159 ILE B N 1
ATOM 3190 C CA . ILE B 1 159 ? 0.708 4.688 4.961 1 98.88 159 ILE B CA 1
ATOM 3191 C C . ILE B 1 159 ? 1.462 4.648 6.289 1 98.88 159 ILE B C 1
ATOM 3193 O O . ILE B 1 159 ? 2.338 5.477 6.535 1 98.88 159 ILE B O 1
ATOM 3197 N N . LEU B 1 160 ? 1.104 3.727 7.133 1 98.44 160 LEU B N 1
ATOM 3198 C CA . LEU B 1 160 ? 1.771 3.59 8.422 1 98.44 160 LEU B CA 1
ATOM 3199 C C . LEU B 1 160 ? 3.25 3.27 8.242 1 98.44 160 LEU B C 1
ATOM 3201 O O . LEU B 1 160 ? 4.109 3.943 8.812 1 98.44 160 LEU B O 1
ATOM 3205 N N . SER B 1 161 ? 3.574 2.242 7.43 1 98.19 161 SER B N 1
ATOM 3206 C CA . SER B 1 161 ? 4.953 1.845 7.16 1 98.19 161 SER B CA 1
ATOM 3207 C C . SER B 1 161 ? 5.75 2.988 6.539 1 98.19 161 SER B C 1
ATOM 3209 O O . SER B 1 161 ? 6.852 3.303 6.992 1 98.19 161 SER B O 1
ATOM 3211 N N . TYR B 1 162 ? 5.145 3.641 5.527 1 98.69 162 TYR B N 1
ATOM 3212 C CA . TYR B 1 162 ? 5.746 4.77 4.828 1 98.69 162 TYR B CA 1
ATOM 3213 C C . TYR B 1 162 ? 6.059 5.906 5.797 1 98.69 162 TYR B C 1
ATOM 3215 O O . TYR B 1 162 ? 7.16 6.461 5.781 1 98.69 162 TYR B O 1
ATOM 3223 N N . SER B 1 163 ? 5.105 6.219 6.645 1 98.81 163 SER B N 1
ATOM 3224 C CA . SER B 1 163 ? 5.242 7.336 7.57 1 98.81 163 SER B CA 1
ATOM 3225 C C . SER B 1 163 ? 6.414 7.125 8.523 1 98.81 163 SER B C 1
ATOM 3227 O O . SER B 1 163 ? 7.199 8.047 8.766 1 98.81 163 SER B O 1
ATOM 3229 N N . ARG B 1 164 ? 6.484 5.918 9.023 1 97.94 164 ARG B N 1
ATOM 3230 C CA . ARG B 1 164 ? 7.543 5.625 9.984 1 97.94 164 ARG B CA 1
ATOM 3231 C C . ARG B 1 164 ? 8.914 5.676 9.312 1 97.94 164 ARG B C 1
ATOM 3233 O O . ARG B 1 164 ? 9.875 6.172 9.906 1 97.94 164 ARG B O 1
ATOM 3240 N N . ALA B 1 165 ? 9.031 5.129 8.109 1 97.75 165 ALA B N 1
ATOM 3241 C CA . ALA B 1 165 ? 10.297 5.172 7.391 1 97.75 165 ALA B CA 1
ATOM 3242 C C . ALA B 1 165 ? 10.688 6.605 7.055 1 97.75 165 ALA B C 1
ATOM 3244 O O . ALA B 1 165 ? 11.852 6.996 7.23 1 97.75 165 ALA B O 1
ATOM 3245 N N . LEU B 1 166 ? 9.734 7.383 6.574 1 98.44 166 LEU B N 1
ATOM 3246 C CA . LEU B 1 166 ? 9.984 8.781 6.23 1 98.44 166 LEU B CA 1
ATOM 3247 C C . LEU B 1 166 ? 10.438 9.562 7.457 1 98.44 166 LEU B C 1
ATOM 3249 O O . LEU B 1 166 ? 11.336 10.406 7.363 1 98.44 166 LEU B O 1
ATOM 3253 N N . ARG B 1 167 ? 9.758 9.344 8.609 1 98.38 167 ARG B N 1
ATOM 3254 C CA . ARG B 1 167 ? 10.125 9.969 9.875 1 98.38 167 ARG B CA 1
ATOM 3255 C C . ARG B 1 167 ? 11.609 9.773 10.172 1 98.38 167 ARG B C 1
ATOM 3257 O O . ARG B 1 167 ? 12.312 10.727 10.523 1 98.38 167 ARG B O 1
ATOM 3264 N N . TYR B 1 168 ? 12.047 8.539 10.023 1 96.56 168 TYR B N 1
ATOM 3265 C CA . TYR B 1 168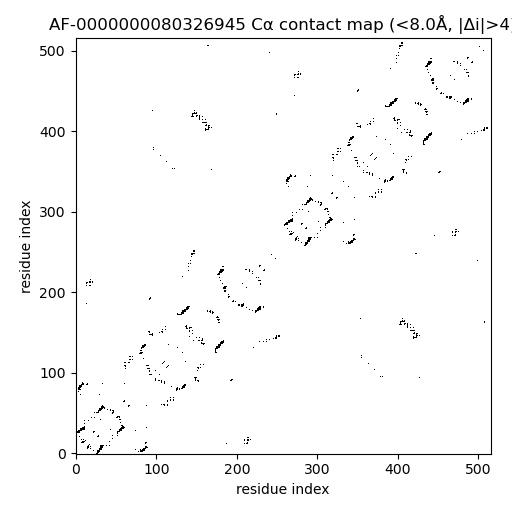 ? 13.453 8.234 10.281 1 96.56 168 TYR B CA 1
ATOM 3266 C C . TYR B 1 168 ? 14.352 8.969 9.297 1 96.56 168 TYR B C 1
ATOM 3268 O O . TYR B 1 168 ? 15.383 9.531 9.688 1 96.56 168 TYR B O 1
ATOM 3276 N N . GLU B 1 169 ? 14 8.992 8.016 1 96.75 169 GLU B N 1
ATOM 3277 C CA . GLU B 1 169 ? 14.82 9.617 6.984 1 96.75 169 GLU B CA 1
ATOM 3278 C C . GLU B 1 169 ? 14.945 11.125 7.211 1 96.75 169 GLU B C 1
ATOM 3280 O O . GLU B 1 169 ? 15.953 11.734 6.844 1 96.75 169 GLU B O 1
ATOM 3285 N N . LEU B 1 170 ? 13.914 11.711 7.852 1 98.06 170 LEU B N 1
ATOM 3286 C CA . LEU B 1 170 ? 13.883 13.164 8.008 1 98.06 170 LEU B CA 1
ATOM 3287 C C . LEU B 1 170 ? 14.281 13.562 9.43 1 98.06 170 LEU B C 1
ATOM 3289 O O . LEU B 1 170 ? 14.156 14.727 9.805 1 98.06 170 LEU B O 1
ATOM 3293 N N . LYS B 1 171 ? 14.75 12.617 10.242 1 95.81 171 LYS B N 1
ATOM 3294 C CA . LYS B 1 171 ? 14.961 12.828 11.672 1 95.81 171 LYS B CA 1
ATOM 3295 C C . LYS B 1 171 ? 15.938 13.977 11.914 1 95.81 171 LYS B C 1
ATOM 3297 O O . LYS B 1 171 ? 15.883 14.625 12.961 1 95.81 171 LYS B O 1
ATOM 3302 N N . ASP B 1 172 ? 16.812 14.242 10.945 1 96.69 172 ASP B N 1
ATOM 3303 C CA . ASP B 1 172 ? 17.812 15.289 11.117 1 96.69 172 ASP B CA 1
ATOM 3304 C C . ASP B 1 172 ? 17.391 16.578 10.422 1 96.69 172 ASP B C 1
ATOM 3306 O O . ASP B 1 172 ? 18.172 17.516 10.305 1 96.69 172 ASP B O 1
ATOM 3310 N N . SER B 1 173 ? 16.234 16.625 9.867 1 97.94 173 SER B N 1
ATOM 3311 C CA . SER B 1 173 ? 15.641 17.828 9.289 1 97.94 173 SER B CA 1
ATOM 3312 C C . SER B 1 173 ? 14.656 18.484 10.258 1 97.94 173 SER B C 1
ATOM 3314 O O . SER B 1 173 ? 14.352 17.922 11.312 1 97.94 173 SER B O 1
ATOM 3316 N N . PRO B 1 174 ? 14.195 19.672 9.945 1 98.56 174 PRO B N 1
ATOM 3317 C CA . PRO B 1 174 ? 13.203 20.312 10.82 1 98.56 174 PRO B CA 1
ATOM 3318 C C . PRO B 1 174 ? 11.805 19.734 10.633 1 98.56 174 PRO B C 1
ATOM 3320 O O . PRO B 1 174 ? 10.844 20.234 11.234 1 98.56 174 PRO B O 1
ATOM 3323 N N . VAL B 1 175 ? 11.695 18.672 9.836 1 98.88 175 VAL B N 1
ATOM 3324 C CA . VAL B 1 175 ? 10.375 18.141 9.508 1 98.88 175 VAL B CA 1
ATOM 3325 C C . VAL B 1 175 ? 10.109 16.891 10.352 1 98.88 175 VAL B C 1
ATOM 3327 O O . VAL B 1 175 ? 10.812 15.891 10.227 1 98.88 175 VAL B O 1
ATOM 3330 N N . ALA B 1 176 ? 9.094 16.969 11.258 1 98.88 176 ALA B N 1
ATOM 3331 C CA . ALA B 1 176 ? 8.617 15.797 12 1 98.88 176 ALA B CA 1
ATOM 3332 C C . ALA B 1 176 ? 7.48 15.102 11.258 1 98.88 176 ALA B C 1
ATOM 3334 O O . ALA B 1 176 ? 6.621 15.766 10.664 1 98.88 176 ALA B O 1
ATOM 3335 N N . VAL B 1 177 ? 7.504 13.789 11.234 1 98.88 177 VAL B N 1
ATOM 3336 C CA . VAL B 1 177 ? 6.473 13.008 10.555 1 98.88 177 VAL B CA 1
ATOM 3337 C C . VAL B 1 177 ? 5.719 12.156 11.57 1 98.88 177 VAL B C 1
ATOM 3339 O O . VAL B 1 177 ? 6.332 11.43 12.359 1 98.88 177 VAL B O 1
ATOM 3342 N N . SER B 1 178 ? 4.41 12.312 11.625 1 98.88 178 SER B N 1
ATOM 3343 C CA . SER B 1 178 ? 3.527 11.523 12.477 1 98.88 178 SER B CA 1
ATOM 3344 C C . SER B 1 178 ? 2.455 10.812 11.656 1 98.88 178 SER B C 1
ATOM 3346 O O . SER B 1 178 ? 2.109 11.25 10.562 1 98.88 178 SER B O 1
ATOM 3348 N N . CYS B 1 179 ? 2.01 9.695 12.156 1 98.75 179 CYS B N 1
ATOM 3349 C CA . CYS B 1 179 ? 0.908 8.945 11.57 1 98.75 179 CYS B CA 1
ATOM 3350 C C . CYS B 1 179 ? -0.255 8.828 12.547 1 98.75 179 CYS B C 1
ATOM 3352 O O . CYS B 1 179 ? -0.104 8.266 13.633 1 98.75 179 CYS B O 1
ATOM 3354 N N . LEU B 1 180 ? -1.409 9.43 12.195 1 98.62 180 LEU B N 1
ATOM 3355 C CA . LEU B 1 180 ? -2.635 9.312 12.977 1 98.62 180 LEU B CA 1
ATOM 3356 C C . LEU B 1 180 ? -3.434 8.078 12.562 1 98.62 180 LEU B C 1
ATOM 3358 O O . LEU B 1 180 ? -3.76 7.918 11.383 1 98.62 180 LEU B O 1
ATOM 3362 N N . CYS B 1 181 ? -3.748 7.234 13.477 1 97.19 181 CYS B N 1
ATOM 3363 C CA . CYS B 1 181 ? -4.453 5.984 13.203 1 97.19 181 CYS B CA 1
ATOM 3364 C C . CYS B 1 181 ? -5.773 5.93 13.961 1 97.19 181 CYS B C 1
ATOM 3366 O O . CYS B 1 181 ? -5.902 5.191 14.938 1 97.19 181 CYS B O 1
ATOM 3368 N N . PRO B 1 182 ? -6.746 6.602 13.383 1 94.62 182 PRO B N 1
ATOM 3369 C CA . PRO B 1 182 ? -8.055 6.613 14.047 1 94.62 182 PRO B CA 1
ATOM 3370 C C . PRO B 1 182 ? -8.82 5.309 13.852 1 94.62 182 PRO B C 1
ATOM 3372 O O . PRO B 1 182 ? -8.547 4.555 12.914 1 94.62 182 PRO B O 1
ATOM 3375 N N . GLY B 1 183 ? -9.711 4.988 14.781 1 86.44 183 GLY B N 1
ATOM 3376 C CA . GLY B 1 183 ? -10.695 3.932 14.594 1 86.44 183 GLY B CA 1
ATOM 3377 C C . GLY B 1 183 ? -11.938 4.398 13.859 1 86.44 183 GLY B C 1
ATOM 3378 O O . GLY B 1 183 ? -11.945 5.473 13.258 1 86.44 183 GLY B O 1
ATOM 3379 N N . PRO B 1 184 ? -12.984 3.385 13.82 1 66.31 184 PRO B N 1
ATOM 3380 C CA . PRO B 1 184 ? -14.25 3.836 13.242 1 66.31 184 PRO B CA 1
ATOM 3381 C C . PRO B 1 184 ? -14.742 5.148 13.852 1 66.31 184 PRO B C 1
ATOM 3383 O O . PRO B 1 184 ? -14.719 5.316 15.07 1 66.31 184 PRO B O 1
ATOM 3386 N N . THR B 1 185 ? -14.75 6.098 13.102 1 51.53 185 THR B N 1
ATOM 3387 C CA . THR B 1 185 ? -15.141 7.43 13.555 1 51.53 185 THR B CA 1
ATOM 3388 C C . THR B 1 185 ? -16.438 7.867 12.891 1 51.53 185 THR B C 1
ATOM 3390 O O . THR B 1 185 ? -16.703 7.523 11.734 1 51.53 185 THR B O 1
ATOM 3393 N N . ALA B 1 186 ? -17.484 8.117 13.672 1 42.28 186 ALA B N 1
ATOM 3394 C CA . ALA B 1 186 ? -18.75 8.586 13.133 1 42.28 186 ALA B CA 1
ATOM 3395 C C . ALA B 1 186 ? -18.531 9.625 12.039 1 42.28 186 ALA B C 1
ATOM 3397 O O . ALA B 1 186 ? -18.469 10.828 12.312 1 42.28 186 ALA B O 1
ATOM 3398 N N . THR B 1 187 ? -17.781 9.242 10.984 1 44.88 187 THR B N 1
ATOM 3399 C CA . THR B 1 187 ? -17.672 10.141 9.836 1 44.88 187 THR B CA 1
ATOM 3400 C C . THR B 1 187 ? -18.609 9.719 8.719 1 44.88 187 THR B C 1
ATOM 3402 O O . THR B 1 187 ? -19.203 8.633 8.773 1 44.88 187 THR B O 1
ATOM 3405 N N . GLY B 1 188 ? -19.156 10.422 7.906 1 40 188 GLY B N 1
ATOM 3406 C CA . GLY B 1 188 ? -19.922 10.047 6.727 1 40 188 GLY B CA 1
ATOM 3407 C C . GLY B 1 188 ? -19.297 8.891 5.965 1 40 188 GLY B C 1
ATOM 3408 O O . GLY B 1 188 ? -19.594 8.688 4.785 1 40 188 GLY B O 1
ATOM 3409 N N . PHE B 1 189 ? -18.312 8.289 6.414 1 41.34 189 PHE B N 1
ATOM 3410 C CA . PHE B 1 189 ? -17.656 7.156 5.762 1 41.34 189 PHE B CA 1
ATOM 3411 C C . PHE B 1 189 ? -18.641 6.016 5.547 1 41.34 189 PHE B C 1
ATOM 3413 O O . PHE B 1 189 ? -18.578 5.316 4.531 1 41.34 189 PHE B O 1
ATOM 3420 N N . SER B 1 190 ? -19.5 5.836 6.539 1 39.88 190 SER B N 1
ATOM 3421 C CA . SER B 1 190 ? -20.5 4.789 6.387 1 39.88 190 SER B CA 1
ATOM 3422 C C . SER B 1 190 ? -21.391 5.047 5.176 1 39.88 190 SER B C 1
ATOM 3424 O O . SER B 1 190 ? -21.953 4.113 4.602 1 39.88 190 SER B O 1
ATOM 3426 N N . SER B 1 191 ? -21.672 6.27 4.996 1 39.78 191 SER B N 1
ATOM 3427 C CA . SER B 1 191 ? -22.625 6.461 3.916 1 39.78 191 SER B CA 1
ATOM 3428 C C . SER B 1 191 ? -22.016 6.094 2.566 1 39.78 191 SER B C 1
ATOM 3430 O O . SER B 1 191 ? -22.719 5.566 1.692 1 39.78 191 SER B O 1
ATOM 3432 N N . ARG B 1 192 ? -20.875 6.586 2.404 1 39.78 192 ARG B N 1
ATOM 3433 C CA . ARG B 1 192 ? -20.344 6.309 1.069 1 39.78 192 ARG B CA 1
ATOM 3434 C C . ARG B 1 192 ? -20 4.832 0.916 1 39.78 192 ARG B C 1
ATOM 3436 O O . ARG B 1 192 ? -19.969 4.309 -0.2 1 39.78 192 ARG B O 1
ATOM 3443 N N . ALA B 1 193 ? -19.641 4.285 2.043 1 42.97 193 ALA B N 1
ATOM 3444 C CA . ALA B 1 193 ? -19.25 2.883 1.936 1 42.97 193 ALA B CA 1
ATOM 3445 C C . ALA B 1 193 ? -20.469 1.968 1.971 1 42.97 193 ALA B C 1
ATOM 3447 O O . ALA B 1 193 ? -20.344 0.751 2.119 1 42.97 193 ALA B O 1
ATOM 3448 N N . GLY B 1 194 ? -21.766 2.406 1.725 1 36.91 194 GLY B N 1
ATOM 3449 C CA . GLY B 1 194 ? -22.969 1.596 1.742 1 36.91 194 GLY B CA 1
ATOM 3450 C C . GLY B 1 194 ? -23.25 0.962 3.092 1 36.91 194 GLY B C 1
ATOM 3451 O O . GLY B 1 194 ? -23.906 -0.081 3.174 1 36.91 194 GLY B O 1
ATOM 3452 N N . MET B 1 195 ? -22.594 1.319 4.117 1 41.84 195 MET B N 1
ATOM 3453 C CA . MET B 1 195 ? -22.719 0.642 5.406 1 41.84 195 MET B CA 1
ATOM 3454 C C . MET B 1 195 ? -23.75 1.341 6.285 1 41.84 195 MET B C 1
ATOM 3456 O O . MET B 1 195 ? -23.406 1.867 7.348 1 41.84 195 MET B O 1
ATOM 3460 N N . ASP B 1 196 ? -24.828 1.53 5.965 1 38.25 196 ASP B N 1
ATOM 3461 C CA . ASP B 1 196 ? -25.859 2.105 6.816 1 38.25 196 ASP B CA 1
ATOM 3462 C C . ASP B 1 196 ? -25.984 1.331 8.125 1 38.25 196 ASP B C 1
ATOM 3464 O O . ASP B 1 196 ? -26.312 1.91 9.172 1 38.25 196 ASP B O 1
ATOM 3468 N N . ALA B 1 197 ? -26 0.09 8.078 1 39.72 197 ALA B N 1
ATOM 3469 C CA . ALA B 1 197 ? -26.312 -0.708 9.266 1 39.72 197 ALA B CA 1
ATOM 3470 C C . ALA B 1 197 ? -25.219 -0.569 10.32 1 39.72 197 ALA B C 1
ATOM 3472 O O . ALA B 1 197 ? -25.5 -0.526 11.516 1 39.72 197 ALA B O 1
ATOM 3473 N N . LEU B 1 198 ? -24.047 -0.647 10.094 1 38.56 198 LEU B N 1
ATOM 3474 C CA . LEU B 1 198 ? -22.922 -0.507 11 1 38.56 198 LEU B CA 1
ATOM 3475 C C . LEU B 1 198 ? -22.797 0.928 11.5 1 38.56 198 LEU B C 1
ATOM 3477 O O . LEU B 1 198 ? -22.016 1.207 12.422 1 38.56 198 LEU B O 1
ATOM 3481 N N . ALA B 1 199 ? -23.406 1.787 10.961 1 41.19 199 ALA B N 1
ATOM 3482 C CA . ALA B 1 199 ? -23.484 3.166 11.438 1 41.19 199 ALA B CA 1
ATOM 3483 C C . ALA B 1 199 ? -23.984 3.225 12.883 1 41.19 199 ALA B C 1
ATOM 3485 O O . ALA B 1 199 ? -23.484 4.012 13.688 1 41.19 199 ALA B O 1
ATOM 3486 N N . GLU B 1 200 ? -24.906 2.48 13.141 1 42.94 200 GLU B N 1
ATOM 3487 C CA . GLU B 1 200 ? -25.453 2.543 14.492 1 42.94 200 GLU B CA 1
ATOM 3488 C C . GLU B 1 200 ? -24.469 2.016 15.523 1 42.94 200 GLU B C 1
ATOM 3490 O O . GLU B 1 200 ? -24.328 2.586 16.609 1 42.94 200 GLU B O 1
ATOM 3495 N N . LEU B 1 201 ? -24 0.839 15.312 1 40.84 201 LEU B N 1
ATOM 3496 C CA . LEU B 1 201 ? -23.078 0.304 16.312 1 40.84 201 LEU B CA 1
ATOM 3497 C C . LEU B 1 201 ? -21.797 1.135 16.375 1 40.84 201 LEU B C 1
ATOM 3499 O O . LEU B 1 201 ? -21.25 1.359 17.453 1 40.84 201 LEU B O 1
ATOM 3503 N N . ALA B 1 202 ? -21.328 1.643 15.266 1 44.41 202 ALA B N 1
ATOM 3504 C CA . ALA B 1 202 ? -20.188 2.551 15.125 1 44.41 202 ALA B CA 1
ATOM 3505 C C . ALA B 1 202 ? -20.469 3.893 15.797 1 44.41 202 ALA B C 1
ATOM 3507 O O . ALA B 1 202 ? -19.562 4.531 16.328 1 44.41 202 ALA B O 1
ATOM 3508 N N . GLU B 1 203 ? -21.656 4.309 15.797 1 44.34 203 GLU B N 1
ATOM 3509 C CA . GLU B 1 203 ? -21.969 5.551 16.484 1 44.34 203 GLU B CA 1
ATOM 3510 C C . GLU B 1 203 ? -21.609 5.461 17.969 1 44.34 203 GLU B C 1
ATOM 3512 O O . GLU B 1 203 ? -21.172 6.449 18.578 1 44.34 203 GLU B O 1
ATOM 3517 N N . LYS B 1 204 ? -22 4.348 18.562 1 43.88 204 LYS B N 1
ATOM 3518 C CA . LYS B 1 204 ? -21.844 4.312 20 1 43.88 204 LYS B CA 1
ATOM 3519 C C . LYS B 1 204 ? -20.375 4.32 20.391 1 43.88 204 LYS B C 1
ATOM 3521 O O . LYS B 1 204 ? -20.016 4.746 21.484 1 43.88 204 LYS B O 1
ATOM 3526 N N . PHE B 1 205 ? -19.453 3.736 19.641 1 49.25 205 PHE B N 1
ATOM 3527 C CA . PHE B 1 205 ? -18.047 3.619 20 1 49.25 205 PHE B CA 1
ATOM 3528 C C . PHE B 1 205 ? -17.188 4.508 19.109 1 49.25 205 PHE B C 1
ATOM 3530 O O . PHE B 1 205 ? -15.961 4.539 19.266 1 49.25 205 PHE B O 1
ATOM 3537 N N . ASN B 1 206 ? -17.891 5.324 18.281 1 62.75 206 ASN B N 1
ATOM 3538 C CA . ASN B 1 206 ? -17.203 6.176 17.328 1 62.75 206 ASN B CA 1
ATOM 3539 C C . ASN B 1 206 ? -16.781 7.5 17.953 1 62.75 206 ASN B C 1
ATOM 3541 O O . ASN B 1 206 ? -17.594 8.188 18.578 1 62.75 206 ASN B O 1
ATOM 3545 N N . MET B 1 207 ? -15.398 7.645 18.094 1 79.81 207 MET B N 1
ATOM 3546 C CA . MET B 1 207 ? -14.883 8.945 18.531 1 79.81 207 MET B CA 1
ATOM 3547 C C . MET B 1 207 ? -15.32 10.047 17.578 1 79.81 207 MET B C 1
ATOM 3549 O O . MET B 1 207 ? -15.477 9.805 16.375 1 79.81 207 MET B O 1
ATOM 3553 N N . SER B 1 208 ? -15.633 11.242 18.188 1 89.62 208 SER B N 1
ATOM 3554 C CA . SER B 1 208 ? -15.984 12.375 17.344 1 89.62 208 SER B CA 1
ATOM 3555 C C . SER B 1 208 ? -14.797 12.844 16.516 1 89.62 208 SER B C 1
ATOM 3557 O O . SER B 1 208 ? -13.641 12.672 16.906 1 89.62 208 SER B O 1
ATOM 3559 N N . ALA B 1 209 ? -15.078 13.445 15.383 1 94 209 ALA B N 1
ATOM 3560 C CA . ALA B 1 209 ? -14.039 14.008 14.523 1 94 209 ALA B CA 1
ATOM 3561 C C . ALA B 1 209 ? -13.195 15.023 15.281 1 94 209 ALA B C 1
ATOM 3563 O O . ALA B 1 209 ? -11.977 15.086 15.102 1 94 209 ALA B O 1
ATOM 3564 N N . GLU B 1 210 ? -13.852 15.789 16.172 1 94.94 210 GLU B N 1
ATOM 3565 C CA . GLU B 1 210 ? -13.164 16.812 16.953 1 94.94 210 GLU B CA 1
ATOM 3566 C C . GLU B 1 210 ? -12.156 16.203 17.906 1 94.94 210 GLU B C 1
ATOM 3568 O O . GLU B 1 210 ? -11.023 16.688 18.016 1 94.94 210 GLU B O 1
ATOM 3573 N N . LYS B 1 211 ? -12.562 15.133 18.562 1 94.62 211 LYS B N 1
ATOM 3574 C CA . LYS B 1 211 ? -11.664 14.477 19.5 1 94.62 211 LYS B CA 1
ATOM 3575 C C . LYS B 1 211 ? -10.484 13.828 18.781 1 94.62 211 LYS B C 1
ATOM 3577 O O . LYS B 1 211 ? -9.352 13.891 19.25 1 94.62 211 LYS B O 1
ATOM 3582 N N . VAL B 1 212 ? -10.766 13.219 17.656 1 96.12 212 VAL B N 1
ATOM 3583 C CA . VAL B 1 212 ? -9.711 12.594 16.859 1 96.12 212 VAL B CA 1
ATOM 3584 C C . VAL B 1 212 ? -8.734 13.664 16.375 1 96.12 212 VAL B C 1
ATOM 3586 O O . VAL B 1 212 ? -7.516 13.492 16.469 1 96.12 212 VAL B O 1
ATOM 3589 N N . ALA B 1 213 ? -9.273 14.781 15.898 1 97.44 213 ALA B N 1
ATOM 3590 C CA . ALA B 1 213 ? -8.453 15.875 15.391 1 97.44 213 ALA B CA 1
ATOM 3591 C C . ALA B 1 213 ? -7.555 16.438 16.484 1 97.44 213 ALA B C 1
ATOM 3593 O O . ALA B 1 213 ? -6.355 16.641 16.281 1 97.44 213 ALA B O 1
ATOM 3594 N N . GLU B 1 214 ? -8.125 16.641 17.641 1 96.94 214 GLU B N 1
ATOM 3595 C CA . GLU B 1 214 ? -7.371 17.203 18.766 1 96.94 214 GLU B CA 1
ATOM 3596 C C . GLU B 1 214 ? -6.242 16.266 19.188 1 96.94 214 GLU B C 1
ATOM 3598 O O . GLU B 1 214 ? -5.109 16.719 19.406 1 96.94 214 GLU B O 1
ATOM 3603 N N . THR B 1 215 ? -6.582 14.992 19.312 1 97.31 215 THR B N 1
ATOM 3604 C CA . THR B 1 215 ? -5.57 14.008 19.688 1 97.31 215 THR B CA 1
ATOM 3605 C C . THR B 1 215 ? -4.48 13.922 18.625 1 97.31 215 THR B C 1
ATOM 3607 O O . THR B 1 215 ? -3.293 13.844 18.953 1 97.31 215 THR B O 1
ATOM 3610 N N . GLY B 1 216 ? -4.887 13.922 17.391 1 98.31 216 GLY B N 1
ATOM 3611 C CA . GLY B 1 216 ? -3.943 13.867 16.297 1 98.31 216 GLY B CA 1
ATOM 3612 C C . GLY B 1 216 ? -2.986 15.047 16.266 1 98.31 216 GLY B C 1
ATOM 3613 O O . GLY B 1 216 ? -1.771 14.859 16.156 1 98.31 216 GLY B O 1
ATOM 3614 N N . LEU B 1 217 ? -3.516 16.266 16.406 1 98.75 217 LEU B N 1
ATOM 3615 C CA . LEU B 1 217 ? -2.695 17.469 16.359 1 98.75 217 LEU B CA 1
ATOM 3616 C C . LEU B 1 217 ? -1.779 17.562 17.578 1 98.75 217 LEU B C 1
ATOM 3618 O O . LEU B 1 217 ? -0.61 17.938 17.453 1 98.75 217 LEU B O 1
ATOM 3622 N N . LYS B 1 218 ? -2.32 17.203 18.734 1 98.56 218 LYS B N 1
ATOM 3623 C CA . LYS B 1 218 ? -1.485 17.188 19.938 1 98.56 218 LYS B CA 1
ATOM 3624 C C . LYS B 1 218 ? -0.312 16.219 19.766 1 98.56 218 LYS B C 1
ATOM 3626 O O . LYS B 1 218 ? 0.824 16.562 20.109 1 98.56 218 LYS B O 1
ATOM 3631 N N . GLY B 1 219 ? -0.623 15.039 19.281 1 98.69 219 GLY B N 1
ATOM 3632 C CA . GLY B 1 219 ? 0.431 14.07 19.031 1 98.69 219 GLY B CA 1
ATOM 3633 C C . GLY B 1 219 ? 1.436 14.539 17.984 1 98.69 219 GLY B C 1
ATOM 3634 O O . GLY B 1 219 ? 2.639 14.305 18.141 1 98.69 219 GLY B O 1
ATOM 3635 N N . MET B 1 220 ? 0.951 15.18 16.969 1 98.75 220 MET B N 1
ATOM 3636 C CA . MET B 1 220 ? 1.813 15.711 15.922 1 98.75 220 MET B CA 1
ATOM 3637 C C . MET B 1 220 ? 2.789 16.734 16.484 1 98.75 220 MET B C 1
ATOM 3639 O O . MET B 1 220 ? 3.994 16.656 16.25 1 98.75 220 MET B O 1
ATOM 3643 N N . PHE B 1 221 ? 2.291 17.656 17.266 1 98.62 221 PHE B N 1
ATOM 3644 C CA . PHE B 1 221 ? 3.127 18.719 17.828 1 98.62 221 PHE B CA 1
ATOM 3645 C C . PHE B 1 221 ? 4.133 18.156 18.812 1 98.62 221 PHE B C 1
ATOM 3647 O O . PHE B 1 221 ? 5.195 18.734 19.031 1 98.62 221 PHE B O 1
ATOM 3654 N N . LYS B 1 222 ? 3.795 16.984 19.391 1 98.69 222 LYS B N 1
ATOM 3655 C CA . LYS B 1 222 ? 4.723 16.297 20.281 1 98.69 222 LYS B CA 1
ATOM 3656 C C . LYS B 1 222 ? 5.66 15.383 19.5 1 98.69 222 LYS B C 1
ATOM 3658 O O . LYS B 1 222 ? 6.461 14.656 20.094 1 98.69 222 LYS B O 1
ATOM 3663 N N . LYS B 1 223 ? 5.508 15.32 18.203 1 98.5 223 LYS B N 1
ATOM 3664 C CA . LYS B 1 223 ? 6.367 14.594 17.281 1 98.5 223 LYS B CA 1
ATOM 3665 C C . LYS B 1 223 ? 6.285 13.086 17.516 1 98.5 223 LYS B C 1
ATOM 3667 O O . LYS B 1 223 ? 7.293 12.383 17.422 1 98.5 223 LYS B O 1
ATOM 3672 N N . LYS B 1 224 ? 5.078 12.68 17.875 1 98.25 224 LYS B N 1
ATOM 3673 C CA . LYS B 1 224 ? 4.875 11.25 18.047 1 98.25 224 LYS B CA 1
ATOM 3674 C C . LYS B 1 224 ? 4.895 10.523 16.719 1 98.25 224 LYS B C 1
ATOM 3676 O O . LYS B 1 224 ? 4.363 11.023 15.719 1 98.25 224 LYS B O 1
ATOM 3681 N N . ALA B 1 225 ? 5.48 9.312 16.688 1 97.56 225 ALA B N 1
ATOM 3682 C CA . ALA B 1 225 ? 5.555 8.531 15.461 1 97.56 225 ALA B CA 1
ATOM 3683 C C . ALA B 1 225 ? 4.18 8.008 15.062 1 97.56 225 ALA B C 1
ATOM 3685 O O . ALA B 1 225 ? 3.803 8.062 13.891 1 97.56 225 ALA B O 1
ATOM 3686 N N . GLU B 1 226 ? 3.426 7.434 15.969 1 97.5 226 GLU B N 1
ATOM 3687 C CA . GLU B 1 226 ? 2.094 6.859 15.812 1 97.5 226 GLU B CA 1
ATOM 3688 C C . GLU B 1 226 ? 1.124 7.41 16.844 1 97.5 226 GLU B C 1
ATOM 3690 O O . GLU B 1 226 ? 1.454 7.492 18.031 1 97.5 226 GLU B O 1
ATOM 3695 N N . ILE B 1 227 ? -0.01 7.844 16.375 1 97.94 227 ILE B N 1
ATOM 3696 C CA . ILE B 1 227 ? -1.04 8.414 17.234 1 97.94 227 ILE B CA 1
ATOM 3697 C C . ILE B 1 227 ? -2.336 7.621 17.094 1 97.94 227 ILE B C 1
ATOM 3699 O O . ILE B 1 227 ? -2.963 7.637 16.031 1 97.94 227 ILE B O 1
ATOM 3703 N N . ILE B 1 228 ? -2.773 6.945 18.062 1 95.69 228 ILE B N 1
ATOM 3704 C CA . ILE B 1 228 ? -4.008 6.164 18.078 1 95.69 228 ILE B CA 1
ATOM 3705 C C . ILE B 1 228 ? -4.984 6.766 19.078 1 95.69 228 ILE B C 1
ATOM 3707 O O . ILE B 1 228 ? -4.828 6.582 20.281 1 95.69 228 ILE B O 1
ATOM 3711 N N . PRO B 1 229 ? -6.008 7.453 18.547 1 93.88 229 PRO B N 1
ATOM 3712 C CA . PRO B 1 229 ? -6.949 8.094 19.469 1 93.88 229 PRO B CA 1
ATOM 3713 C C . PRO B 1 229 ? -7.832 7.082 20.203 1 93.88 229 PRO B C 1
ATOM 3715 O O . PRO B 1 229 ? -8.375 6.168 19.578 1 93.88 229 PRO B O 1
ATOM 3718 N N . GLY B 1 230 ? -8.023 7.297 21.469 1 88.88 230 GLY B N 1
ATOM 3719 C CA . GLY B 1 230 ? -8.953 6.488 22.25 1 88.88 230 GLY B CA 1
ATOM 3720 C C . GLY B 1 230 ? -8.312 5.254 22.859 1 88.88 230 GLY B C 1
ATOM 3721 O O . GLY B 1 230 ? -7.586 4.527 22.172 1 88.88 230 GLY B O 1
ATOM 3722 N N . PHE B 1 231 ? -8.672 5.004 24.016 1 81.12 231 PHE B N 1
ATOM 3723 C CA . PHE B 1 231 ? -8.094 3.895 24.766 1 81.12 231 PHE B CA 1
ATOM 3724 C C . PHE B 1 231 ? -8.484 2.559 24.141 1 81.12 231 PHE B C 1
ATOM 3726 O O . PHE B 1 231 ? -7.652 1.657 24.016 1 81.12 231 PHE B O 1
ATOM 3733 N N . LEU B 1 232 ? -9.703 2.521 23.734 1 77.81 232 LEU B N 1
ATOM 3734 C CA . LEU B 1 232 ? -10.188 1.269 23.156 1 77.81 232 LEU B CA 1
ATOM 3735 C C . LEU B 1 232 ? -9.484 0.969 21.828 1 77.81 232 LEU B C 1
ATOM 3737 O O . LEU B 1 232 ? -9.172 -0.189 21.547 1 77.81 232 LEU B O 1
ATOM 3741 N N . ASN B 1 233 ? -9.25 2.02 21.062 1 85.56 233 ASN B N 1
ATOM 3742 C CA . ASN B 1 233 ? -8.5 1.847 19.828 1 85.56 233 ASN B CA 1
ATOM 3743 C C . ASN B 1 233 ? -7.066 1.399 20.094 1 85.56 233 ASN B C 1
ATOM 3745 O O . ASN B 1 233 ? -6.547 0.525 19.406 1 85.56 233 ASN B O 1
ATOM 3749 N N . LYS B 1 234 ? -6.496 1.961 21.094 1 86.5 234 LYS B N 1
ATOM 3750 C CA . LYS B 1 234 ? -5.141 1.582 21.469 1 86.5 234 LYS B CA 1
ATOM 3751 C C . LYS B 1 234 ? -5.074 0.114 21.891 1 86.5 234 LYS B C 1
ATOM 3753 O O . LYS B 1 234 ? -4.172 -0.614 21.469 1 86.5 234 LYS B O 1
ATOM 3758 N N . LEU B 1 235 ? -6.066 -0.277 22.609 1 81.06 235 LEU B N 1
ATOM 3759 C CA . LEU B 1 235 ? -6.117 -1.662 23.062 1 81.06 235 LEU B CA 1
ATOM 3760 C C . LEU B 1 235 ? -6.293 -2.615 21.891 1 81.06 235 LEU B C 1
ATOM 3762 O O . LEU B 1 235 ? -5.691 -3.691 21.859 1 81.06 235 LEU B O 1
ATOM 3766 N N . SER B 1 236 ? -7.094 -2.184 21.016 1 81.81 236 SER B N 1
ATOM 3767 C CA . SER B 1 236 ? -7.34 -3.01 19.844 1 81.81 236 SER B CA 1
ATOM 3768 C C . SER B 1 236 ? -6.066 -3.195 19.016 1 81.81 236 SER B C 1
ATOM 3770 O O . SER B 1 236 ? -5.785 -4.297 18.547 1 81.81 236 SER B O 1
ATOM 3772 N N . VAL B 1 237 ? -5.332 -2.154 18.875 1 85.31 237 VAL B N 1
ATOM 3773 C CA . VAL B 1 237 ? -4.094 -2.193 18.109 1 85.31 237 VAL B CA 1
ATOM 3774 C C . VAL B 1 237 ? -3.078 -3.088 18.812 1 85.31 237 VAL B C 1
ATOM 3776 O O . VAL B 1 237 ? -2.414 -3.908 18.172 1 85.31 237 VAL B O 1
ATOM 3779 N N . VAL B 1 238 ? -3.045 -2.99 20.125 1 81.38 238 VAL B N 1
ATOM 3780 C CA . VAL B 1 238 ? -2.141 -3.83 20.906 1 81.38 238 VAL B CA 1
ATOM 3781 C C . VAL B 1 238 ? -2.572 -5.293 20.797 1 81.38 238 VAL B C 1
ATOM 3783 O O . VAL B 1 238 ? -1.732 -6.184 20.656 1 81.38 238 VAL B O 1
ATOM 3786 N N . GLY B 1 239 ? -3.852 -5.527 20.844 1 79.62 239 GLY B N 1
ATOM 3787 C CA . GLY B 1 239 ? -4.395 -6.871 20.75 1 79.62 239 GLY B CA 1
ATOM 3788 C C . GLY B 1 239 ? -4.082 -7.551 19.438 1 79.62 239 GLY B C 1
ATOM 3789 O O . GLY B 1 239 ? -3.824 -8.758 19.391 1 79.62 239 GLY B O 1
ATOM 3790 N N . THR B 1 240 ? -4.035 -6.746 18.406 1 81.88 240 THR B N 1
ATOM 3791 C CA . THR B 1 240 ? -3.75 -7.297 17.094 1 81.88 240 THR B CA 1
ATOM 3792 C C . THR B 1 240 ? -2.332 -7.855 17.031 1 81.88 240 THR B C 1
ATOM 3794 O O . THR B 1 240 ? -2.057 -8.789 16.281 1 81.88 240 THR B O 1
ATOM 3797 N N . GLY B 1 241 ? -1.449 -7.258 17.797 1 78.38 241 GLY B N 1
ATOM 3798 C CA . GLY B 1 241 ? -0.075 -7.734 17.828 1 78.38 241 GLY B CA 1
ATOM 3799 C C . GLY B 1 241 ? 0.089 -9.023 18.609 1 78.38 241 GLY B C 1
ATOM 3800 O O . GLY B 1 241 ? 1.061 -9.75 18.422 1 78.38 241 GLY B O 1
ATOM 3801 N N . LEU B 1 242 ? -0.909 -9.328 19.453 1 78.56 242 LEU B N 1
ATOM 3802 C CA . LEU B 1 242 ? -0.766 -10.445 20.375 1 78.56 242 LEU B CA 1
ATOM 3803 C C . LEU B 1 242 ? -1.549 -11.656 19.891 1 78.56 242 LEU B C 1
ATOM 3805 O O . LEU B 1 242 ? -1.194 -12.797 20.188 1 78.56 242 LEU B O 1
ATOM 3809 N N . LEU B 1 243 ? -2.588 -11.492 19.125 1 79.62 243 LEU B N 1
ATOM 3810 C CA . LEU B 1 243 ? -3.467 -12.57 18.703 1 79.62 243 LEU B CA 1
ATOM 3811 C C . LEU B 1 243 ? -3 -13.148 17.359 1 79.62 243 LEU B C 1
ATOM 3813 O O . LEU B 1 243 ? -2.41 -12.43 16.547 1 79.62 243 LEU B O 1
ATOM 3817 N N . PRO B 1 244 ? -3.299 -14.516 17.219 1 80.5 244 PRO B N 1
ATOM 3818 C CA . PRO B 1 244 ? -3.021 -15.07 15.898 1 80.5 244 PRO B CA 1
ATOM 3819 C C . PRO B 1 244 ? -3.732 -14.312 14.781 1 80.5 244 PRO B C 1
ATOM 3821 O O . PRO B 1 244 ? -4.879 -13.891 14.945 1 80.5 244 PRO B O 1
ATOM 3824 N N . LYS B 1 245 ? -3.014 -14.125 13.727 1 83.56 245 LYS B N 1
ATOM 3825 C CA . LYS B 1 245 ? -3.521 -13.344 12.609 1 83.56 245 LYS B CA 1
ATOM 3826 C C . LYS B 1 245 ? -4.836 -13.914 12.086 1 83.56 245 LYS B C 1
ATOM 3828 O O . LYS B 1 245 ? -5.742 -13.164 11.719 1 83.56 245 LYS B O 1
ATOM 3833 N N . SER B 1 246 ? -4.957 -15.211 12.016 1 81.56 246 SER B N 1
ATOM 3834 C CA . SER B 1 246 ? -6.18 -15.836 11.516 1 81.56 246 SER B CA 1
ATOM 3835 C C . SER B 1 246 ? -7.375 -15.484 12.398 1 81.56 246 SER B C 1
ATOM 3837 O O . SER B 1 246 ? -8.492 -15.328 11.898 1 81.56 246 SER B O 1
ATOM 3839 N N . LEU B 1 247 ? -7.145 -15.367 13.648 1 77.12 247 LEU B N 1
ATOM 3840 C CA . LEU B 1 247 ? -8.203 -14.977 14.578 1 77.12 247 LEU B CA 1
ATOM 3841 C C . LEU B 1 247 ? -8.602 -13.523 14.367 1 77.12 247 LEU B C 1
ATOM 3843 O O . LEU B 1 247 ? -9.789 -13.188 14.375 1 77.12 247 LEU B O 1
ATOM 3847 N N . ILE B 1 248 ? -7.648 -12.773 14.133 1 78.94 248 ILE B N 1
ATOM 3848 C CA . ILE B 1 248 ? -7.898 -11.352 13.898 1 78.94 248 ILE B CA 1
ATOM 3849 C C . ILE B 1 248 ? -8.727 -11.172 12.633 1 78.94 248 ILE B C 1
ATOM 3851 O O . ILE B 1 248 ? -9.695 -10.406 12.609 1 78.94 248 ILE B O 1
ATOM 3855 N N . GLU B 1 249 ? -8.391 -11.883 11.578 1 82.06 249 GLU B N 1
ATOM 3856 C CA . GLU B 1 249 ? -9.125 -11.812 10.32 1 82.06 249 GLU B CA 1
ATOM 3857 C C . GLU B 1 249 ? -10.57 -12.258 10.5 1 82.06 249 GLU B C 1
ATOM 3859 O O . GLU B 1 249 ? -11.492 -11.664 9.93 1 82.06 249 GLU B O 1
ATOM 3864 N N . ARG B 1 250 ? -10.766 -13.25 11.305 1 78.12 250 ARG B N 1
ATOM 3865 C CA . ARG B 1 250 ? -12.109 -13.742 11.586 1 78.12 250 ARG B CA 1
ATOM 3866 C C . ARG B 1 250 ? -12.93 -12.703 12.344 1 78.12 250 ARG B C 1
ATOM 3868 O O . ARG B 1 250 ? -14.086 -12.445 11.992 1 78.12 250 ARG B O 1
ATOM 3875 N N . ILE B 1 251 ? -12.32 -12.141 13.359 1 76.88 251 ILE B N 1
ATOM 3876 C CA . ILE B 1 251 ? -13 -11.148 14.195 1 76.88 251 ILE B CA 1
ATOM 3877 C C . ILE B 1 251 ? -13.352 -9.922 13.359 1 76.88 251 ILE B C 1
ATOM 3879 O O . ILE B 1 251 ? -14.484 -9.438 13.398 1 76.88 251 ILE B O 1
ATOM 3883 N N . THR B 1 252 ? -12.445 -9.484 12.602 1 81.81 252 THR B N 1
ATOM 3884 C CA . THR B 1 252 ? -12.68 -8.281 11.805 1 81.81 252 THR B CA 1
ATOM 3885 C C . THR B 1 252 ? -13.688 -8.562 10.695 1 81.81 252 THR B C 1
ATOM 3887 O O . THR B 1 252 ? -14.516 -7.703 10.375 1 81.81 252 THR B O 1
ATOM 3890 N N . ALA B 1 253 ? -13.609 -9.734 10.125 1 78.94 253 ALA B N 1
ATOM 3891 C CA . ALA B 1 253 ? -14.602 -10.117 9.133 1 78.94 253 ALA B CA 1
ATOM 3892 C C . ALA B 1 253 ? -16.016 -10.094 9.727 1 78.94 253 ALA B C 1
ATOM 3894 O O . ALA B 1 253 ? -16.969 -9.703 9.047 1 78.94 253 ALA B O 1
ATOM 3895 N N . GLY B 1 254 ? -16.094 -10.539 10.922 1 77.06 254 GLY B N 1
ATOM 3896 C CA . GLY B 1 254 ? -17.375 -10.539 11.609 1 77.06 254 GLY B CA 1
ATOM 3897 C C . GLY B 1 254 ? -17.906 -9.148 11.875 1 77.06 254 GLY B C 1
ATOM 3898 O O . GLY B 1 254 ? -19.125 -8.922 11.828 1 77.06 254 GLY B O 1
ATOM 3899 N N . LEU B 1 255 ? -16.969 -8.242 12.086 1 70.19 255 LEU B N 1
ATOM 3900 C CA . LEU B 1 255 ? -17.344 -6.863 12.383 1 70.19 255 LEU B CA 1
ATOM 3901 C C . LEU B 1 255 ? -17.844 -6.152 11.125 1 70.19 255 LEU B C 1
ATOM 3903 O O . LEU B 1 255 ? -18.688 -5.258 11.203 1 70.19 255 LEU B O 1
ATOM 3907 N N . TYR B 1 256 ? -17.422 -6.656 9.984 1 69.62 256 TYR B N 1
ATOM 3908 C CA . TYR B 1 256 ? -17.703 -5.938 8.75 1 69.62 256 TYR B CA 1
ATOM 3909 C C . TYR B 1 256 ? -18.578 -6.781 7.82 1 69.62 256 TYR B C 1
ATOM 3911 O O . TYR B 1 256 ? -18.672 -6.488 6.625 1 69.62 256 TYR B O 1
ATOM 3919 N N . ARG B 1 257 ? -18.953 -8.039 8.352 1 61.97 257 ARG B N 1
ATOM 3920 C CA . ARG B 1 257 ? -19.828 -8.898 7.555 1 61.97 257 ARG B CA 1
ATOM 3921 C C . ARG B 1 257 ? -21.141 -8.203 7.219 1 61.97 257 ARG B C 1
ATOM 3923 O O . ARG B 1 257 ? -21.703 -7.496 8.062 1 61.97 257 ARG B O 1
ATOM 3930 N N . GLN B 1 258 ? -21.453 -8.133 5.82 1 50.22 258 GLN B N 1
ATOM 3931 C CA . GLN B 1 258 ? -22.75 -7.641 5.359 1 50.22 258 GLN B CA 1
ATOM 3932 C C . GLN B 1 258 ? -23.891 -8.5 5.891 1 50.22 258 GLN B C 1
ATOM 3934 O O . GLN B 1 258 ? -23.719 -9.711 6.062 1 50.22 258 GLN B O 1
#

Nearest PDB structures (foldseek):
  3ai3-assembly1_G  TM=8.941E-01  e=4.695E-18  Gluconobacter frateurii
  2p68-assembly1_A  TM=8.790E-01  e=1.920E-18  Aquifex aeolicus VF5
  2p68-assembly1_B-2  TM=8.680E-01  e=7.128E-18  Aquifex aeolicus VF5
  4fc7-assembly1_D  TM=8.876E-01  e=3.437E-16  Homo sapiens
  3ai1-assembly1_A  TM=7.928E-01  e=1.043E-16  Gluconobacter frateurii